Protein 1TU7 (pdb70)

Foldseek 3Di:
DQKEWEAAQFCPLCVLVVLVCLLVVPDYHDHHDHPVPLVVCQVVAPNSHDTWIGRRPDIDGDSVVSQVVVCVVSVQQDDDDVSNVLLSVLLVLLVVVVVVVVCCQPPPVPPCLVVCLVPPLLVSVVVVLVQCCPACNLQEASNHPGHHSSLSSLLLSLVVVCVSPVCSCVVRVSSVNSNVNSCPSVSNVVVVVVCVVVVRANDPVSGD/DQKEWEEALFCPLCVLVVLVCLLLVPDYHDHHDHPVRLVVCQVVAPVSHDTWMRRRPDIDGDSLVSLCVVQVVSVQQDDDDVSNVLLNVLLVLLVVVVVVVVCCQPPPVVHCLVCCLVPPLLVSVVVVLVQCCPACNLQEASNRPGHHSSLSSLLVSVVVVCVSPVCSCVPRVSSVNSNVNSCPSVSNVVVVVVCVVVVHHNDDVNGD

B-factor: mean 19.77, std 8.71, range [2.0, 52.6]

Secondary structure (DSSP, 8-state):
--EEEEEESSSGGGHHHHHHHHHTT---EEEEE-GGGSTTTGGGSTTS-S-EEEETTEEEESHHHHHHHHHHHTT-S-SSHHHHHHHHHHHHHHHHHHHHHHHHHHH-HHHHHHHIIIIIHHHHHHHHHHHHTTTGGGSSBTTBSS--HHHHHHHHHHHHHHHH-TTTTTT-HHHHHHHHHHHTSHHHHHHHHHHHHTT--SSTTS--/--EEEEEESSSTTTHHHHHHHHHTT---EEEEEPGGGHHHHGGGSTTS-S-EEEETTEEEE-HHHHHHHHHHHTT-S-SSHHHHHHHHHHHHHHHHHHHHHHHHHHH-HHHHHHHIIIIIHHHHHHHHHHHHTTSGGGSSBTTBSS--HHHHHHHHHHHHHHHH-TTTTTT-HHHHHHHHHHHTSHHHHHHHHHHHHTT--SSTTS--

Radius of gyration: 21.1 Å; Cα contacts (8 Å, |Δi|>4): 565; chains: 2; bounding box: 50×56×51 Å

Structure (mmCIF, N/CA/C/O backbone):
data_1TU7
#
_entry.id   1TU7
#
_cell.length_a   51.645
_cell.length_b   82.330
_cell.length_c   56.6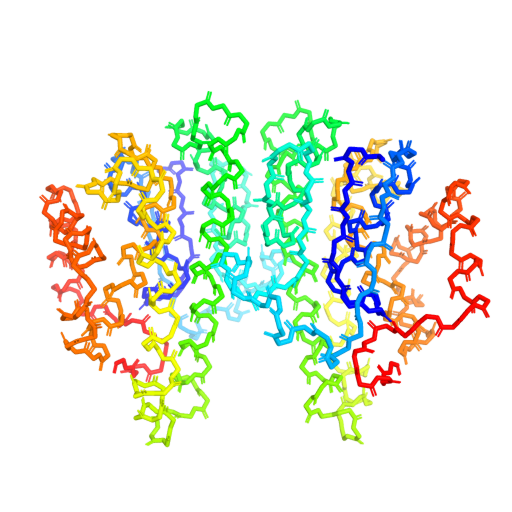62
_cell.angle_alpha   90.00
_cell.angle_beta   95.89
_cell.angle_gamma   90.00
#
_symmetry.space_group_name_H-M   'P 1 21 1'
#
loop_
_entity.id
_entity.type
_entity.pdbx_description
1 polymer 'Glutathione S-transferase 2'
2 non-polymer GLUTATHIONE
3 non-polymer GLYCEROL
4 water water
#
loop_
_atom_site.group_PDB
_atom_site.id
_atom_site.type_symbol
_atom_site.label_atom_id
_atom_site.label_alt_id
_atom_site.label_comp_id
_atom_site.label_asym_id
_atom_site.label_entity_id
_atom_site.label_seq_id
_atom_site.pdbx_PDB_ins_code
_atom_site.Cartn_x
_atom_site.Cartn_y
_atom_site.Cartn_z
_atom_site.occupancy
_atom_site.B_iso_or_equiv
_atom_site.auth_seq_id
_atom_site.auth_comp_id
_atom_site.auth_asym_id
_atom_site.auth_atom_id
_atom_site.pdbx_PDB_model_num
ATOM 1 N N . MET A 1 1 ? 11.075 14.510 41.928 1.00 21.91 1 MET A N 1
ATOM 2 C CA . MET A 1 1 ? 10.203 14.678 40.738 1.00 21.61 1 MET A CA 1
ATOM 3 C C . MET A 1 1 ? 9.495 13.392 40.371 1.00 20.89 1 MET A C 1
ATOM 4 O O . MET A 1 1 ? 10.016 12.274 40.608 1.00 21.35 1 MET A O 1
ATOM 9 N N . SER A 1 2 ? 8.319 13.537 39.762 1.00 18.75 2 SER A N 1
ATOM 10 C CA . SER A 1 2 ? 7.499 12.369 39.484 1.00 19.30 2 SER A CA 1
ATOM 11 C C . SER A 1 2 ? 7.793 11.652 38.168 1.00 17.98 2 SER A C 1
ATOM 12 O O . SER A 1 2 ? 7.408 10.484 38.004 1.00 20.04 2 SER A O 1
ATOM 15 N N . TYR A 1 3 ? 8.457 12.333 37.237 1.00 16.45 3 TYR A N 1
ATOM 16 C CA . TYR A 1 3 ? 8.922 11.721 36.005 1.00 15.05 3 TYR A CA 1
ATOM 17 C C . TYR A 1 3 ? 10.398 11.430 36.122 1.00 14.37 3 TYR A C 1
ATOM 18 O O . TYR A 1 3 ? 11.198 12.290 36.463 1.00 14.56 3 TYR A O 1
ATOM 27 N N . LYS A 1 4 ? 10.786 10.210 35.790 1.00 13.86 4 LYS A N 1
ATOM 28 C CA . LYS A 1 4 ? 12.188 9.813 35.755 1.00 13.75 4 LYS A CA 1
ATOM 29 C C . LYS A 1 4 ? 12.403 8.999 34.498 1.00 13.35 4 LYS A C 1
ATOM 30 O O . LYS A 1 4 ? 11.683 8.045 34.251 1.00 14.35 4 LYS A O 1
ATOM 36 N N . LEU A 1 5 ? 13.410 9.353 33.719 1.00 12.43 5 LEU A N 1
ATOM 37 C CA . LEU A 1 5 ? 13.776 8.601 32.536 1.00 12.67 5 LEU A CA 1
ATOM 38 C C . LEU A 1 5 ? 15.124 7.986 32.764 1.00 13.12 5 LEU A C 1
ATOM 39 O O . LEU A 1 5 ? 16.110 8.714 32.985 1.00 13.62 5 LEU A O 1
ATOM 44 N N . THR A 1 6 ? 15.179 6.666 32.688 1.00 12.18 6 THR A N 1
ATOM 45 C CA . THR A 1 6 ? 16.396 5.904 32.921 1.00 12.81 6 THR A CA 1
ATOM 46 C C . THR A 1 6 ? 16.906 5.386 31.589 1.00 13.11 6 THR A C 1
ATOM 47 O O . THR A 1 6 ? 16.188 4.696 30.865 1.00 13.24 6 THR A O 1
ATOM 51 N N . TYR A 1 7 ? 18.142 5.753 31.255 1.00 13.23 7 TYR A N 1
ATOM 52 C CA . TYR A 1 7 ? 18.800 5.282 30.051 1.00 13.52 7 TYR A CA 1
ATOM 53 C C . TYR A 1 7 ? 20.302 5.404 30.255 1.00 14.11 7 TYR A C 1
ATOM 54 O O . TYR A 1 7 ? 20.768 5.897 31.268 1.00 15.22 7 TYR A O 1
ATOM 63 N N . PHE A 1 8 ? 21.062 4.935 29.291 1.00 14.98 8 PHE A N 1
ATOM 64 C CA . PHE A 1 8 ? 22.505 5.128 29.331 1.00 15.00 8 PHE A CA 1
ATOM 65 C C . PHE A 1 8 ? 22.849 6.597 29.103 1.00 15.42 8 PHE A C 1
ATOM 66 O O . PHE A 1 8 ? 22.003 7.429 28.717 1.00 14.81 8 PHE A O 1
ATOM 74 N N . SER A 1 9 ? 24.110 6.931 29.327 1.00 14.81 9 SER A N 1
ATOM 75 C CA . SER A 1 9 ? 24.563 8.298 29.235 1.00 15.41 9 SER A CA 1
ATOM 76 C C . SER A 1 9 ? 25.005 8.629 27.821 1.00 15.04 9 SER A C 1
ATOM 77 O O . SER A 1 9 ? 26.123 9.060 27.568 1.00 15.58 9 SER A O 1
ATOM 80 N N . ILE A 1 10 ? 24.083 8.409 26.894 1.00 13.98 10 ILE A N 1
ATOM 81 C CA . ILE A 1 10 ? 24.251 8.679 25.474 1.00 14.37 10 ILE A CA 1
ATOM 82 C C . ILE A 1 10 ? 22.883 9.142 24.991 1.00 13.37 10 ILE A C 1
ATOM 83 O O . ILE A 1 10 ? 21.877 9.008 25.694 1.00 14.07 10 ILE A O 1
ATOM 88 N N . ARG A 1 11 ? 22.836 9.640 23.767 1.00 12.96 11 ARG A N 1
ATOM 89 C CA . ARG A 1 11 ? 21.581 10.041 23.172 1.00 12.79 11 ARG A CA 1
ATOM 90 C C . ARG A 1 11 ? 20.736 8.819 22.847 1.00 13.03 11 ARG A C 1
ATOM 91 O O . ARG A 1 11 ? 19.689 8.607 23.468 1.00 12.75 11 ARG A O 1
ATOM 99 N N . GLY A 1 12 ? 21.203 8.007 21.912 1.00 13.23 12 GLY A N 1
ATOM 100 C CA . GLY A 1 12 ? 20.564 6.748 21.616 1.00 12.73 12 GLY A CA 1
ATOM 101 C C . GLY A 1 12 ? 19.056 6.820 21.496 1.00 12.99 12 GLY A C 1
ATOM 102 O O . GLY A 1 12 ? 18.510 7.738 20.900 1.00 13.87 12 GLY A O 1
ATOM 103 N N . LEU A 1 13 ? 18.381 5.824 22.051 1.00 12.76 13 LEU A N 1
ATOM 104 C CA . LEU A 1 13 ? 16.928 5.702 21.953 1.00 13.31 13 LEU A CA 1
ATOM 105 C C . LEU A 1 13 ? 16.184 6.625 22.854 1.00 13.62 13 LEU A C 1
ATOM 106 O O . LEU A 1 13 ? 14.989 6.851 22.643 1.00 15.38 13 LEU A O 1
ATOM 111 N N . ALA A 1 14 ? 16.843 7.147 23.877 1.00 12.64 14 ALA A N 1
ATOM 112 C CA . ALA A 1 14 ? 16.195 8.016 24.852 1.00 12.94 14 ALA A CA 1
ATOM 113 C C . ALA A 1 14 ? 16.031 9.405 24.330 1.00 12.30 14 ALA A C 1
ATOM 114 O O . ALA A 1 14 ? 15.171 10.105 24.834 1.00 11.86 14 ALA A O 1
ATOM 116 N N . GLU A 1 15 ? 16.866 9.836 23.387 1.00 11.78 15 GLU A N 1
ATOM 117 C CA . GLU A 1 15 ? 16.950 11.259 23.129 1.00 11.01 15 GLU A CA 1
ATOM 118 C C . GLU A 1 15 ? 15.630 11.843 22.630 1.00 11.50 15 GLU A C 1
ATOM 119 O O . GLU A 1 15 ? 15.283 12.957 23.035 1.00 11.32 15 GLU A O 1
ATOM 125 N N . PRO A 1 16 ? 14.861 11.183 21.765 1.00 11.34 16 PRO A N 1
ATOM 126 C CA . PRO A 1 16 ? 13.580 11.787 21.366 1.00 10.94 16 PRO A CA 1
ATOM 127 C C . PRO A 1 16 ? 12.662 12.013 22.542 1.00 11.32 16 PRO A C 1
ATOM 128 O O . PRO A 1 16 ? 11.878 12.979 22.526 1.00 11.82 16 PRO A O 1
ATOM 132 N N . ILE A 1 17 ? 12.723 11.128 23.544 1.00 10.88 17 ILE A N 1
ATOM 133 C CA . ILE A 1 17 ? 11.917 11.301 24.762 1.00 10.88 17 ILE A CA 1
ATOM 134 C C . ILE A 1 17 ? 12.420 12.494 25.572 1.00 11.44 17 ILE A C 1
ATOM 135 O O . ILE A 1 17 ? 11.650 13.322 26.040 1.00 11.91 17 ILE A O 1
ATOM 140 N N . ARG A 1 18 ? 13.722 12.579 25.774 1.00 11.36 18 ARG A N 1
ATOM 141 C CA . ARG A 1 18 ? 14.295 13.744 26.441 1.00 11.17 18 ARG A CA 1
ATOM 142 C C . ARG A 1 18 ? 13.884 15.021 25.738 1.00 11.74 18 ARG A C 1
ATOM 143 O O . ARG A 1 18 ? 13.512 15.994 26.373 1.00 12.22 18 ARG A O 1
ATOM 151 N N . LEU A 1 19 ? 13.931 15.033 24.413 1.00 11.27 19 LEU A N 1
ATOM 152 C CA . LEU A 1 19 ? 13.587 16.226 23.652 1.00 11.70 19 LEU A CA 1
ATOM 153 C C . LEU A 1 19 ? 12.127 16.604 23.875 1.00 11.90 19 LEU A C 1
ATOM 154 O O . LEU A 1 19 ? 11.817 17.776 24.019 1.00 11.24 19 LEU A O 1
ATOM 159 N N . PHE A 1 20 ? 11.225 15.617 23.849 1.00 11.77 20 PHE A N 1
ATOM 160 C CA . PHE A 1 20 ? 9.810 15.835 24.152 1.00 11.00 20 PHE A CA 1
ATOM 161 C C . PHE A 1 20 ? 9.645 16.545 25.499 1.00 11.43 20 PHE A C 1
ATOM 162 O O . PHE A 1 20 ? 9.002 17.573 25.586 1.00 12.18 20 PHE A O 1
ATOM 170 N N . LEU A 1 21 ? 10.269 15.990 26.533 1.00 11.54 21 LEU A N 1
ATOM 171 C CA . LEU A 1 21 ? 10.114 16.468 27.896 1.00 11.93 21 LEU A CA 1
ATOM 172 C C . LEU A 1 21 ? 10.704 17.870 28.009 1.00 12.42 21 LEU A C 1
ATOM 173 O O . LEU A 1 21 ? 10.102 18.752 28.588 1.00 12.27 21 LEU A O 1
ATOM 178 N N . VAL A 1 22 ? 11.863 18.072 27.430 1.00 12.69 22 VAL A N 1
ATOM 179 C CA . VAL A 1 22 ? 12.525 19.376 27.497 1.00 12.30 22 VAL A CA 1
ATOM 180 C C . VAL A 1 22 ? 11.676 20.417 26.773 1.00 12.55 22 VAL A C 1
ATOM 181 O O . VAL A 1 22 ? 11.418 21.480 27.309 1.00 13.89 22 VAL A O 1
ATOM 185 N N . ASP A 1 23 ? 11.219 20.124 25.567 1.00 12.32 23 ASP A N 1
ATOM 186 C CA . ASP A 1 23 ? 10.480 21.098 24.781 1.00 13.37 23 ASP A CA 1
ATOM 187 C C . ASP A 1 23 ? 9.141 21.437 25.394 1.00 14.29 23 ASP A C 1
ATOM 188 O O . ASP A 1 23 ? 8.691 22.588 25.328 1.00 15.43 23 ASP A O 1
ATOM 193 N N . GLN A 1 24 ? 8.483 20.440 25.975 1.00 13.02 24 GLN A N 1
ATOM 194 C CA . GLN A 1 24 ? 7.189 20.618 26.634 1.00 12.93 24 GLN A CA 1
ATOM 195 C C . GLN A 1 24 ? 7.331 21.161 28.055 1.00 14.10 24 GLN A C 1
ATOM 196 O O . GLN A 1 24 ? 6.319 21.414 28.711 1.00 14.90 24 GLN A O 1
ATOM 202 N N . ASP A 1 25 ? 8.569 21.353 28.507 1.00 13.93 25 ASP A N 1
ATOM 203 C CA . ASP A 1 25 ? 8.886 21.828 29.849 1.00 14.96 25 ASP A CA 1
ATOM 204 C C . ASP A 1 25 ? 8.289 20.964 30.942 1.00 14.86 25 ASP A C 1
ATOM 205 O O . ASP A 1 25 ? 7.785 21.454 31.966 1.00 15.48 25 ASP A O 1
ATOM 210 N N . ILE A 1 26 ? 8.354 19.651 30.728 1.00 13.58 26 ILE A N 1
ATOM 211 C CA . ILE A 1 26 ? 7.985 18.645 31.717 1.00 13.58 26 ILE A CA 1
ATOM 212 C C . ILE A 1 26 ? 9.252 18.314 32.462 1.00 14.52 26 ILE A C 1
ATOM 213 O O . ILE A 1 26 ? 10.203 17.729 31.894 1.00 14.47 26 ILE A O 1
ATOM 218 N N . LYS A 1 27 ? 9.326 18.737 33.714 1.00 15.48 27 LYS A N 1
ATOM 219 C CA . LYS A 1 27 ? 10.519 18.498 34.490 1.00 15.54 27 LYS A CA 1
ATOM 220 C C . LYS A 1 27 ? 10.626 17.036 34.839 1.00 15.67 27 LYS A C 1
ATOM 221 O O . LYS A 1 27 ? 9.647 16.384 35.195 1.00 16.07 27 LYS A O 1
ATOM 227 N N . PHE A 1 28 ? 11.826 16.503 34.674 1.00 15.11 28 PHE A N 1
ATOM 228 C CA . PHE A 1 28 ? 12.106 15.095 34.904 1.00 13.78 28 PHE A CA 1
ATOM 229 C C . PHE A 1 28 ? 13.520 14.848 35.426 1.00 14.30 28 PHE A C 1
ATOM 230 O O . PHE A 1 28 ? 14.455 15.652 35.210 1.00 15.30 28 PHE A O 1
ATOM 238 N N . ILE A 1 29 ? 13.677 13.709 36.103 1.00 14.19 29 ILE A N 1
ATOM 239 C CA . ILE A 1 29 ? 14.996 13.200 36.471 1.00 13.99 29 ILE A CA 1
ATOM 240 C C . ILE A 1 29 ? 15.568 12.493 35.261 1.00 13.76 29 ILE A C 1
ATOM 241 O O . ILE A 1 29 ? 14.999 11.508 34.792 1.00 13.95 29 ILE A O 1
ATOM 246 N N . ASP A 1 30 ? 16.663 13.035 34.735 1.00 14.49 30 ASP A N 1
ATOM 247 C CA . ASP A 1 30 ? 17.418 12.413 33.637 1.00 14.56 30 ASP A CA 1
ATOM 248 C C . ASP A 1 30 ? 18.422 11.460 34.238 1.00 15.09 30 ASP A C 1
ATOM 249 O O . ASP A 1 30 ? 19.502 11.876 34.633 1.00 16.63 30 ASP A O 1
ATOM 254 N N . ASP A 1 31 ? 17.994 10.215 34.427 1.00 15.04 31 ASP A N 1
ATOM 255 C CA . ASP A 1 31 ? 18.743 9.207 35.150 1.00 15.26 31 ASP A CA 1
ATOM 256 C C . ASP A 1 31 ? 19.637 8.450 34.180 1.00 16.04 31 ASP A C 1
ATOM 257 O O . ASP A 1 31 ? 19.208 7.508 33.532 1.00 15.50 31 ASP A O 1
ATOM 262 N N . ARG A 1 32 ? 20.874 8.914 34.075 1.00 16.36 32 ARG A N 1
ATOM 263 C CA . ARG A 1 32 ? 21.831 8.413 33.102 1.00 16.88 32 ARG A CA 1
ATOM 264 C C . ARG A 1 32 ? 22.751 7.431 33.779 1.00 19.25 32 ARG A C 1
ATOM 265 O O . ARG A 1 32 ? 23.541 7.839 34.667 1.00 21.61 32 ARG A O 1
ATOM 273 N N . ILE A 1 33 ? 22.669 6.167 33.396 1.00 20.39 33 ILE A N 1
ATOM 274 C CA . ILE A 1 33 ? 23.454 5.142 34.079 1.00 23.01 33 ILE A CA 1
ATOM 275 C C . ILE A 1 33 ? 24.637 4.654 33.252 1.00 23.80 33 ILE A C 1
ATOM 276 O O . ILE A 1 33 ? 24.571 4.542 32.026 1.00 24.20 33 ILE A O 1
ATOM 281 N N . ALA A 1 34 ? 25.724 4.350 33.958 1.00 23.93 34 ALA A N 1
ATOM 282 C CA . ALA A 1 34 ? 26.939 3.816 33.352 1.00 24.89 34 ALA A CA 1
ATOM 283 C C . ALA A 1 34 ? 26.729 2.383 32.912 1.00 25.20 34 ALA A C 1
ATOM 284 O O . ALA A 1 34 ? 25.976 1.638 33.538 1.00 24.84 34 ALA A O 1
ATOM 286 N N . LYS A 1 35 ? 27.387 2.027 31.817 1.00 26.74 35 LYS A N 1
ATOM 287 C CA . LYS A 1 35 ? 27.331 0.689 31.249 1.00 27.90 35 LYS A CA 1
ATOM 288 C C . LYS A 1 35 ? 27.497 -0.384 32.315 1.00 28.74 35 LYS A C 1
ATOM 289 O O . LYS A 1 35 ? 26.735 -1.328 32.381 1.00 28.97 35 LYS A O 1
ATOM 295 N N . ASP A 1 36 ? 28.493 -0.220 33.177 1.00 29.39 36 ASP A N 1
ATOM 296 C CA . ASP A 1 36 ? 28.845 -1.273 34.123 1.00 29.65 36 ASP A CA 1
ATOM 297 C C . ASP A 1 36 ? 27.837 -1.426 35.268 1.00 28.69 36 ASP A C 1
ATOM 298 O O . ASP A 1 36 ? 27.816 -2.448 35.940 1.00 29.26 36 ASP A O 1
ATOM 303 N N . ASP A 1 37 ? 26.990 -0.426 35.485 1.00 27.07 37 ASP A N 1
ATOM 304 C CA . ASP A 1 37 ? 25.989 -0.496 36.548 1.00 26.64 37 ASP A CA 1
ATOM 305 C C . ASP A 1 37 ? 24.647 -1.098 36.118 1.00 25.40 37 ASP A C 1
ATOM 306 O O . ASP A 1 37 ? 23.776 -1.332 36.961 1.00 25.75 37 ASP A O 1
ATOM 311 N N . PHE A 1 38 ? 24.485 -1.369 34.831 1.00 24.20 38 PHE A N 1
ATOM 312 C CA . PHE A 1 38 ? 23.200 -1.860 34.354 1.00 23.37 38 PHE A CA 1
ATOM 313 C C . PHE A 1 38 ? 22.899 -3.295 34.778 1.00 23.84 38 PHE A C 1
ATOM 314 O O . PHE A 1 38 ? 21.758 -3.606 35.146 1.00 21.70 38 PHE A O 1
ATOM 322 N N . SER A 1 39 ? 23.901 -4.173 34.713 1.00 24.33 39 SER A N 1
ATOM 323 C CA . SER A 1 39 ? 23.706 -5.579 35.067 1.00 25.37 39 SER A CA 1
ATOM 324 C C . SER A 1 39 ? 22.989 -5.762 36.401 1.00 25.35 39 SER A C 1
ATOM 325 O O . SER A 1 39 ? 22.111 -6.617 36.498 1.00 25.69 39 SER A O 1
ATOM 328 N N . SER A 1 40 ? 23.338 -4.960 37.407 1.00 25.98 40 SER A N 1
ATOM 329 C CA . SER A 1 40 ? 22.764 -5.125 38.746 1.00 26.49 40 SER A CA 1
ATOM 330 C C . SER A 1 40 ? 21.280 -4.778 38.829 1.00 25.39 40 SER A C 1
ATOM 331 O O . SER A 1 40 ? 20.588 -5.225 39.741 1.00 25.65 40 SER A O 1
ATOM 334 N N . ILE A 1 41 ? 20.792 -3.983 37.872 1.00 23.42 41 ILE A N 1
ATOM 335 C CA . ILE A 1 41 ? 19.412 -3.504 37.889 1.00 22.08 41 ILE A CA 1
ATOM 336 C C . ILE A 1 41 ? 18.573 -4.049 36.729 1.00 20.34 41 ILE A C 1
ATOM 337 O O . ILE A 1 41 ? 17.380 -3.820 36.713 1.00 19.22 41 ILE A O 1
ATOM 342 N N . LYS A 1 42 ? 19.197 -4.769 35.799 1.00 19.50 42 LYS A N 1
ATOM 343 C CA . LYS A 1 42 ? 18.564 -5.185 34.533 1.00 19.51 42 LYS A CA 1
ATOM 344 C C . LYS A 1 42 ? 17.228 -5.913 34.721 1.00 19.18 42 LYS A C 1
ATOM 345 O O . LYS A 1 42 ? 16.284 -5.707 33.964 1.00 17.64 42 LYS A O 1
ATOM 351 N N . SER A 1 43 ? 17.145 -6.763 35.727 1.00 18.57 43 SER A N 1
ATOM 352 C CA . SER A 1 43 ? 15.935 -7.550 35.962 1.00 18.38 43 SER A CA 1
ATOM 353 C C . SER A 1 43 ? 14.733 -6.709 36.397 1.00 17.82 43 SER A C 1
ATOM 354 O O . SER A 1 43 ? 13.597 -7.174 36.333 1.00 17.56 43 SER A O 1
ATOM 357 N N . GLN A 1 44 ? 14.977 -5.467 36.814 1.00 16.47 44 GLN A N 1
ATOM 358 C CA . GLN A 1 44 ? 13.896 -4.564 37.187 1.00 16.24 44 GLN A CA 1
ATOM 359 C C . GLN A 1 44 ? 13.069 -4.062 36.003 1.00 14.80 44 GLN A C 1
ATOM 360 O O . GLN A 1 44 ? 12.006 -3.505 36.219 1.00 16.88 44 GLN A O 1
ATOM 366 N N . PHE A 1 45 ? 13.571 -4.251 34.793 1.00 14.64 45 PHE A N 1
ATOM 367 C CA . PHE A 1 45 ? 12.942 -3.753 33.558 1.00 14.27 45 PHE A CA 1
ATOM 368 C C . PHE A 1 45 ? 12.293 -4.904 32.840 1.00 14.20 45 PHE A C 1
ATOM 369 O O . PHE A 1 45 ? 12.868 -5.971 32.767 1.00 14.08 45 PHE A O 1
ATOM 377 N N . GLN A 1 46 ? 11.100 -4.667 32.308 1.00 13.74 46 GLN A N 1
ATOM 378 C CA . GLN A 1 46 ? 10.255 -5.734 31.797 1.00 13.28 46 GLN A CA 1
ATOM 379 C C . GLN A 1 46 ? 10.872 -6.555 30.653 1.00 13.29 46 GLN A C 1
ATOM 380 O O . GLN A 1 46 ? 10.582 -7.736 30.528 1.00 14.31 46 GLN A O 1
ATOM 386 N N . PHE A 1 47 ? 11.710 -5.945 29.816 1.00 13.37 47 PHE A N 1
ATOM 387 C CA . PHE A 1 47 ? 12.477 -6.662 28.809 1.00 13.08 47 PHE A CA 1
ATOM 388 C C . PHE A 1 47 ? 13.985 -6.640 29.045 1.00 13.11 47 PHE A C 1
ATOM 389 O O . PHE A 1 47 ? 14.746 -6.940 28.156 1.00 14.46 47 PHE A O 1
ATOM 397 N N . GLY A 1 48 ? 14.392 -6.256 30.250 1.00 13.06 48 GLY A N 1
ATOM 398 C CA . GLY A 1 48 ? 15.797 -6.196 30.598 1.00 13.76 48 GLY A CA 1
ATOM 399 C C . GLY A 1 48 ? 16.566 -5.110 29.894 1.00 14.48 48 GLY A C 1
ATOM 400 O O . GLY A 1 48 ? 17.787 -5.185 29.769 1.00 14.75 48 GLY A O 1
ATOM 401 N N . GLN A 1 49 ? 15.851 -4.089 29.411 1.00 13.69 49 GLN A N 1
ATOM 402 C CA . GLN A 1 49 ? 16.440 -3.040 28.581 1.00 13.52 49 GLN A CA 1
ATOM 403 C C . GLN A 1 49 ? 15.888 -1.652 28.944 1.00 13.53 49 GLN A C 1
ATOM 404 O O . GLN A 1 49 ? 14.900 -1.493 29.658 1.00 12.77 49 GLN A O 1
ATOM 410 N N . LEU A 1 50 ? 16.600 -0.650 28.460 1.00 13.44 50 LEU A N 1
ATOM 411 C CA . LEU A 1 50 ? 16.266 0.763 28.627 1.00 13.10 50 LEU A CA 1
ATOM 412 C C . LEU A 1 50 ? 15.999 1.343 27.235 1.00 12.07 50 LEU A C 1
ATOM 413 O O . LEU A 1 50 ? 16.468 0.797 26.244 1.00 13.04 50 LEU A O 1
ATOM 418 N N . PRO A 1 51 ? 15.293 2.467 27.101 1.00 11.93 51 PRO A N 1
ATOM 419 C CA . PRO A 1 51 ? 14.878 3.364 28.175 1.00 11.79 51 PRO A CA 1
ATOM 420 C C . PRO A 1 51 ? 13.688 2.906 28.966 1.00 11.87 51 PRO A C 1
ATOM 421 O O . PRO A 1 51 ? 12.919 2.050 28.511 1.00 11.93 51 PRO A O 1
ATOM 425 N N . CYS A 1 52 ? 13.589 3.445 30.173 1.00 12.29 52 CYS A N 1
ATOM 426 C CA . CYS A 1 52 ? 12.414 3.306 31.034 1.00 11.65 52 CYS A CA 1
ATOM 427 C C . CYS A 1 52 ? 11.943 4.632 31.516 1.00 12.20 52 CYS A C 1
ATOM 428 O O . CYS A 1 52 ? 12.752 5.397 32.019 1.00 12.48 52 CYS A O 1
ATOM 431 N N . LEU A 1 53 ? 10.648 4.916 31.391 1.00 11.40 53 LEU A N 1
ATOM 432 C CA . LEU A 1 53 ? 10.050 6.081 32.017 1.00 11.55 53 LEU A CA 1
ATOM 433 C C . LEU A 1 53 ? 9.251 5.634 33.233 1.00 11.45 53 LEU A C 1
ATOM 434 O O . LEU A 1 53 ? 8.342 4.803 33.110 1.00 12.14 53 LEU A O 1
ATOM 439 N N . TYR A 1 54 ? 9.586 6.207 34.375 1.00 12.46 54 TYR A N 1
ATOM 440 C CA . TYR A 1 54 ? 8.732 6.164 35.544 1.00 12.84 54 TYR A CA 1
ATOM 441 C C . TYR A 1 54 ? 7.863 7.405 35.530 1.00 12.67 54 TYR A C 1
ATOM 442 O O . TYR A 1 54 ? 8.365 8.519 35.535 1.00 13.64 54 TYR A O 1
ATOM 451 N N . ASP A 1 55 ? 6.563 7.183 35.439 1.00 13.92 55 ASP A N 1
ATOM 452 C CA . ASP A 1 55 ? 5.577 8.243 35.464 1.00 14.91 55 ASP A CA 1
ATOM 453 C C . ASP A 1 55 ? 4.743 8.015 36.702 1.00 15.02 55 ASP A C 1
ATOM 454 O O . ASP A 1 55 ? 3.840 7.171 36.710 1.00 14.52 55 ASP A O 1
ATOM 459 N N . GLY A 1 56 ? 5.079 8.735 37.766 1.00 16.02 56 GLY A N 1
ATOM 460 C CA . GLY A 1 56 ? 4.533 8.415 39.071 1.00 17.25 56 GLY A CA 1
ATOM 461 C C . GLY A 1 56 ? 4.853 6.958 39.415 1.00 18.36 56 GLY A C 1
ATOM 462 O O . GLY A 1 56 ? 6.012 6.558 39.348 1.00 19.39 56 GLY A O 1
ATOM 463 N N . ASP A 1 57 ? 3.816 6.177 39.714 1.00 19.43 57 ASP A N 1
ATOM 464 C CA . ASP A 1 57 ? 3.966 4.740 40.059 1.00 20.08 57 ASP A CA 1
ATOM 465 C C . ASP A 1 57 ? 3.934 3.790 38.851 1.00 19.87 57 ASP A C 1
ATOM 466 O O . ASP A 1 57 ? 3.934 2.570 39.010 1.00 22.44 57 ASP A O 1
ATOM 471 N N . GLN A 1 58 ? 3.938 4.328 37.635 1.00 18.66 58 GLN A N 1
ATOM 472 C CA . GLN A 1 58 ? 3.890 3.532 36.422 1.00 18.95 58 GLN A CA 1
ATOM 473 C C . GLN A 1 58 ? 5.287 3.409 35.847 1.00 17.79 58 GLN A C 1
ATOM 474 O O . GLN A 1 58 ? 5.950 4.411 35.633 1.00 19.82 58 GLN A O 1
ATOM 480 N N . GLN A 1 59 ? 5.729 2.183 35.604 1.00 15.21 59 GLN A N 1
ATOM 481 C CA . GLN A 1 59 ? 6.995 1.888 35.016 1.00 14.82 59 GLN A CA 1
ATOM 482 C C . GLN A 1 59 ? 6.772 1.429 33.578 1.00 13.77 59 GLN A C 1
ATOM 483 O O . GLN A 1 59 ? 6.198 0.360 33.317 1.00 14.89 59 GLN A O 1
ATOM 489 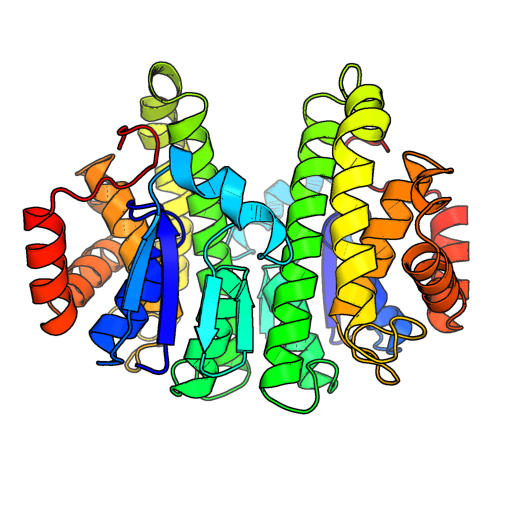N N . ILE A 1 60 ? 7.244 2.256 32.629 1.00 13.26 60 ILE A N 1
ATOM 490 C CA . ILE A 1 60 ? 7.006 2.042 31.212 1.00 13.10 60 ILE A CA 1
ATOM 491 C C . ILE A 1 60 ? 8.332 1.886 30.479 1.00 12.61 60 ILE A C 1
ATOM 492 O O . ILE A 1 60 ? 9.133 2.822 30.426 1.00 13.74 60 ILE A O 1
ATOM 497 N N . VAL A 1 61 ? 8.593 0.713 29.926 1.00 11.69 61 VAL A N 1
ATOM 498 C CA . VAL A 1 61 ? 9.684 0.530 28.999 1.00 11.93 61 VAL A CA 1
ATOM 499 C C . VAL A 1 61 ? 9.136 0.542 27.559 1.00 11.85 61 VAL A C 1
ATOM 500 O O . VAL A 1 61 ? 7.924 0.681 27.362 1.00 12.66 61 VAL A O 1
ATOM 504 N N . GLN A 1 62 ? 10.060 0.462 26.593 1.00 11.45 62 GLN A N 1
ATOM 505 C CA . GLN A 1 62 ? 9.822 0.539 25.153 1.00 11.77 62 GLN A CA 1
ATOM 506 C C . GLN A 1 62 ? 9.678 1.984 24.728 1.00 11.39 62 GLN A C 1
ATOM 507 O O . GLN A 1 62 ? 8.670 2.625 24.970 1.00 11.70 62 GLN A O 1
ATOM 513 N N . SER A 1 63 ? 10.703 2.475 24.038 1.00 11.98 63 SER A N 1
ATOM 514 C CA . SER A 1 63 ? 10.772 3.867 23.672 1.00 11.99 63 SER A CA 1
ATOM 515 C C . SER A 1 63 ? 9.531 4.342 22.936 1.00 10.84 63 SER A C 1
ATOM 516 O O . SER A 1 63 ? 9.069 5.441 23.190 1.00 11.72 63 SER A O 1
ATOM 519 N N . GLY A 1 64 ? 8.977 3.545 22.021 1.00 11.68 64 GLY A N 1
ATOM 520 C CA . GLY A 1 64 ? 7.788 3.976 21.318 1.00 11.81 64 GLY A CA 1
ATOM 521 C C . GLY A 1 64 ? 6.556 4.062 22.184 1.00 11.97 64 GLY A C 1
ATOM 522 O O . GLY A 1 64 ? 5.711 4.941 22.035 1.00 12.57 64 GLY A O 1
ATOM 523 N N . ALA A 1 65 ? 6.436 3.132 23.127 1.00 11.56 65 ALA A N 1
ATOM 524 C CA . ALA A 1 65 ? 5.312 3.151 24.067 1.00 11.58 65 ALA A CA 1
ATOM 525 C C . ALA A 1 65 ? 5.420 4.334 25.025 1.00 11.13 65 ALA A C 1
ATOM 526 O O . ALA A 1 65 ? 4.431 4.949 25.364 1.00 12.54 65 ALA A O 1
ATOM 528 N N . ILE A 1 66 ? 6.646 4.661 25.423 1.00 12.34 66 ILE A N 1
ATOM 529 C CA . ILE A 1 66 ? 6.891 5.813 26.283 1.00 11.84 66 ILE A CA 1
ATOM 530 C C . ILE A 1 66 ? 6.462 7.075 25.559 1.00 12.46 66 ILE A C 1
ATOM 531 O O . ILE A 1 66 ? 5.726 7.906 26.101 1.00 11.63 66 ILE A O 1
ATOM 536 N N . LEU A 1 67 ? 6.926 7.223 24.329 1.00 12.12 67 LEU A N 1
ATOM 537 C CA . LEU A 1 67 ? 6.595 8.408 23.552 1.00 12.94 67 LEU A CA 1
ATOM 538 C C . LEU A 1 67 ? 5.087 8.562 23.336 1.00 13.41 67 LEU A C 1
ATOM 539 O O . LEU A 1 67 ? 4.551 9.660 23.467 1.00 12.77 67 LEU A O 1
ATOM 544 N N . ARG A 1 68 ? 4.402 7.478 22.980 1.00 13.04 68 ARG A N 1
ATOM 545 C CA . ARG A 1 68 ? 2.952 7.577 22.759 1.00 13.61 68 ARG A CA 1
ATOM 546 C C . ARG A 1 68 ? 2.188 7.843 24.044 1.00 13.46 68 ARG A C 1
ATOM 547 O O . ARG A 1 68 ? 1.187 8.534 24.048 1.00 14.66 68 ARG A O 1
ATOM 555 N N . HIS A 1 69 ? 2.654 7.306 25.170 1.00 12.59 69 HIS A N 1
ATOM 556 C CA . HIS A 1 69 ? 2.024 7.611 26.434 1.00 12.41 69 HIS A CA 1
ATOM 557 C C . HIS A 1 69 ? 2.151 9.090 26.771 1.00 12.40 69 HIS A C 1
ATOM 558 O O . HIS A 1 69 ? 1.196 9.740 27.146 1.00 13.20 69 HIS A O 1
ATOM 565 N N . LEU A 1 70 ? 3.360 9.626 26.641 1.00 12.30 70 LEU A N 1
ATOM 566 C CA . LEU A 1 70 ? 3.551 11.035 26.888 1.00 12.16 70 LEU A CA 1
ATOM 567 C C . LEU A 1 70 ? 2.716 11.887 25.924 1.00 12.81 70 LEU A C 1
ATOM 568 O O . LEU A 1 70 ? 2.124 12.903 26.329 1.00 12.72 70 LEU A O 1
ATOM 573 N N . ALA A 1 71 ? 2.678 11.463 24.661 1.00 12.12 71 ALA A N 1
ATOM 574 C CA . ALA A 1 71 ? 1.903 12.164 23.653 1.00 12.10 71 ALA A CA 1
ATOM 575 C C . ALA A 1 71 ? 0.427 12.233 24.023 1.00 12.87 71 ALA A C 1
ATOM 576 O O . ALA A 1 71 ? -0.196 13.282 23.881 1.00 12.87 71 ALA A O 1
ATOM 578 N N . ARG A 1 72 ? -0.169 11.142 24.474 1.00 12.91 72 ARG A N 1
ATOM 579 C CA . ARG A 1 72 ? -1.585 11.181 24.885 1.00 13.29 72 ARG A CA 1
ATOM 580 C C . ARG A 1 72 ? -1.778 12.109 26.093 1.00 12.89 72 ARG A C 1
ATOM 581 O O . ARG A 1 72 ? -2.692 12.921 26.111 1.00 13.26 72 ARG A O 1
ATOM 589 N N . LYS A 1 73 ? -0.897 12.020 27.073 1.00 13.80 73 LYS A N 1
ATOM 590 C CA . LYS A 1 73 ? -1.034 12.801 28.279 1.00 14.57 73 LYS A CA 1
ATOM 591 C C . LYS A 1 73 ? -0.949 14.296 27.985 1.00 13.68 73 LYS A C 1
ATOM 592 O O . LYS A 1 73 ? -1.686 15.093 28.582 1.00 13.91 73 LYS A O 1
ATOM 598 N N . TYR A 1 74 ? -0.091 14.673 27.042 1.00 12.49 74 TYR A N 1
ATOM 599 C CA . TYR A 1 74 ? 0.181 16.071 26.749 1.00 12.48 74 TYR A CA 1
ATOM 600 C C . TYR A 1 74 ? -0.398 16.561 25.434 1.00 11.78 74 TYR A C 1
ATOM 601 O O . TYR A 1 74 ? -0.034 17.625 24.962 1.00 12.72 74 TYR A O 1
ATOM 610 N N . ASN A 1 75 ? -1.311 15.792 24.845 1.00 11.92 75 ASN A N 1
ATOM 611 C CA . ASN A 1 75 ? -2.004 16.211 23.633 1.00 11.71 75 ASN A CA 1
ATOM 612 C C . ASN A 1 75 ? -1.108 16.443 22.429 1.00 11.97 75 ASN A C 1
ATOM 613 O O . ASN A 1 75 ? -1.335 17.345 21.630 1.00 12.79 75 ASN A O 1
ATOM 618 N N . LEU A 1 76 ? -0.068 15.606 22.319 1.00 11.21 76 LEU A N 1
ATOM 619 C CA . LEU A 1 76 ? 0.871 15.620 21.202 1.00 11.31 76 LEU A CA 1
ATOM 620 C C . LEU A 1 76 ? 0.726 14.355 20.337 1.00 11.96 76 LEU A C 1
ATOM 621 O O . LEU A 1 76 ? 1.679 13.930 19.705 1.00 12.27 76 LEU A O 1
ATOM 626 N N . ASN A 1 77 ? -0.472 13.802 20.298 1.00 12.50 77 ASN A N 1
ATOM 627 C CA . ASN A 1 77 ? -0.803 12.565 19.566 1.00 12.12 77 ASN A CA 1
ATOM 628 C C . ASN A 1 77 ? -1.778 12.826 18.419 1.00 12.41 77 ASN A C 1
ATOM 629 O O . ASN A 1 77 ? -2.486 11.923 18.022 1.00 13.23 77 ASN A O 1
ATOM 634 N N . GLY A 1 78 ? -1.843 14.042 17.910 1.00 12.35 78 GLY A N 1
ATOM 635 C CA . GLY A 1 78 ? -2.785 14.407 16.848 1.00 13.10 78 GLY A CA 1
ATOM 636 C C . GLY A 1 78 ? -4.147 14.726 17.386 1.00 13.33 78 GLY A C 1
ATOM 637 O O . GLY A 1 78 ? -4.478 14.409 18.512 1.00 13.99 78 GLY A O 1
ATOM 638 N N . GLU A 1 79 ? -4.953 15.335 16.524 1.00 14.54 79 GLU A N 1
ATOM 639 C CA . GLU A 1 79 ? -6.280 15.802 16.924 1.00 16.66 79 GLU A CA 1
ATOM 640 C C . GLU A 1 79 ? -7.404 14.879 16.494 1.00 17.85 79 GLU A C 1
ATOM 641 O O . GLU A 1 79 ? -8.528 15.016 16.990 1.00 19.07 79 GLU A O 1
ATOM 647 N N . ASN A 1 80 ? -7.107 13.956 15.594 1.00 16.20 80 ASN A N 1
ATOM 648 C CA . ASN A 1 80 ? -8.089 12.985 15.141 1.00 15.46 80 ASN A CA 1
ATOM 649 C C . ASN A 1 80 ? -7.399 11.697 14.749 1.00 15.51 80 ASN A C 1
ATOM 650 O O . ASN A 1 80 ? -6.166 11.650 14.700 1.00 15.27 80 ASN A O 1
ATOM 655 N N . GLU A 1 81 ? -8.173 10.675 14.435 1.00 16.04 81 GLU A N 1
ATOM 656 C CA . GLU A 1 81 ? -7.606 9.338 14.156 1.00 16.21 81 GLU A CA 1
ATOM 657 C C . GLU A 1 81 ? -6.589 9.371 13.040 1.00 16.17 81 GLU A C 1
ATOM 658 O O . GLU A 1 81 ? -5.541 8.695 13.090 1.00 15.45 81 GLU A O 1
ATOM 664 N N . MET A 1 82 ? -6.896 10.083 11.973 1.00 15.57 82 MET A N 1
ATOM 665 C CA . MET A 1 82 ? -6.007 10.118 10.844 1.00 17.04 82 MET A CA 1
ATOM 666 C C . MET A 1 82 ? -4.684 10.756 11.199 1.00 14.90 82 MET A C 1
ATOM 667 O O . MET A 1 82 ? -3.621 10.280 10.787 1.00 14.99 82 MET A O 1
ATOM 672 N N . GLU A 1 83 ? -4.713 11.805 12.010 1.00 13.75 83 GLU A N 1
ATOM 673 C CA . GLU A 1 83 ? -3.461 12.438 12.414 1.00 12.83 83 GLU A CA 1
ATOM 674 C C . GLU A 1 83 ? -2.667 11.502 13.334 1.00 12.29 83 GLU A C 1
ATOM 675 O O . GLU A 1 83 ? -1.443 11.413 13.239 1.00 12.17 83 GLU A O 1
ATOM 681 N N . THR A 1 84 ? -3.354 10.860 14.267 1.00 11.99 84 THR A N 1
ATOM 682 C CA . THR A 1 84 ? -2.707 9.921 15.178 1.00 12.09 84 THR A CA 1
ATOM 683 C C . THR A 1 84 ? -1.987 8.805 14.401 1.00 12.91 84 THR A C 1
ATOM 684 O O . THR A 1 84 ? -0.867 8.416 14.720 1.00 12.88 84 THR A O 1
ATOM 688 N N . THR A 1 85 ? -2.666 8.273 13.390 1.00 11.72 85 THR A N 1
ATOM 689 C CA . THR A 1 85 ? -2.094 7.246 12.559 1.00 11.47 85 THR A CA 1
ATOM 690 C C . THR A 1 85 ? -0.912 7.781 11.760 1.00 10.90 85 THR A C 1
ATOM 691 O O . THR A 1 85 ? 0.126 7.129 11.643 1.00 11.63 85 THR A O 1
ATOM 695 N N . TYR A 1 86 ? -1.072 8.979 11.203 1.00 12.04 86 TYR A N 1
ATOM 696 C CA . TYR A 1 86 ? -0.031 9.578 10.377 1.00 12.27 86 TYR A CA 1
ATOM 697 C C . TYR A 1 86 ? 1.270 9.803 11.125 1.00 12.04 86 TYR A C 1
ATOM 698 O O . TYR A 1 86 ? 2.354 9.432 10.659 1.00 11.48 86 TYR A O 1
ATOM 707 N N . ILE A 1 87 ? 1.189 10.398 12.307 1.00 11.53 87 ILE A N 1
ATOM 708 C CA . ILE A 1 87 ? 2.398 10.640 13.057 1.00 11.69 87 ILE A CA 1
ATOM 709 C C . ILE A 1 87 ? 3.072 9.363 13.499 1.00 11.54 87 ILE A C 1
ATOM 710 O O . ILE A 1 87 ? 4.277 9.308 13.576 1.00 11.73 87 ILE A O 1
ATOM 715 N N . ASP A 1 88 ? 2.287 8.329 13.790 1.00 11.09 88 ASP A N 1
ATOM 716 C CA . ASP A 1 88 ? 2.825 7.017 14.155 1.00 11.34 88 ASP A CA 1
ATOM 717 C C . ASP A 1 88 ? 3.556 6.434 12.980 1.00 11.34 88 ASP A C 1
ATOM 718 O O . ASP A 1 88 ? 4.708 6.021 13.071 1.00 11.12 88 ASP A O 1
ATOM 723 N N . MET A 1 89 ? 2.881 6.423 11.839 1.00 11.16 89 MET A N 1
ATOM 724 C CA . MET A 1 89 ? 3.482 5.917 10.614 1.00 11.92 89 MET A CA 1
ATOM 725 C C . MET A 1 89 ? 4.810 6.658 10.335 1.00 11.64 89 MET A C 1
ATOM 726 O O . MET A 1 89 ? 5.823 6.046 10.001 1.00 11.79 89 MET A O 1
ATOM 731 N N . PHE A 1 90 ? 4.796 7.976 10.447 1.00 11.33 90 PHE A N 1
ATOM 732 C CA . PHE A 1 90 ? 5.983 8.794 10.207 1.00 11.40 90 PHE A CA 1
ATOM 733 C C . PHE A 1 90 ? 7.104 8.412 11.190 1.00 12.11 90 PHE A C 1
ATOM 734 O O . PHE A 1 90 ? 8.243 8.163 10.793 1.00 11.95 90 PHE A O 1
ATOM 742 N N . CYS A 1 91 ? 6.758 8.342 12.465 1.00 11.34 91 CYS A N 1
ATOM 743 C CA . CYS A 1 91 ? 7.708 8.018 13.509 1.00 12.16 91 CYS A CA 1
ATOM 744 C C . CYS A 1 91 ? 8.305 6.631 13.286 1.00 12.01 91 CYS A C 1
ATOM 745 O O . CYS A 1 91 ? 9.507 6.429 13.454 1.00 11.78 91 CYS A O 1
ATOM 748 N N . GLU A 1 92 ? 7.488 5.687 12.858 1.00 11.13 92 GLU A N 1
ATOM 749 C CA . GLU A 1 92 ? 7.981 4.354 12.534 1.00 11.44 92 GLU A CA 1
ATOM 750 C C . GLU A 1 92 ? 8.976 4.386 11.380 1.00 11.87 92 GLU A C 1
ATOM 751 O O . GLU A 1 92 ? 9.961 3.637 11.382 1.00 11.83 92 GLU A O 1
ATOM 757 N N . GLY A 1 93 ? 8.723 5.225 10.382 1.00 12.05 93 GLY A N 1
ATOM 758 C CA . GLY A 1 93 ? 9.713 5.405 9.334 1.00 12.83 93 GLY A CA 1
ATOM 759 C C . GLY A 1 93 ? 11.011 5.951 9.874 1.00 13.04 93 GLY A C 1
ATOM 760 O O . GLY A 1 93 ? 12.075 5.547 9.462 1.00 12.55 93 GLY A O 1
ATOM 761 N N . VAL A 1 94 ? 10.938 6.879 10.819 1.00 11.83 94 VAL A N 1
ATOM 762 C CA . VAL A 1 94 ? 12.153 7.417 11.430 1.00 12.16 94 VAL A CA 1
ATOM 763 C C . VAL A 1 94 ? 12.905 6.320 12.143 1.00 12.28 94 VAL A C 1
ATOM 764 O O . VAL A 1 94 ? 14.121 6.217 12.025 1.00 12.39 94 VAL A O 1
ATOM 768 N N . ARG A 1 95 ? 12.166 5.478 12.855 1.00 12.59 95 ARG A N 1
ATOM 769 C CA . ARG A 1 95 ? 12.798 4.364 13.575 1.00 13.51 95 ARG A CA 1
ATOM 770 C C . ARG A 1 95 ? 13.476 3.405 12.613 1.00 13.08 95 ARG A C 1
ATOM 771 O O . ARG A 1 95 ? 14.567 2.884 12.922 1.00 14.20 95 ARG A O 1
ATOM 779 N N . ASP A 1 96 ? 12.903 3.185 11.446 1.00 13.49 96 ASP A N 1
ATOM 780 C CA . ASP A 1 96 ? 13.554 2.325 10.453 1.00 14.42 96 ASP A CA 1
ATOM 781 C C . ASP A 1 96 ? 14.890 2.924 10.003 1.00 15.14 96 ASP A C 1
ATOM 782 O O . ASP A 1 96 ? 15.872 2.191 9.822 1.00 15.16 96 ASP A O 1
ATOM 787 N N . LEU A 1 97 ? 14.944 4.239 9.767 1.00 13.49 97 LEU A N 1
ATOM 788 C CA . LEU A 1 97 ? 16.208 4.861 9.409 1.00 14.01 97 LEU A CA 1
ATOM 789 C C . LEU A 1 97 ? 17.173 4.677 10.556 1.00 13.48 97 LEU A C 1
ATOM 790 O O . LEU A 1 97 ? 18.343 4.407 10.333 1.00 14.03 97 LEU A O 1
ATOM 795 N N . HIS A 1 98 ? 16.710 4.815 11.796 1.00 13.20 98 HIS A N 1
ATOM 796 C CA . HIS A 1 98 ? 17.584 4.687 12.931 1.00 13.39 98 HIS A CA 1
ATOM 797 C C . HIS A 1 98 ? 18.167 3.284 13.045 1.00 13.50 98 HIS A C 1
ATOM 798 O O . HIS A 1 98 ? 19.320 3.132 13.451 1.00 14.21 98 HIS A O 1
ATOM 805 N N . VAL A 1 99 ? 17.410 2.276 12.641 1.00 14.20 99 VAL A N 1
ATOM 806 C CA . VAL A 1 99 ? 17.920 0.897 12.628 1.00 15.28 99 VAL A CA 1
ATOM 807 C C . VAL A 1 99 ? 19.075 0.799 11.635 1.00 15.00 99 VAL A C 1
ATOM 808 O O . VAL A 1 99 ? 20.110 0.196 11.936 1.00 15.44 99 VAL A O 1
ATOM 812 N N . LYS A 1 100 ? 18.932 1.402 10.471 1.00 14.26 100 LYS A N 1
ATOM 813 C CA . LYS A 1 100 ? 20.004 1.367 9.473 1.00 14.78 100 LYS A CA 1
ATOM 814 C C . LYS A 1 100 ? 21.237 2.099 9.971 1.00 13.82 100 LYS A C 1
ATOM 815 O O . LYS A 1 100 ? 22.382 1.608 9.834 1.00 15.66 100 LYS A O 1
ATOM 821 N N . TYR A 1 101 ? 21.013 3.280 10.512 1.00 13.44 101 TYR A N 1
ATOM 822 C CA . TYR A 1 101 ? 22.078 4.082 11.081 1.00 13.53 101 TYR A CA 1
ATOM 823 C C . TYR A 1 101 ? 22.811 3.312 12.175 1.00 14.37 101 TYR A C 1
ATOM 824 O O . TYR A 1 101 ? 24.037 3.223 12.147 1.00 14.13 101 TYR A O 1
ATOM 833 N N . THR A 1 102 ? 22.077 2.731 13.108 1.00 15.36 102 THR A N 1
ATOM 834 C CA . THR A 1 102 ? 22.740 2.038 14.227 1.00 16.68 102 THR A CA 1
ATOM 835 C C . THR A 1 102 ? 23.464 0.756 13.801 1.00 16.18 102 THR A C 1
ATOM 836 O O . THR A 1 102 ? 24.493 0.424 14.383 1.00 15.69 102 THR A O 1
ATOM 840 N N . ARG A 1 103 ? 22.974 0.058 12.784 1.00 16.59 103 ARG A N 1
ATOM 841 C CA . ARG A 1 103 ? 23.664 -1.143 12.300 1.00 17.06 103 ARG A CA 1
ATOM 842 C C . ARG A 1 103 ? 25.028 -0.710 11.765 1.00 17.44 103 ARG A C 1
ATOM 843 O O . ARG A 1 103 ? 26.049 -1.323 12.063 1.00 18.20 103 ARG A O 1
ATOM 851 N N . MET A 1 104 ? 25.055 0.378 11.015 1.00 15.91 104 MET A N 1
ATOM 852 C CA . MET A 1 104 ? 26.303 0.907 10.481 1.00 15.69 104 MET A CA 1
ATOM 853 C C . MET A 1 104 ? 27.223 1.306 11.631 1.00 16.71 104 MET A C 1
ATOM 854 O O . MET A 1 104 ? 28.372 0.887 11.687 1.00 16.64 104 MET A O 1
ATOM 859 N N . ILE A 1 105 ? 26.702 2.076 12.585 1.00 16.26 105 ILE A N 1
ATOM 860 C CA . ILE A 1 105 ? 27.499 2.586 13.687 1.00 16.49 105 ILE A CA 1
ATOM 861 C C . ILE A 1 105 ? 28.141 1.466 14.499 1.00 17.23 105 ILE A C 1
ATOM 862 O O . ILE A 1 105 ? 29.334 1.541 14.833 1.00 17.15 105 ILE A O 1
ATOM 867 N N . TYR A 1 106 ? 27.366 0.439 14.820 1.00 18.46 106 TYR A N 1
ATOM 868 C CA . TYR A 1 106 ? 27.806 -0.559 15.806 1.00 19.57 106 TYR A CA 1
ATOM 869 C C . TYR A 1 106 ? 28.488 -1.748 15.142 1.00 21.40 106 TYR A C 1
ATOM 870 O O . TYR A 1 106 ? 29.291 -2.419 15.799 1.00 22.94 106 TYR A O 1
ATOM 879 N N . MET A 1 107 ? 28.194 -2.012 13.871 1.00 21.46 107 MET A N 1
ATOM 880 C CA . MET A 1 107 ? 28.672 -3.237 13.214 1.00 22.60 107 MET A CA 1
ATOM 881 C C . MET A 1 107 ? 29.688 -2.996 12.127 1.00 22.35 107 MET A C 1
ATOM 882 O O . MET A 1 107 ? 30.441 -3.916 11.800 1.00 23.96 107 MET A O 1
ATOM 887 N N . ALA A 1 108 ? 29.707 -1.812 11.521 1.00 20.16 108 ALA A N 1
ATOM 888 C CA . ALA A 1 108 ? 30.495 -1.612 10.302 1.00 19.94 108 ALA A CA 1
ATOM 889 C C . ALA A 1 108 ? 30.920 -0.182 10.084 1.00 18.61 108 ALA A C 1
ATOM 890 O O . ALA A 1 108 ? 30.993 0.306 8.968 1.00 18.67 108 ALA A O 1
ATOM 892 N N . TYR A 1 109 ? 31.245 0.522 11.156 1.00 18.19 109 TYR A N 1
ATOM 893 C CA . TYR A 1 109 ? 31.526 1.944 11.033 1.00 17.58 109 TYR A CA 1
ATOM 894 C C . TYR A 1 109 ? 32.750 2.234 10.186 1.00 17.47 109 TYR A C 1
ATOM 895 O O . TYR A 1 109 ? 32.772 3.178 9.410 1.00 18.81 109 TYR A O 1
ATOM 904 N N . GLU A 1 110 ? 33.755 1.379 10.323 1.00 17.22 110 GLU A N 1
ATOM 905 C CA . GLU A 1 110 ? 35.038 1.629 9.680 1.00 18.47 110 GLU A CA 1
ATOM 906 C C . GLU A 1 110 ? 35.010 1.349 8.178 1.00 19.98 110 GLU A C 1
ATOM 907 O O . GLU A 1 110 ? 35.840 1.866 7.444 1.00 23.85 110 GLU A O 1
ATOM 913 N N . THR A 1 111 ? 34.082 0.539 7.715 1.00 19.94 111 THR A N 1
ATOM 914 C CA . THR A 1 111 ? 34.046 0.242 6.277 1.00 20.82 111 THR A CA 1
ATOM 915 C C . THR A 1 111 ? 32.780 0.652 5.572 1.00 21.42 111 THR A C 1
ATOM 916 O O . THR A 1 111 ? 32.760 0.675 4.346 1.00 21.97 111 THR A O 1
ATOM 920 N N . GLU A 1 112 ? 31.724 0.974 6.305 1.00 21.45 112 GLU A N 1
ATOM 921 C CA . GLU A 1 112 ? 30.445 1.225 5.639 1.00 22.10 112 GLU A CA 1
ATOM 922 C C . GLU A 1 112 ? 29.874 2.583 5.914 1.00 21.24 112 GLU A C 1
ATOM 923 O O . GLU A 1 112 ? 28.810 2.894 5.403 1.00 19.88 112 GLU A O 1
ATOM 929 N N . LYS A 1 113 ? 30.570 3.397 6.679 1.00 20.85 113 LYS A N 1
ATOM 930 C CA . LYS A 1 113 ? 30.129 4.763 6.882 1.00 20.60 113 LYS A CA 1
ATOM 931 C C . LYS A 1 113 ? 30.029 5.496 5.548 1.00 21.26 113 LYS A C 1
ATOM 932 O O . LYS A 1 113 ? 29.024 6.124 5.241 1.00 20.06 113 LYS A O 1
ATOM 938 N N . ASP A 1 114 ? 31.063 5.418 4.734 1.00 21.88 114 ASP A N 1
ATOM 939 C CA . ASP A 1 114 ? 31.072 6.229 3.539 1.00 22.85 114 ASP A CA 1
ATOM 940 C C . ASP A 1 114 ? 30.053 5.776 2.484 1.00 22.96 114 ASP A C 1
ATOM 941 O O . ASP A 1 114 ? 29.368 6.625 1.927 1.00 22.37 114 ASP A O 1
ATOM 946 N N . PRO A 1 115 ? 29.911 4.469 2.259 1.00 22.60 115 PRO A N 1
ATOM 947 C CA . PRO A 1 115 ? 28.831 3.930 1.423 1.00 22.11 115 PRO A CA 1
ATOM 948 C C . PRO A 1 115 ? 27.451 4.266 1.960 1.00 20.58 115 PRO A C 1
ATOM 949 O O . PRO A 1 115 ? 26.534 4.512 1.200 1.00 21.14 115 PRO A O 1
ATOM 953 N N . TYR A 1 116 ? 27.291 4.257 3.269 1.00 18.62 116 TYR A N 1
ATOM 954 C CA . TYR A 1 116 ? 25.995 4.628 3.838 1.00 18.09 116 TYR A CA 1
ATOM 955 C C . TYR A 1 116 ? 25.663 6.073 3.490 1.00 17.78 116 TYR A C 1
ATOM 956 O O . TYR A 1 116 ? 24.580 6.376 2.976 1.00 16.77 116 TYR A O 1
ATOM 965 N N . ILE A 1 117 ? 26.590 6.965 3.760 1.00 17.46 117 ILE A N 1
ATOM 966 C CA . ILE A 1 117 ? 26.447 8.383 3.450 1.00 17.68 117 ILE A CA 1
ATOM 967 C C . ILE A 1 117 ? 26.163 8.632 1.970 1.00 18.56 117 ILE A C 1
ATOM 968 O O . ILE A 1 117 ? 25.296 9.431 1.635 1.00 19.28 117 ILE A O 1
ATOM 973 N N . LYS A 1 118 ? 26.902 7.952 1.097 1.00 19.40 118 LYS A N 1
ATOM 974 C CA . LYS A 1 118 ? 26.802 8.176 -0.345 1.00 20.32 118 LYS A CA 1
ATOM 975 C C . LYS A 1 118 ? 25.610 7.505 -1.016 1.00 20.76 118 LYS A C 1
ATOM 976 O O . LYS A 1 118 ? 24.927 8.132 -1.847 1.00 21.87 118 LYS A O 1
ATOM 982 N N . SER A 1 119 ? 25.321 6.265 -0.637 1.00 20.78 119 SER A N 1
ATOM 983 C CA . SER A 1 119 ? 24.423 5.387 -1.390 1.00 21.50 119 SER A CA 1
ATOM 984 C C . SER A 1 119 ? 23.137 4.952 -0.717 1.00 21.25 119 SER A C 1
ATOM 985 O O . SER A 1 119 ? 22.193 4.541 -1.417 1.00 22.66 119 SER A O 1
ATOM 988 N N . ILE A 1 120 ? 23.082 5.001 0.621 1.00 20.41 120 ILE A N 1
ATOM 989 C CA . ILE A 1 120 ? 21.881 4.615 1.349 1.00 19.41 120 ILE A CA 1
ATOM 990 C C . ILE A 1 120 ? 21.124 5.842 1.840 1.00 17.62 120 ILE A C 1
ATOM 991 O O . ILE A 1 120 ? 19.929 5.996 1.590 1.00 18.37 120 ILE A O 1
ATOM 996 N N . LEU A 1 121 ? 21.832 6.698 2.548 1.00 16.51 121 LEU A N 1
ATOM 997 C CA . LEU A 1 121 ? 21.192 7.814 3.231 1.00 15.63 121 LEU A CA 1
ATOM 998 C C . LEU A 1 121 ? 20.390 8.729 2.315 1.00 15.94 121 LEU A C 1
ATOM 999 O O . LEU A 1 121 ? 19.286 9.088 2.672 1.00 15.25 121 LEU A O 1
ATOM 1004 N N . PRO A 1 122 ? 20.904 9.151 1.159 1.00 15.72 122 PRO A N 1
ATOM 1005 C CA . PRO A 1 122 ? 20.121 10.109 0.366 1.00 15.69 122 PRO A CA 1
ATOM 1006 C C . PRO A 1 122 ? 18.720 9.598 0.005 1.00 16.40 122 PRO A C 1
ATOM 1007 O O . PRO A 1 122 ? 17.773 10.347 0.186 1.00 16.53 122 PRO A O 1
ATOM 1011 N N . GLY A 1 123 ? 18.590 8.359 -0.454 1.00 16.05 123 GLY A N 1
ATOM 1012 C CA . GLY A 1 123 ? 17.294 7.803 -0.788 1.00 16.00 123 GLY A CA 1
ATOM 1013 C C . GLY A 1 123 ? 16.380 7.683 0.407 1.00 16.07 123 GLY A C 1
ATOM 1014 O O . GLY A 1 123 ? 15.144 7.783 0.289 1.00 16.93 123 GLY A O 1
ATOM 1015 N N . GLU A 1 124 ? 16.967 7.431 1.568 1.00 15.29 124 GLU A N 1
ATOM 1016 C CA . GLU A 1 124 ? 16.146 7.348 2.768 1.00 16.00 124 GLU A CA 1
ATOM 1017 C C . GLU A 1 124 ? 15.633 8.724 3.156 1.00 15.22 124 GLU A C 1
ATOM 1018 O O . GLU A 1 124 ? 14.451 8.867 3.474 1.00 14.84 124 GLU A O 1
ATOM 1024 N N . LEU A 1 125 ? 16.484 9.739 3.107 1.00 15.09 125 LEU A N 1
ATOM 1025 C CA . LEU A 1 125 ? 16.028 11.086 3.409 1.00 14.64 125 LEU A CA 1
ATOM 1026 C C . LEU A 1 125 ? 15.003 11.574 2.416 1.00 14.93 125 LEU A C 1
ATOM 1027 O O . LEU A 1 125 ? 14.083 12.289 2.781 1.00 14.54 125 LEU A O 1
ATOM 1032 N N . ALA A 1 126 ? 15.161 11.176 1.162 1.00 14.67 126 ALA A N 1
ATOM 1033 C CA . ALA A 1 126 ? 14.211 11.580 0.144 1.00 13.78 126 ALA A CA 1
ATOM 1034 C C . ALA A 1 126 ? 12.803 11.146 0.483 1.00 14.58 126 ALA A C 1
ATOM 1035 O O . ALA A 1 126 ? 11.835 11.855 0.192 1.00 14.76 126 ALA A O 1
ATOM 1037 N N . LYS A 1 127 ? 12.659 9.979 1.108 1.00 13.98 127 LYS A N 1
ATOM 1038 C CA . LYS A 1 127 ? 11.343 9.493 1.480 1.00 14.50 127 LYS A CA 1
ATOM 1039 C C . LYS A 1 127 ? 10.713 10.449 2.488 1.00 14.52 127 LYS A C 1
ATOM 1040 O O . LYS A 1 127 ? 9.525 10.734 2.436 1.00 14.67 127 LYS A O 1
ATOM 1046 N N . PHE A 1 128 ? 11.511 10.920 3.436 1.00 13.67 128 PHE A N 1
ATOM 1047 C CA . PHE A 1 128 ? 11.030 11.894 4.429 1.00 14.24 128 PHE A CA 1
ATOM 1048 C C . PHE A 1 128 ? 10.723 13.281 3.858 1.00 14.24 128 PHE A C 1
ATOM 1049 O O . PHE A 1 128 ? 9.769 13.916 4.280 1.00 14.24 128 PHE A O 1
ATOM 1057 N N . GLU A 1 129 ? 11.572 13.751 2.945 1.00 14.76 129 GLU A N 1
ATOM 1058 C CA . GLU A 1 129 ? 11.370 15.035 2.318 1.00 14.88 129 GLU A CA 1
ATOM 1059 C C . GLU A 1 129 ? 10.014 15.016 1.594 1.00 14.67 129 GLU A C 1
ATOM 1060 O O . GLU A 1 129 ? 9.261 15.996 1.659 1.00 15.97 129 GLU A O 1
ATOM 1066 N N . LYS A 1 130 ? 9.719 13.920 0.916 1.00 14.00 130 LYS A N 1
ATOM 1067 C CA . LYS A 1 130 ? 8.468 13.736 0.200 1.00 14.31 130 LYS A CA 1
ATOM 1068 C C . LYS A 1 130 ? 7.267 13.654 1.159 1.00 14.53 130 LYS A C 1
ATOM 1069 O O . LYS A 1 130 ? 6.234 14.270 0.930 1.00 16.28 130 LYS A O 1
ATOM 1075 N N . LEU A 1 131 ? 7.412 12.877 2.222 1.00 14.46 131 LEU A N 1
ATOM 1076 C CA . LEU A 1 131 ? 6.279 12.638 3.120 1.00 15.11 131 LEU A CA 1
ATOM 1077 C C . LEU A 1 131 ? 5.982 13.878 3.929 1.00 14.65 131 LEU A C 1
ATOM 1078 O O . LEU A 1 131 ? 4.822 14.220 4.131 1.00 14.42 131 LEU A O 1
ATOM 1083 N N . LEU A 1 132 ? 7.021 14.586 4.367 1.00 14.08 132 LEU A N 1
ATOM 1084 C CA . LEU A 1 132 ? 6.818 15.772 5.182 1.00 14.38 132 LEU A CA 1
ATOM 1085 C C . LEU A 1 132 ? 5.922 16.804 4.471 1.00 14.50 132 LEU A C 1
ATOM 1086 O O . LEU A 1 132 ? 5.135 17.488 5.129 1.00 14.17 132 LEU A O 1
ATOM 1091 N N . ALA A 1 133 ? 6.019 16.865 3.138 1.00 15.56 133 ALA A N 1
ATOM 1092 C CA . ALA A 1 133 ? 5.252 17.800 2.332 1.00 15.39 133 ALA A CA 1
ATOM 1093 C C . ALA A 1 133 ? 3.747 17.637 2.459 1.00 15.76 133 ALA A C 1
ATOM 1094 O O . ALA A 1 133 ? 2.991 18.540 2.118 1.00 17.07 133 ALA A O 1
ATOM 1096 N N . THR A 1 134 ? 3.288 16.493 2.952 1.00 16.07 134 THR A N 1
ATOM 1097 C CA . THR A 1 134 ? 1.856 16.197 2.846 1.00 16.87 134 THR A CA 1
ATOM 1098 C C . THR A 1 134 ? 0.983 17.031 3.758 1.00 16.92 134 THR A C 1
ATOM 1099 O O . THR A 1 134 ? -0.219 17.098 3.535 1.00 18.35 134 THR A O 1
ATOM 1103 N N . ARG A 1 135 ? 1.563 17.637 4.789 1.00 17.17 135 ARG A N 1
ATOM 1104 C CA . ARG A 1 135 ? 0.807 18.518 5.683 1.00 17.46 135 ARG A CA 1
ATOM 1105 C C . ARG A 1 135 ? 1.532 19.828 5.794 1.00 17.07 135 ARG A C 1
ATOM 1106 O O . ARG A 1 135 ? 2.724 19.856 5.963 1.00 16.48 135 ARG A O 1
ATOM 1114 N N . GLY A 1 136 ? 0.810 20.939 5.657 1.00 17.08 136 GLY A N 1
ATOM 1115 C CA . GLY A 1 136 ? 1.407 22.247 5.786 1.00 17.69 136 GLY A CA 1
ATOM 1116 C C . GLY A 1 136 ? 2.454 22.539 4.753 1.00 17.07 136 GLY A C 1
ATOM 1117 O O . GLY A 1 136 ? 3.352 23.346 4.974 1.00 17.05 136 GLY A O 1
ATOM 1118 N N . ASN A 1 137 ? 2.360 21.836 3.633 1.00 17.96 137 ASN A N 1
ATOM 1119 C CA . ASN A 1 137 ? 3.345 21.901 2.555 1.00 17.89 137 ASN A CA 1
ATOM 1120 C C . ASN A 1 137 ? 4.728 21.480 3.010 1.00 17.96 137 ASN A C 1
ATOM 1121 O O . ASN A 1 137 ? 5.730 21.778 2.358 1.00 17.81 137 ASN A O 1
ATOM 1126 N N . GLY A 1 138 ? 4.776 20.806 4.155 1.00 16.71 138 GLY A N 1
ATOM 1127 C CA . GLY A 1 138 ? 6.040 20.462 4.773 1.00 16.41 138 GLY A CA 1
ATOM 1128 C C . GLY A 1 138 ? 6.876 21.621 5.269 1.00 16.98 138 GLY A C 1
ATOM 1129 O O . GLY A 1 138 ? 8.046 21.445 5.542 1.00 16.03 138 GLY A O 1
ATOM 1130 N N . ARG A 1 139 ? 6.266 22.782 5.442 1.00 17.53 139 ARG A N 1
ATOM 1131 C CA . ARG A 1 139 ? 6.980 24.014 5.734 1.00 17.97 139 ARG A CA 1
ATOM 1132 C C . ARG A 1 139 ? 6.963 24.380 7.207 1.00 17.13 139 ARG A C 1
ATOM 1133 O O . ARG A 1 139 ? 7.540 25.391 7.609 1.00 17.75 139 ARG A O 1
ATOM 1141 N N . ASN A 1 140 ? 6.322 23.547 8.018 1.00 16.20 140 ASN A N 1
ATOM 1142 C CA . ASN A 1 140 ? 6.282 23.775 9.452 1.00 16.18 140 ASN A CA 1
ATOM 1143 C C . ASN A 1 140 ? 6.635 22.469 10.178 1.00 15.58 140 ASN A C 1
ATOM 1144 O O . ASN A 1 140 ? 7.776 22.029 10.112 1.00 16.92 140 ASN A O 1
ATOM 1149 N N . LEU A 1 141 ? 5.683 21.857 10.851 1.00 15.08 141 LEU A N 1
ATOM 1150 C CA . LEU A 1 141 ? 5.929 20.608 11.575 1.00 14.20 141 LEU A CA 1
ATOM 1151 C C . LEU A 1 141 ? 5.240 19.439 10.882 1.00 13.55 141 LEU A C 1
ATOM 1152 O O . LEU A 1 141 ? 4.545 19.590 9.859 1.00 14.21 141 LEU A O 1
ATOM 1157 N N . ILE A 1 142 ? 5.358 18.230 11.434 1.00 12.74 142 ILE A N 1
ATOM 1158 C CA . ILE A 1 142 ? 4.818 17.075 10.740 1.00 13.16 142 ILE A CA 1
ATOM 1159 C C . ILE A 1 142 ? 3.311 17.185 10.523 1.00 13.76 142 ILE A C 1
ATOM 1160 O O . ILE A 1 142 ? 2.820 16.835 9.465 1.00 14.11 142 ILE A O 1
ATOM 1165 N N . LEU A 1 143 ? 2.579 17.712 11.497 1.00 15.34 143 LEU A N 1
ATOM 1166 C CA . LEU A 1 143 ? 1.127 17.867 11.332 1.00 15.63 143 LEU A CA 1
ATOM 1167 C C . LEU A 1 143 ? 0.730 19.225 10.789 1.00 17.81 143 LEU A C 1
ATOM 1168 O O . LEU A 1 143 ? -0.468 19.497 10.618 1.00 19.02 143 LEU A O 1
ATOM 1173 N N . GLY A 1 144 ? 1.720 20.066 10.494 1.00 17.14 144 GLY A N 1
ATOM 1174 C CA . GLY A 1 144 ? 1.474 21.462 10.131 1.00 17.45 144 GLY A CA 1
ATOM 1175 C C . GLY A 1 144 ? 1.832 22.409 11.260 1.00 17.69 144 GLY A C 1
ATOM 1176 O O . GLY A 1 144 ? 2.999 22.579 11.583 1.00 17.39 144 GLY A O 1
ATOM 1177 N N . ASP A 1 145 ? 0.839 23.045 11.883 1.00 19.41 145 ASP A N 1
ATOM 1178 C CA . ASP A 1 145 ? 1.122 24.062 12.895 1.00 20.35 145 ASP A CA 1
ATOM 1179 C C . ASP A 1 145 ? 1.314 23.539 14.321 1.00 19.70 145 ASP A C 1
ATOM 1180 O O . ASP A 1 145 ? 1.745 24.277 15.189 1.00 21.18 145 ASP A O 1
ATOM 1185 N N . LYS A 1 146 ? 0.962 22.286 14.555 1.00 19.13 146 LYS A N 1
ATOM 1186 C CA . LYS A 1 146 ? 0.912 21.756 15.902 1.00 18.04 146 LYS A CA 1
ATOM 1187 C C . LYS A 1 146 ? 1.922 20.653 16.037 1.00 16.62 146 LYS A C 1
ATOM 1188 O O . LYS A 1 146 ? 2.007 19.754 15.207 1.00 16.72 146 LYS A O 1
ATOM 1194 N N . ILE A 1 147 ? 2.677 20.734 17.119 1.00 15.80 147 ILE A N 1
ATOM 1195 C CA . ILE A 1 147 ? 3.725 19.782 17.391 1.00 15.89 147 ILE A CA 1
ATOM 1196 C C . ILE A 1 147 ? 3.158 18.448 17.823 1.00 15.29 147 ILE A C 1
ATOM 1197 O O . ILE A 1 147 ? 2.085 18.368 18.436 1.00 15.19 147 ILE A O 1
ATOM 1202 N N . SER A 1 148 ? 3.887 17.399 17.485 1.00 14.13 148 SER A N 1
ATOM 1203 C CA . SER A 1 148 ? 3.541 16.044 17.874 1.00 13.74 148 SER A CA 1
ATOM 1204 C C . SER A 1 148 ? 4.791 15.298 18.284 1.00 13.53 148 SER A C 1
ATOM 1205 O O . SER A 1 148 ? 5.910 15.759 18.034 1.00 12.55 148 SER A O 1
ATOM 1208 N N . TYR A 1 149 ? 4.628 14.107 18.842 1.00 13.18 149 TYR A N 1
ATOM 1209 C CA . TYR A 1 149 ? 5.797 13.395 19.305 1.00 12.18 149 TYR A CA 1
ATOM 1210 C C . TYR A 1 149 ? 6.747 13.063 18.162 1.00 12.57 149 TYR A C 1
ATOM 1211 O O . TYR A 1 149 ? 7.960 12.980 18.376 1.00 13.35 149 TYR A O 1
ATOM 1220 N N . ALA A 1 150 ? 6.203 12.852 16.964 1.00 12.04 150 ALA A N 1
ATOM 1221 C CA . ALA A 1 150 ? 7.019 12.450 15.845 1.00 11.76 150 ALA A CA 1
ATOM 1222 C C . ALA A 1 150 ? 8.006 13.535 15.453 1.00 11.90 150 ALA A C 1
ATOM 1223 O O . ALA A 1 150 ? 9.081 13.216 14.959 1.00 11.73 150 ALA A O 1
ATOM 1225 N N . ASP A 1 151 ? 7.681 14.800 15.704 1.00 12.00 151 ASP A N 1
ATOM 1226 C CA . ASP A 1 151 ? 8.624 15.875 15.424 1.00 11.71 151 ASP A CA 1
ATOM 1227 C C . ASP A 1 151 ? 9.940 15.713 16.158 1.00 11.90 151 ASP A C 1
ATOM 1228 O O . ASP A 1 151 ? 11.019 15.965 15.593 1.00 11.92 151 ASP A O 1
A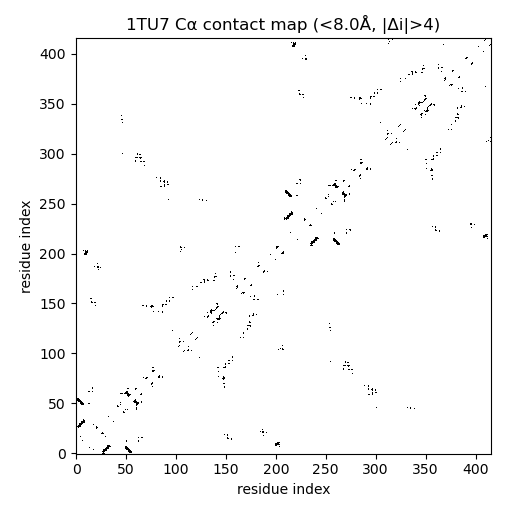TOM 1233 N N . TYR A 1 152 ? 9.895 15.279 17.403 1.00 11.99 152 TYR A N 1
ATOM 1234 C CA . TYR A 1 152 ? 11.136 15.105 18.170 1.00 10.97 152 TYR A CA 1
ATOM 1235 C C . TYR A 1 152 ? 11.980 13.976 17.633 1.00 12.04 152 TYR A C 1
ATOM 1236 O O . TYR A 1 152 ? 13.188 14.058 17.591 1.00 12.25 152 TYR A O 1
ATOM 1245 N N . ALA A 1 153 ? 11.332 12.891 17.234 1.00 12.08 153 ALA A N 1
ATOM 1246 C CA . ALA A 1 153 ? 12.040 11.770 16.654 1.00 12.13 153 ALA A CA 1
ATOM 1247 C C . ALA A 1 153 ? 12.690 12.163 15.342 1.00 12.35 153 ALA A C 1
ATOM 1248 O O . ALA A 1 153 ? 13.853 11.851 15.097 1.00 11.72 153 ALA A O 1
ATOM 1250 N N . LEU A 1 154 ? 11.942 12.856 14.487 1.00 11.21 154 LEU A N 1
ATOM 1251 C CA . LEU A 1 154 ? 12.526 13.298 13.220 1.00 11.11 154 LEU A CA 1
ATOM 1252 C C . LEU A 1 154 ? 13.686 14.262 13.457 1.00 10.84 154 LEU A C 1
ATOM 1253 O O . LEU A 1 154 ? 14.727 14.175 12.813 1.00 11.67 154 LEU A O 1
ATOM 1258 N N . PHE A 1 155 ? 13.483 15.229 14.346 1.00 11.69 155 PHE A N 1
ATOM 1259 C CA . PHE A 1 155 ? 14.522 16.182 14.687 1.00 11.83 155 PHE A CA 1
ATOM 1260 C C . PHE A 1 155 ? 15.805 15.463 15.092 1.00 11.66 155 PHE A C 1
ATOM 1261 O O . PHE A 1 155 ? 16.893 15.744 14.574 1.00 11.80 155 PHE A O 1
ATOM 1269 N N . GLU A 1 156 ? 15.712 14.533 16.018 1.00 10.94 156 GLU A N 1
ATOM 1270 C CA . GLU A 1 156 ? 16.894 13.831 16.473 1.00 12.02 156 GLU A CA 1
ATOM 1271 C C . GLU A 1 156 ? 17.541 13.043 15.343 1.00 13.07 156 GLU A C 1
ATOM 1272 O O . GLU A 1 156 ? 18.749 13.059 15.190 1.00 12.58 156 GLU A O 1
ATOM 1278 N N . GLU A 1 157 ? 16.745 12.381 14.525 1.00 12.12 157 GLU A N 1
ATOM 1279 C CA . GLU A 1 157 ? 17.314 11.570 13.441 1.00 12.69 157 GLU A CA 1
ATOM 1280 C C . GLU A 1 157 ? 18.041 12.444 12.446 1.00 12.64 157 GLU A C 1
ATOM 1281 O O . GLU A 1 157 ? 19.140 12.079 11.981 1.00 13.19 157 GLU A O 1
ATOM 1287 N N . LEU A 1 158 ? 17.485 13.596 12.113 1.00 12.39 158 LEU A N 1
ATOM 1288 C CA . LEU A 1 158 ? 18.163 14.535 11.216 1.00 12.19 158 LEU A CA 1
ATOM 1289 C C . LEU A 1 158 ? 19.429 15.070 11.874 1.00 13.61 158 LEU A C 1
ATOM 1290 O O . LEU A 1 158 ? 20.449 15.241 11.211 1.00 13.36 158 LEU A O 1
ATOM 1295 N N . ASP A 1 159 ? 19.386 15.341 13.166 1.00 12.83 159 ASP A N 1
ATOM 1296 C CA . ASP A 1 159 ? 20.523 15.924 13.855 1.00 12.77 159 ASP A CA 1
ATOM 1297 C C . ASP A 1 159 ? 21.683 14.936 13.883 1.00 13.25 159 ASP A C 1
ATOM 1298 O O . ASP A 1 159 ? 22.812 15.281 13.571 1.00 12.94 159 ASP A O 1
ATOM 1303 N N . VAL A 1 160 ? 21.412 13.689 14.231 1.00 13.08 160 VAL A N 1
ATOM 1304 C CA . VAL A 1 160 ? 22.508 12.706 14.273 1.00 13.70 160 VAL A CA 1
ATOM 1305 C C . VAL A 1 160 ? 23.062 12.450 12.892 1.00 14.06 160 VAL A C 1
ATOM 1306 O O . VAL A 1 160 ? 24.269 12.249 12.725 1.00 13.77 160 VAL A O 1
ATOM 1310 N N . HIS A 1 161 ? 22.224 12.504 11.870 1.00 12.73 161 HIS A N 1
ATOM 1311 C CA . HIS A 1 161 ? 22.759 12.305 10.520 1.00 13.31 161 HIS A CA 1
ATOM 1312 C C . HIS A 1 161 ? 23.584 13.503 10.040 1.00 14.40 161 HIS A C 1
ATOM 1313 O O . HIS A 1 161 ? 24.499 13.307 9.255 1.00 14.32 161 HIS A O 1
ATOM 1320 N N . GLN A 1 162 ? 23.295 14.709 10.511 1.00 15.33 162 GLN A N 1
ATOM 1321 C CA . GLN A 1 162 ? 24.135 15.863 10.180 1.00 16.84 162 GLN A CA 1
ATOM 1322 C C . GLN A 1 162 ? 25.452 15.803 10.908 1.00 16.62 162 GLN A C 1
ATOM 1323 O O . GLN A 1 162 ? 26.435 16.313 10.419 1.00 17.81 162 GLN A O 1
ATOM 1329 N N . ILE A 1 163 ? 25.488 15.189 12.082 1.00 15.77 163 ILE A N 1
ATOM 1330 C CA . ILE A 1 163 ? 26.755 14.946 12.744 1.00 16.00 163 ILE A CA 1
ATOM 1331 C C . ILE A 1 163 ? 27.570 13.969 11.870 1.00 16.22 163 ILE A C 1
ATOM 1332 O O . ILE A 1 163 ? 28.785 14.156 11.678 1.00 17.63 163 ILE A O 1
ATOM 1337 N N . LEU A 1 164 ? 26.909 12.927 11.363 1.00 15.36 164 LEU A N 1
ATOM 1338 C CA . LEU A 1 164 ? 27.559 11.903 10.556 1.00 15.74 164 LEU A CA 1
ATOM 1339 C C . LEU A 1 164 ? 28.087 12.478 9.244 1.00 16.36 164 LEU A C 1
ATOM 1340 O O . LEU A 1 164 ? 29.240 12.200 8.841 1.00 17.50 164 LEU A O 1
ATOM 1345 N N . ASP A 1 165 ? 27.249 13.276 8.598 1.00 16.44 165 ASP A N 1
ATOM 1346 C CA . ASP A 1 165 ? 27.507 13.874 7.293 1.00 17.32 165 ASP A CA 1
ATOM 1347 C C . ASP A 1 165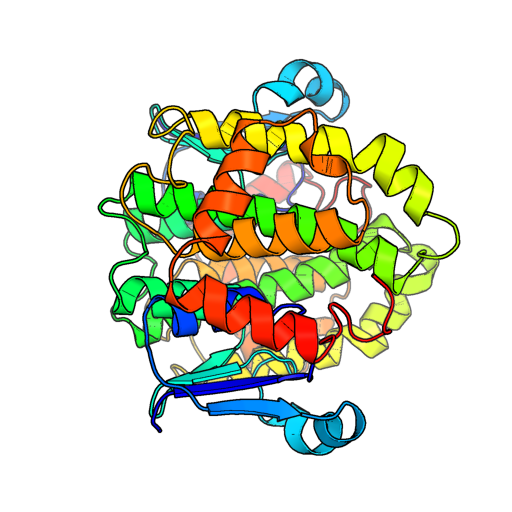 ? 26.942 15.282 7.342 1.00 16.86 165 ASP A C 1
ATOM 1348 O O . ASP A 1 165 ? 25.736 15.485 7.137 1.00 17.59 165 ASP A O 1
ATOM 1353 N N . PRO A 1 166 ? 27.770 16.267 7.661 1.00 17.91 166 PRO A N 1
ATOM 1354 C CA . PRO A 1 166 ? 27.297 17.651 7.737 1.00 18.55 166 PRO A CA 1
ATOM 1355 C C . PRO A 1 166 ? 26.524 18.158 6.519 1.00 18.20 166 PRO A C 1
ATOM 1356 O O . PRO A 1 166 ? 25.740 19.075 6.684 1.00 19.45 166 PRO A O 1
ATOM 1360 N N . HIS A 1 167 ? 26.718 17.571 5.345 1.00 18.75 167 HIS A N 1
ATOM 1361 C CA . HIS A 1 167 ? 26.060 18.028 4.134 1.00 19.83 167 HIS A CA 1
ATOM 1362 C C . HIS A 1 167 ? 24.823 17.252 3.754 1.00 19.64 167 HIS A C 1
ATOM 1363 O O . HIS A 1 167 ? 24.282 17.441 2.676 1.00 19.00 167 HIS A O 1
ATOM 1370 N N . CYS A 1 168 ? 24.376 16.315 4.594 1.00 17.33 168 CYS A N 1
ATOM 1371 C CA . CYS A 1 168 ? 23.347 15.363 4.139 1.00 17.76 168 CYS A CA 1
ATOM 1372 C C . CYS A 1 168 ? 21.986 15.978 3.788 1.00 16.80 168 CYS A C 1
ATOM 1373 O O . CYS A 1 168 ? 21.220 15.367 3.034 1.00 16.62 168 CYS A O 1
ATOM 1376 N N . LEU A 1 169 ? 21.694 17.147 4.352 1.00 17.53 169 LEU A N 1
ATOM 1377 C CA . LEU A 1 169 ? 20.421 17.823 4.092 1.00 18.05 169 LEU A CA 1
ATOM 1378 C C . LEU A 1 169 ? 20.500 18.910 3.035 1.00 19.73 169 LEU A C 1
ATOM 1379 O O . LEU A 1 169 ? 19.498 19.608 2.782 1.00 19.72 169 LEU A O 1
ATOM 1384 N N . ASP A 1 170 ? 21.658 19.023 2.383 1.00 19.92 170 ASP A N 1
ATOM 1385 C CA . ASP A 1 170 ? 21.871 20.040 1.349 1.00 21.33 170 ASP A CA 1
ATOM 1386 C C . ASP A 1 170 ? 20.783 19.970 0.290 1.00 21.39 170 ASP A C 1
ATOM 1387 O O . ASP A 1 170 ? 20.264 21.010 -0.143 1.00 23.06 170 ASP A O 1
ATOM 1392 N N . LYS A 1 171 ? 20.442 18.759 -0.146 1.00 20.18 171 LYS A N 1
ATOM 1393 C CA . LYS A 1 171 ? 19.487 18.553 -1.225 1.00 20.56 171 LYS A CA 1
ATOM 1394 C C . LYS A 1 171 ? 18.043 18.354 -0.760 1.00 18.66 171 LYS A C 1
ATOM 1395 O O . LYS A 1 171 ? 17.155 18.069 -1.565 1.00 18.38 171 LYS A O 1
ATOM 1401 N N . PHE A 1 172 ? 17.797 18.536 0.542 1.00 17.04 172 PHE A N 1
ATOM 1402 C CA . PHE A 1 172 ? 16.479 18.289 1.127 1.00 16.41 172 PHE A CA 1
ATOM 1403 C C . PHE A 1 172 ? 16.028 19.508 1.908 1.00 16.11 172 PHE A C 1
ATOM 1404 O O . PHE A 1 172 ? 16.186 19.594 3.102 1.00 15.43 172 PHE A O 1
ATOM 1412 N N . PRO A 1 173 ? 15.524 20.510 1.218 1.00 16.07 173 PRO A N 1
ATOM 1413 C CA . PRO A 1 173 ? 15.250 21.795 1.861 1.00 16.25 173 PRO A CA 1
ATOM 1414 C C . PRO A 1 173 ? 14.156 21.774 2.926 1.00 15.15 173 PRO A C 1
ATOM 1415 O O . PRO A 1 173 ? 14.250 22.507 3.916 1.00 16.23 173 PRO A O 1
ATOM 1419 N N . LEU A 1 174 ? 13.117 20.976 2.737 1.00 14.65 174 LEU A N 1
ATOM 1420 C CA . LEU A 1 174 ? 12.082 20.887 3.776 1.00 14.44 174 LEU A CA 1
ATOM 1421 C C . LEU A 1 174 ? 12.669 20.274 5.056 1.00 13.89 174 LEU A C 1
ATOM 1422 O O . LEU A 1 174 ? 12.423 20.760 6.146 1.00 14.54 174 LEU A O 1
ATOM 1427 N N . LEU A 1 175 ? 13.482 19.245 4.919 1.00 13.44 175 LEU A N 1
ATOM 1428 C CA . LEU A 1 175 ? 14.117 18.642 6.084 1.00 13.85 175 LEU A CA 1
ATOM 1429 C C . LEU A 1 175 ? 15.104 19.562 6.747 1.00 13.35 175 LEU A C 1
ATOM 1430 O O . LEU A 1 175 ? 15.167 19.636 7.972 1.00 13.72 175 LEU A O 1
ATOM 1435 N N . LYS A 1 176 ? 15.910 20.255 5.945 1.00 13.75 176 LYS A N 1
ATOM 1436 C CA . LYS A 1 176 ? 16.922 21.162 6.476 1.00 14.93 176 LYS A CA 1
ATOM 1437 C C . LYS A 1 176 ? 16.226 22.280 7.276 1.00 13.95 176 LYS A C 1
ATOM 1438 O O . LYS A 1 176 ? 16.658 22.580 8.392 1.00 15.29 176 LYS A O 1
ATOM 1444 N N . VAL A 1 177 ? 15.153 22.847 6.720 1.00 14.76 177 VAL A N 1
ATOM 1445 C CA . VAL A 1 177 ? 14.431 23.930 7.392 1.00 15.11 177 VAL A CA 1
ATOM 1446 C C . VAL A 1 177 ? 13.710 23.418 8.643 1.00 14.29 177 VAL A C 1
ATOM 1447 O O . VAL A 1 177 ? 13.685 24.088 9.679 1.00 14.40 177 VAL A O 1
ATOM 1451 N N . PHE A 1 178 ? 13.160 22.210 8.545 1.00 13.99 178 PHE A N 1
ATOM 1452 C CA . PHE A 1 178 ? 12.504 21.599 9.701 1.00 14.08 178 PHE A CA 1
ATOM 1453 C C . PHE A 1 178 ? 13.498 21.389 10.860 1.00 13.89 178 PHE A C 1
ATOM 1454 O O . PHE A 1 178 ? 13.198 21.666 12.017 1.00 13.53 178 PHE A O 1
ATOM 1462 N N . HIS A 1 179 ? 14.662 20.839 10.547 1.00 13.38 179 HIS A N 1
ATOM 1463 C CA . HIS A 1 179 ? 15.666 20.600 11.562 1.00 14.27 179 HIS A CA 1
ATOM 1464 C C . HIS A 1 179 ? 16.044 21.915 12.244 1.00 14.73 179 HIS A C 1
ATOM 1465 O O . HIS A 1 179 ? 16.143 21.964 13.469 1.00 14.33 179 HIS A O 1
ATOM 1472 N N . GLN A 1 180 ? 16.202 22.976 11.474 1.00 14.56 180 GLN A N 1
ATOM 1473 C CA . GLN A 1 180 ? 16.595 24.255 12.063 1.00 15.77 180 GLN A CA 1
ATOM 1474 C C . GLN A 1 180 ? 15.429 24.828 12.849 1.00 14.98 180 GLN A C 1
ATOM 1475 O O . GLN A 1 180 ? 15.641 25.440 13.878 1.00 16.55 180 GLN A O 1
ATOM 1481 N N . ARG A 1 181 ? 14.208 24.634 12.363 1.00 14.81 181 ARG A N 1
ATOM 1482 C CA . ARG A 1 181 ? 13.029 25.147 13.060 1.00 14.56 181 ARG A CA 1
ATOM 1483 C C . ARG A 1 181 ? 12.897 24.530 14.444 1.00 15.01 181 ARG A C 1
ATOM 1484 O O . ARG A 1 181 ? 12.613 25.215 15.428 1.00 15.39 181 ARG A O 1
ATOM 1492 N N . MET A 1 182 ? 13.133 23.219 14.520 1.00 14.29 182 MET A N 1
ATOM 1493 C CA . MET A 1 182 ? 13.088 22.530 15.801 1.00 13.96 182 MET A CA 1
ATOM 1494 C C . MET A 1 182 ? 14.173 23.011 16.749 1.00 14.09 182 MET A C 1
ATOM 1495 O O . MET A 1 182 ? 13.929 23.266 17.941 1.00 14.50 182 MET A O 1
ATOM 1500 N N . LYS A 1 183 ? 15.372 23.169 16.209 1.00 15.09 183 LYS A N 1
ATOM 1501 C CA . LYS A 1 183 ? 16.521 23.570 17.010 1.00 15.93 183 LYS A CA 1
ATOM 1502 C C . LYS A 1 183 ? 16.320 24.992 17.524 1.00 16.41 183 LYS A C 1
ATOM 1503 O O . LYS A 1 183 ? 16.865 25.363 18.549 1.00 17.15 183 LYS A O 1
ATOM 1509 N N . ASP A 1 184 ? 15.510 25.777 16.821 1.00 16.07 184 ASP A N 1
ATOM 1510 C CA . ASP A 1 184 ? 15.278 27.173 17.193 1.00 17.52 184 ASP A CA 1
ATOM 1511 C C . ASP A 1 184 ? 14.183 27.318 18.234 1.00 17.12 184 ASP A C 1
ATOM 1512 O O . ASP A 1 184 ? 13.990 28.413 18.796 1.00 18.07 184 ASP A O 1
ATOM 1517 N N . ARG A 1 185 ? 13.423 26.261 18.515 1.00 15.68 185 ARG A N 1
ATOM 1518 C CA . ARG A 1 185 ? 12.452 26.344 19.595 1.00 15.69 185 ARG A CA 1
ATOM 1519 C C . ARG A 1 185 ? 13.214 26.661 20.872 1.00 16.10 185 ARG A C 1
ATOM 1520 O O . ARG A 1 185 ? 14.243 26.057 21.118 1.00 15.80 185 ARG A O 1
ATOM 1528 N N . PRO A 1 186 ? 12.789 27.652 21.648 1.00 17.51 186 PRO A N 1
ATOM 1529 C CA . PRO A 1 186 ? 13.668 28.151 22.711 1.00 17.69 186 PRO A CA 1
ATOM 1530 C C . PRO A 1 186 ? 14.197 27.123 23.715 1.00 16.81 186 PRO A C 1
ATOM 1531 O O . PRO A 1 186 ? 15.380 27.174 24.067 1.00 16.95 186 PRO A O 1
ATOM 1535 N N . LYS A 1 187 ? 13.352 26.201 24.167 1.00 16.57 187 LYS A N 1
ATOM 1536 C CA . LYS A 1 187 ? 13.792 25.240 25.155 1.00 16.07 187 LYS A CA 1
ATOM 1537 C C . LYS A 1 187 ? 14.794 24.272 24.494 1.00 15.14 187 LYS A C 1
ATOM 1538 O O . LYS A 1 187 ? 15.742 23.834 25.137 1.00 15.63 187 LYS A O 1
ATOM 1544 N N . LEU A 1 188 ? 14.579 23.951 23.228 1.00 14.15 188 LEU A N 1
ATOM 1545 C CA . LEU A 1 188 ? 15.506 23.059 22.519 1.00 13.53 188 LEU A CA 1
ATOM 1546 C C . LEU A 1 188 ? 16.792 23.741 22.158 1.00 13.85 188 LEU A C 1
ATOM 1547 O O . LEU A 1 188 ? 17.833 23.127 22.195 1.00 14.18 188 LEU A O 1
ATOM 1552 N N . LYS A 1 189 ? 16.755 25.032 21.848 1.00 13.98 189 LYS A N 1
ATOM 1553 C CA . LYS A 1 189 ? 17.970 25.744 21.520 1.00 14.66 189 LYS A CA 1
ATOM 1554 C C . LYS A 1 189 ? 18.906 25.685 22.703 1.00 14.24 189 LYS A C 1
ATOM 1555 O O . LYS A 1 189 ? 20.093 25.396 22.548 1.00 15.28 189 LYS A O 1
ATOM 1561 N N . GLU A 1 190 ? 18.402 26.001 23.880 1.00 14.80 190 GLU A N 1
ATOM 1562 C CA . GLU A 1 190 ? 19.233 26.000 25.083 1.00 15.65 190 GLU A CA 1
ATOM 1563 C C . GLU A 1 190 ? 19.765 24.595 25.402 1.00 15.19 190 GLU A C 1
ATOM 1564 O O . GLU A 1 190 ? 20.957 24.386 25.680 1.00 14.94 190 GLU A O 1
ATOM 1570 N N . TYR A 1 191 ? 18.884 23.616 25.295 1.00 14.63 191 TYR A N 1
ATOM 1571 C CA . TYR A 1 191 ? 19.244 22.236 25.628 1.00 14.23 191 TYR A CA 1
ATOM 1572 C C . TYR A 1 191 ? 20.316 21.735 24.671 1.00 14.24 191 TYR A C 1
ATOM 1573 O O . TYR A 1 191 ? 21.283 21.105 25.086 1.00 13.83 191 TYR A O 1
ATOM 1582 N N . CYS A 1 192 ? 20.148 22.017 23.391 1.00 14.52 192 CYS A N 1
ATOM 1583 C CA . CYS A 1 192 ? 21.073 21.534 22.369 1.00 15.30 192 CYS A CA 1
ATOM 1584 C C . CYS A 1 192 ? 22.435 22.197 22.509 1.00 15.43 192 CYS A C 1
ATOM 1585 O O . CYS A 1 192 ? 23.465 21.564 22.250 1.00 15.34 192 CYS A O 1
ATOM 1588 N N . GLU A 1 193 ? 22.466 23.464 22.919 1.00 15.47 193 GLU A N 1
ATOM 1589 C CA . GLU A 1 193 ? 23.743 24.141 23.170 1.00 16.66 193 GLU A CA 1
ATOM 1590 C C . GLU A 1 193 ? 24.497 23.413 24.292 1.00 16.01 193 GLU A C 1
ATOM 1591 O O . GLU A 1 193 ? 25.704 23.153 24.185 1.00 17.25 193 GLU A O 1
ATOM 1597 N N . LYS A 1 194 ? 23.794 23.088 25.362 1.00 15.28 194 LYS A N 1
ATOM 1598 C CA . LYS A 1 194 ? 24.422 22.419 26.485 1.00 14.60 194 LYS A CA 1
ATOM 1599 C C . LYS A 1 194 ? 24.833 21.002 26.141 1.00 14.75 194 LYS A C 1
ATOM 1600 O O . LYS A 1 194 ? 25.874 20.515 26.563 1.00 13.86 194 LYS A O 1
ATOM 1606 N N . ARG A 1 195 ? 24.014 20.319 25.343 1.00 14.25 195 ARG A N 1
ATOM 1607 C CA . ARG A 1 195 ? 24.352 18.983 24.911 1.00 14.25 195 ARG A CA 1
ATOM 1608 C C . ARG A 1 195 ? 25.603 18.991 24.055 1.00 14.11 195 ARG A C 1
ATOM 1609 O O . ARG A 1 195 ? 26.474 18.113 24.195 1.00 13.88 195 ARG A O 1
ATOM 1617 N N . ASP A 1 196 ? 25.715 19.988 23.188 1.00 14.91 196 ASP A N 1
ATOM 1618 C CA . ASP A 1 196 ? 26.877 20.129 22.338 1.00 16.47 196 ASP A CA 1
ATOM 1619 C C . ASP A 1 196 ? 28.105 20.502 23.153 1.00 16.06 196 ASP A C 1
ATOM 1620 O O . ASP A 1 196 ? 29.195 20.003 22.886 1.00 16.50 196 ASP A O 1
ATOM 1625 N N . ALA A 1 197 ? 27.934 21.373 24.140 1.00 15.91 197 ALA A N 1
ATOM 1626 C CA . ALA A 1 197 ? 29.067 21.801 24.966 1.00 15.51 197 ALA A CA 1
ATOM 1627 C C . ALA A 1 197 ? 29.690 20.602 25.667 1.00 15.79 197 ALA A C 1
ATOM 1628 O O . ALA A 1 197 ? 30.922 20.520 25.803 1.00 16.39 197 ALA A O 1
ATOM 1630 N N . ALA A 1 198 ? 28.836 19.693 26.134 1.00 15.28 198 ALA A N 1
ATOM 1631 C CA . ALA A 1 198 ? 29.242 18.478 26.841 1.00 15.01 198 ALA A CA 1
ATOM 1632 C C . ALA A 1 198 ? 29.665 17.359 25.897 1.00 15.30 198 ALA A C 1
ATOM 1633 O O . ALA A 1 198 ? 30.148 16.308 26.367 1.00 15.36 198 ALA A O 1
ATOM 1635 N N . LYS A 1 199 ? 29.512 17.570 24.578 1.00 14.54 199 LYS A N 1
ATOM 1636 C CA . LYS A 1 199 ? 29.788 16.548 23.571 1.00 15.20 199 LYS A CA 1
ATOM 1637 C C . LYS A 1 199 ? 29.189 15.213 23.971 1.00 14.23 199 LYS A C 1
ATOM 1638 O O . LYS A 1 199 ? 29.848 14.156 23.971 1.00 15.41 199 LYS A O 1
ATOM 1644 N N . VAL A 1 200 ? 27.893 15.231 24.288 1.00 14.56 200 VAL A N 1
ATOM 1645 C CA . VAL A 1 200 ? 27.206 14.019 24.720 1.00 14.49 200 VAL A CA 1
ATOM 1646 C C . VAL A 1 200 ? 27.302 13.006 23.580 1.00 14.24 200 VAL A C 1
ATOM 1647 O O . VAL A 1 200 ? 26.978 13.349 22.441 1.00 14.29 200 VAL A O 1
ATOM 1651 N N . PRO A 1 201 ? 27.766 11.783 23.833 1.00 14.19 201 PRO A N 1
ATOM 1652 C CA . PRO A 1 201 ? 27.877 10.826 22.731 1.00 14.56 201 PRO A CA 1
ATOM 1653 C C . PRO A 1 201 ? 26.519 10.478 22.146 1.00 13.92 201 PRO A C 1
ATOM 1654 O O . PRO A 1 201 ? 25.551 10.333 22.880 1.00 14.54 201 PRO A O 1
ATOM 1658 N N . VAL A 1 202 ? 26.453 10.372 20.834 1.00 14.10 202 VAL A N 1
ATOM 1659 C CA . VAL A 1 202 ? 25.231 9.903 20.186 1.00 13.45 202 VAL A CA 1
ATOM 1660 C C . VAL A 1 202 ? 24.980 8.438 20.521 1.00 13.40 202 VAL A C 1
ATOM 1661 O O . VAL A 1 202 ? 23.856 8.039 20.804 1.00 14.99 202 VAL A O 1
ATOM 1665 N N . ASN A 1 203 ? 26.051 7.641 20.430 1.00 14.26 203 ASN A N 1
ATOM 1666 C CA . ASN A 1 203 ? 25.958 6.192 20.520 1.00 15.65 203 ASN A CA 1
ATOM 1667 C C . ASN A 1 203 ? 26.853 5.652 21.627 1.00 16.37 203 ASN A C 1
ATOM 1668 O O . ASN A 1 203 ? 27.715 6.345 22.135 1.00 17.77 203 ASN A O 1
ATOM 1673 N N . GLY A 1 204 ? 26.603 4.407 22.011 1.00 17.89 204 GLY A N 1
ATOM 1674 C CA . GLY A 1 204 ? 27.301 3.759 23.120 1.00 17.75 204 GLY A CA 1
ATOM 1675 C C . GLY A 1 204 ? 28.728 3.354 22.858 1.00 19.25 204 GLY A C 1
ATOM 1676 O O . GLY A 1 204 ? 29.481 3.039 23.791 1.00 19.81 204 GLY A O 1
ATOM 1677 N N . ASN A 1 205 ? 29.122 3.335 21.592 1.00 19.76 205 ASN A N 1
ATOM 1678 C CA . ASN A 1 205 ? 30.495 3.009 21.241 1.00 19.88 205 ASN A CA 1
ATOM 1679 C C . ASN A 1 205 ? 31.329 4.246 20.899 1.00 20.47 205 ASN A C 1
ATOM 1680 O O . ASN A 1 205 ? 32.471 4.133 20.482 1.00 22.45 205 ASN A O 1
ATOM 1685 N N . GLY A 1 206 ? 30.747 5.435 21.067 1.00 20.71 206 GLY A N 1
ATOM 1686 C CA . GLY A 1 206 ? 31.434 6.678 20.845 1.00 20.57 206 GLY A CA 1
ATOM 1687 C C . GLY A 1 206 ? 31.672 7.042 19.390 1.00 20.41 206 GLY A C 1
ATOM 1688 O O . GLY A 1 206 ? 32.303 8.033 19.115 1.00 22.24 206 GLY A O 1
ATOM 1689 N N . LYS A 1 207 ? 31.146 6.243 18.463 1.00 18.92 207 LYS A N 1
ATOM 1690 C CA . LYS A 1 207 ? 31.261 6.547 17.049 1.00 18.15 207 LYS A CA 1
ATOM 1691 C C . LYS A 1 207 ? 30.019 7.313 16.620 1.00 17.23 207 LYS A C 1
ATOM 1692 O O . LYS A 1 207 ? 28.938 7.040 17.117 1.00 16.97 207 LYS A O 1
ATOM 1698 N N . GLN A 1 208 ? 30.195 8.259 15.713 1.00 16.99 208 GLN A N 1
ATOM 1699 C CA . GLN A 1 208 ? 29.110 9.111 15.182 1.00 17.20 208 GLN A CA 1
ATOM 1700 C C . GLN A 1 208 ? 29.532 9.928 13.957 1.00 18.99 208 GLN A C 1
ATOM 1701 O O . GLN A 1 208 ? 30.688 9.729 13.476 1.00 19.06 208 GLN A O 1
ATOM 1707 N N . MET B 1 1 ? -14.327 -3.953 -1.549 1.00 26.03 1 MET B N 1
ATOM 1708 C CA . MET B 1 1 ? -14.121 -3.833 -0.074 1.00 25.69 1 MET B CA 1
ATOM 1709 C C . MET B 1 1 ? -13.313 -2.586 0.255 1.00 24.59 1 MET B C 1
ATOM 1710 O O . MET B 1 1 ? -12.504 -2.131 -0.538 1.00 24.42 1 MET B O 1
ATOM 1715 N N . SER B 1 2 ? -13.515 -2.047 1.450 1.00 23.59 2 SER B N 1
ATOM 1716 C CA . SER B 1 2 ? -12.877 -0.783 1.776 1.00 23.13 2 SER B CA 1
ATOM 1717 C C . SER B 1 2 ? -11.542 -0.985 2.472 1.00 21.16 2 SER B C 1
ATOM 1718 O O . SER B 1 2 ? -10.869 -0.002 2.756 1.00 22.49 2 SER B O 1
ATOM 1721 N N . TYR B 1 3 ? -11.166 -2.241 2.720 1.00 18.03 3 TYR B N 1
ATOM 1722 C CA . TYR B 1 3 ? -9.837 -2.550 3.259 1.00 16.77 3 TYR B CA 1
ATOM 1723 C C . TYR B 1 3 ? -9.086 -3.411 2.267 1.00 16.00 3 TYR B C 1
ATOM 1724 O O . TYR B 1 3 ? -9.599 -4.414 1.787 1.00 15.86 3 TYR B O 1
ATOM 1733 N N . LYS B 1 4 ? -7.843 -3.037 2.016 1.00 15.90 4 LYS B N 1
ATOM 1734 C CA . LYS B 1 4 ? -6.926 -3.889 1.269 1.00 15.26 4 LYS B CA 1
ATOM 1735 C C . LYS B 1 4 ? -5.597 -3.881 2.015 1.00 14.31 4 LYS B C 1
ATOM 1736 O O . LYS B 1 4 ? -5.057 -2.814 2.324 1.00 15.19 4 LYS B O 1
ATOM 1742 N N . LEU B 1 5 ? -5.073 -5.069 2.248 1.00 14.77 5 LEU B N 1
ATOM 1743 C CA . LEU B 1 5 ? -3.787 -5.230 2.886 1.00 13.88 5 LEU B CA 1
ATOM 1744 C C . LEU B 1 5 ? -2.812 -5.779 1.857 1.00 14.03 5 LEU B C 1
ATOM 1745 O O . LEU B 1 5 ? -2.961 -6.900 1.387 1.00 14.39 5 LEU B O 1
ATOM 1750 N N . THR B 1 6 ? -1.811 -4.988 1.548 1.00 13.93 6 THR B N 1
ATOM 1751 C CA . THR B 1 6 ? -0.828 -5.347 0.552 1.00 14.59 6 THR B CA 1
ATOM 1752 C C . THR B 1 6 ? 0.458 -5.771 1.249 1.00 13.94 6 THR B C 1
ATOM 1753 O O . THR B 1 6 ? 1.033 -5.023 2.013 1.00 14.18 6 THR B O 1
ATOM 1757 N N . TYR B 1 7 ? 0.930 -6.969 0.940 1.00 14.23 7 TYR B N 1
ATOM 1758 C CA . TYR B 1 7 ? 2.135 -7.531 1.515 1.00 14.03 7 TYR B CA 1
ATOM 1759 C C . TYR B 1 7 ? 2.615 -8.664 0.626 1.00 14.62 7 TYR B C 1
ATOM 1760 O O . TYR B 1 7 ? 1.910 -9.070 -0.298 1.00 15.38 7 TYR B O 1
ATOM 1769 N N . PHE B 1 8 ? 3.813 -9.141 0.889 1.00 15.28 8 PHE B N 1
ATOM 1770 C CA . PHE B 1 8 ? 4.285 -10.360 0.251 1.00 16.23 8 PHE B CA 1
ATOM 1771 C C . PHE B 1 8 ? 3.473 -11.574 0.644 1.00 16.49 8 PHE B C 1
ATOM 1772 O O . PHE B 1 8 ? 2.701 -11.537 1.607 1.00 16.80 8 PHE B O 1
ATOM 1780 N N . SER B 1 9 ? 3.608 -12.651 -0.119 1.00 16.47 9 SER B N 1
ATOM 1781 C CA . SER B 1 9 ? 2.825 -13.852 0.081 1.00 17.36 9 SER B CA 1
ATOM 1782 C C . SER B 1 9 ? 3.499 -14.786 1.085 1.00 16.57 9 SER B C 1
ATOM 1783 O O . SER B 1 9 ? 3.843 -15.925 0.779 1.00 17.43 9 SER B O 1
ATOM 1786 N N . ILE B 1 10 ? 3.711 -14.234 2.290 1.00 16.07 10 ILE B N 1
ATOM 1787 C CA . ILE B 1 10 ? 4.333 -14.898 3.443 1.00 15.40 10 ILE B CA 1
ATOM 1788 C C . ILE B 1 10 ? 3.592 -14.343 4.637 1.00 15.01 10 ILE B C 1
ATOM 1789 O O . ILE B 1 10 ? 2.838 -13.371 4.512 1.00 14.82 10 ILE B O 1
ATOM 1794 N N . ARG B 1 11 ? 3.799 -14.959 5.799 1.00 14.35 11 ARG B N 1
ATOM 1795 C CA . ARG B 1 11 ? 3.224 -14.426 7.038 1.00 13.14 11 ARG B CA 1
ATOM 1796 C C . ARG B 1 11 ? 3.967 -13.142 7.408 1.00 13.09 11 ARG B C 1
ATOM 1797 O O . ARG B 1 11 ? 3.392 -12.054 7.410 1.00 13.40 11 ARG B O 1
ATOM 1805 N N . GLY B 1 12 ? 5.244 -13.249 7.742 1.00 13.22 12 GLY B N 1
ATOM 1806 C CA . GLY B 1 12 ? 6.058 -12.066 7.946 1.00 13.75 12 GLY B CA 1
ATOM 1807 C C . GLY B 1 12 ? 5.450 -11.030 8.862 1.00 14.36 12 GLY B C 1
ATOM 1808 O O . GLY B 1 12 ? 4.876 -11.337 9.893 1.00 15.20 12 GLY B O 1
ATOM 1809 N N . LEU B 1 13 ? 5.634 -9.776 8.483 1.00 14.21 13 LEU B N 1
ATOM 1810 C CA . LEU B 1 13 ? 5.137 -8.639 9.248 1.00 14.15 13 LEU B CA 1
ATOM 1811 C C . LEU B 1 13 ? 3.643 -8.445 9.180 1.00 14.46 13 LEU B C 1
ATOM 1812 O O . LEU B 1 13 ? 3.066 -7.715 10.007 1.00 16.32 13 LEU B O 1
ATOM 1817 N N . ALA B 1 14 ? 3.021 -8.976 8.156 1.00 13.76 14 ALA B N 1
ATOM 1818 C CA . ALA B 1 14 ? 1.589 -8.742 7.943 1.00 13.21 14 ALA B CA 1
ATOM 1819 C C . ALA B 1 14 ? 0.705 -9.633 8.795 1.00 13.03 14 ALA B C 1
ATOM 1820 O O . ALA B 1 14 ? -0.460 -9.336 9.011 1.00 13.32 14 ALA B O 1
ATOM 1822 N N . GLU B 1 15 ? 1.243 -10.749 9.277 1.00 12.67 15 GLU B N 1
ATOM 1823 C CA . GLU B 1 15 ? 0.357 -11.771 9.812 1.00 12.39 15 GLU B CA 1
ATOM 1824 C C . GLU B 1 15 ? -0.415 -11.324 11.043 1.00 12.05 15 GLU B C 1
ATOM 1825 O O . GLU B 1 15 ? -1.590 -11.650 11.150 1.00 12.29 15 GLU B O 1
ATOM 1831 N N . PRO B 1 16 ? 0.189 -10.623 11.997 1.00 12.71 16 PRO B N 1
ATOM 1832 C CA . PRO B 1 16 ? -0.628 -10.148 13.100 1.00 12.18 16 PRO B CA 1
ATOM 1833 C C . PRO B 1 16 ? -1.820 -9.306 12.667 1.00 11.89 16 PRO B C 1
ATOM 1834 O O . PRO B 1 16 ? -2.876 -9.366 13.299 1.00 12.59 16 PRO B O 1
ATOM 1838 N N . ILE B 1 17 ? -1.639 -8.497 11.627 1.00 11.95 17 ILE B N 1
ATOM 1839 C CA . ILE B 1 17 ? -2.719 -7.683 11.094 1.00 11.73 17 ILE B CA 1
ATOM 1840 C C . ILE B 1 17 ? -3.789 -8.584 10.461 1.00 11.86 17 ILE B C 1
ATOM 1841 O O . ILE B 1 17 ? -4.967 -8.377 10.674 1.00 11.15 17 ILE B O 1
ATOM 1846 N N . ARG B 1 18 ? -3.364 -9.573 9.675 1.00 11.90 18 ARG B N 1
ATOM 1847 C CA . ARG B 1 18 ? -4.330 -10.498 9.105 1.00 11.69 18 ARG B CA 1
ATOM 1848 C C . ARG B 1 18 ? -5.123 -11.212 10.207 1.00 11.48 18 ARG B C 1
ATOM 1849 O O . ARG B 1 18 ? -6.343 -11.352 10.108 1.00 12.39 18 ARG B O 1
ATOM 1857 N N . LEU B 1 19 ? -4.439 -11.658 11.258 1.00 12.15 19 LEU B N 1
ATOM 1858 C CA . LEU B 1 19 ? -5.114 -12.329 12.349 1.00 12.17 19 LEU B CA 1
ATOM 1859 C C . LEU B 1 19 ? -6.156 -11.412 13.008 1.00 12.25 19 LEU B C 1
ATOM 1860 O O . LEU B 1 19 ? -7.265 -11.845 13.337 1.00 12.54 19 LEU B O 1
ATOM 1865 N N . PHE B 1 20 ? -5.785 -10.165 13.232 1.00 12.22 20 PHE B N 1
ATOM 1866 C CA . PHE B 1 20 ? -6.678 -9.180 13.827 1.00 11.55 20 PHE B CA 1
ATOM 1867 C C . PHE B 1 20 ? -7.919 -9.074 12.945 1.00 12.39 20 PHE B C 1
ATOM 1868 O O . PHE B 1 20 ? -9.032 -9.132 13.446 1.00 12.39 20 PHE B O 1
ATOM 1876 N N . LEU B 1 21 ? -7.725 -8.879 11.647 1.00 13.25 21 LEU B N 1
ATOM 1877 C CA . LEU B 1 21 ? -8.862 -8.651 10.745 1.00 13.14 21 LEU B CA 1
ATOM 1878 C C . LEU B 1 21 ? -9.767 -9.892 10.710 1.00 13.19 21 LEU B C 1
ATOM 1879 O O . LEU B 1 21 ? -10.996 -9.772 10.813 1.00 13.99 21 LEU B O 1
ATOM 1884 N N . VAL B 1 22 ? -9.172 -11.073 10.611 1.00 13.50 22 VAL B N 1
ATOM 1885 C CA . VAL B 1 22 ? -9.942 -12.293 10.522 1.00 14.15 22 VAL B CA 1
ATOM 1886 C C . VAL B 1 22 ? -10.711 -12.491 11.821 1.00 14.10 22 VAL B C 1
ATOM 1887 O O . VAL B 1 22 ? -11.901 -12.778 11.807 1.00 14.68 22 VAL B O 1
ATOM 1891 N N . ASP B 1 23 ? -10.056 -12.319 12.963 1.00 13.56 23 ASP B N 1
ATOM 1892 C CA . ASP B 1 23 ? -10.724 -12.645 14.228 1.00 13.68 23 ASP B CA 1
ATOM 1893 C C . ASP B 1 23 ? -11.791 -11.645 14.555 1.00 13.94 23 ASP B C 1
ATOM 1894 O O . ASP B 1 23 ? -12.749 -11.981 15.252 1.00 15.64 23 ASP B O 1
ATOM 1899 N N . GLN B 1 24 ? -11.637 -10.419 14.071 1.00 14.15 24 GLN B N 1
ATOM 1900 C CA . GLN B 1 24 ? -12.648 -9.390 14.272 1.00 14.83 24 GLN B CA 1
ATOM 1901 C C . GLN B 1 24 ? -13.688 -9.353 13.129 1.00 15.95 24 GLN B C 1
ATOM 1902 O O . GLN B 1 24 ? -14.550 -8.474 13.101 1.00 16.66 24 GLN B O 1
ATOM 1908 N N . ASP B 1 25 ? -13.600 -10.298 12.197 1.00 16.93 25 ASP B N 1
ATOM 1909 C CA . ASP B 1 25 ? -14.527 -10.392 11.073 1.00 17.51 25 ASP B CA 1
ATOM 1910 C C . ASP B 1 25 ? -14.614 -9.113 10.273 1.00 17.55 25 ASP B C 1
ATOM 1911 O O . ASP B 1 25 ? -15.708 -8.649 9.867 1.00 18.27 25 ASP B O 1
ATOM 1916 N N . ILE B 1 26 ? -13.452 -8.528 10.018 1.00 15.87 26 ILE B N 1
ATOM 1917 C CA . ILE B 1 26 ? -13.335 -7.394 9.158 1.00 16.29 26 ILE B CA 1
ATOM 1918 C C . ILE B 1 26 ? -12.918 -7.906 7.802 1.00 16.56 26 ILE B C 1
ATOM 1919 O O . ILE B 1 26 ? -11.847 -8.460 7.644 1.00 16.75 26 ILE B O 1
ATOM 1924 N N . LYS B 1 27 ? -13.777 -7.736 6.808 1.00 16.97 27 LYS B N 1
ATOM 1925 C CA . LYS B 1 27 ? -13.475 -8.247 5.479 1.00 16.51 27 LYS B CA 1
ATOM 1926 C C . LYS B 1 27 ? -12.439 -7.356 4.801 1.00 15.75 27 LYS B C 1
ATOM 1927 O O . LYS B 1 27 ? -12.500 -6.137 4.871 1.00 16.27 27 LYS B O 1
ATOM 1933 N N . PHE B 1 28 ? -11.487 -7.976 4.130 1.00 15.75 28 PHE B N 1
ATOM 1934 C CA . PHE B 1 28 ? -10.451 -7.239 3.441 1.00 15.84 28 PHE B CA 1
ATOM 1935 C C . PHE B 1 28 ? -9.926 -7.992 2.241 1.00 16.00 28 PHE B C 1
ATOM 1936 O O . PHE B 1 28 ? -10.048 -9.203 2.165 1.00 16.74 28 PHE B O 1
ATOM 1944 N N . ILE B 1 29 ? -9.341 -7.235 1.323 1.00 16.62 29 ILE B N 1
ATOM 1945 C CA . ILE B 1 29 ? -8.638 -7.808 0.205 1.00 16.76 29 ILE B CA 1
ATOM 1946 C C . ILE B 1 29 ? -7.230 -8.141 0.699 1.00 16.70 29 ILE B C 1
ATOM 1947 O O . ILE B 1 29 ? -6.476 -7.254 1.077 1.00 17.00 29 ILE B O 1
ATOM 1952 N N . ASP B 1 30 ? -6.884 -9.416 0.685 1.00 16.57 30 ASP B N 1
ATOM 1953 C CA . ASP B 1 30 ? -5.564 -9.863 1.088 1.00 16.87 30 ASP B CA 1
ATOM 1954 C C . ASP B 1 30 ? -4.721 -9.853 -0.179 1.00 16.54 30 ASP B C 1
ATOM 1955 O O . ASP B 1 30 ? -4.721 -10.833 -0.939 1.00 18.87 30 ASP B O 1
ATOM 1960 N N . ASP B 1 31 ? -4.069 -8.730 -0.431 1.00 15.83 31 ASP B N 1
ATOM 1961 C CA . ASP B 1 31 ? -3.363 -8.456 -1.688 1.00 16.29 31 ASP B CA 1
ATOM 1962 C C . ASP B 1 31 ? -1.915 -8.921 -1.557 1.00 16.83 31 ASP B C 1
ATOM 1963 O O . ASP B 1 31 ? -1.047 -8.194 -1.094 1.00 17.35 31 ASP B O 1
ATOM 1968 N N . ARG B 1 32 ? -1.660 -10.152 -1.960 1.00 17.69 32 ARG B N 1
ATOM 1969 C CA . ARG B 1 32 ? -0.353 -10.766 -1.802 1.00 18.19 32 ARG B CA 1
ATOM 1970 C C . ARG B 1 32 ? 0.434 -10.591 -3.091 1.00 19.30 32 ARG B C 1
ATOM 1971 O O . ARG B 1 32 ? -0.017 -11.032 -4.162 1.00 21.15 32 ARG B O 1
ATOM 1979 N N . ILE B 1 33 ? 1.570 -9.924 -2.972 1.00 19.66 33 ILE B N 1
ATOM 1980 C CA . ILE B 1 33 ? 2.464 -9.511 -4.055 1.00 21.14 33 ILE B CA 1
ATOM 1981 C C . ILE B 1 33 ? 3.593 -10.515 -4.193 1.00 21.96 33 ILE B C 1
ATOM 1982 O O . ILE B 1 33 ? 4.229 -10.879 -3.202 1.00 22.39 33 ILE B O 1
ATOM 1987 N N . ALA B 1 34 ? 3.846 -10.958 -5.423 1.00 22.15 34 ALA B N 1
ATOM 1988 C CA . ALA B 1 34 ? 5.014 -11.781 -5.705 1.00 23.31 34 ALA B CA 1
ATOM 1989 C C . ALA B 1 34 ? 6.248 -10.889 -5.654 1.00 23.70 34 ALA B C 1
ATOM 1990 O O . ALA B 1 34 ? 6.175 -9.709 -5.974 1.00 23.36 34 ALA B O 1
ATOM 1992 N N . LYS B 1 35 ? 7.371 -11.461 -5.235 1.00 24.97 35 LYS B N 1
ATOM 1993 C CA . LYS B 1 35 ? 8.623 -10.724 -5.073 1.00 25.92 35 LYS B CA 1
ATOM 1994 C C . LYS B 1 35 ? 9.007 -9.914 -6.313 1.00 26.80 35 LYS B C 1
ATOM 1995 O O . LYS B 1 35 ? 9.392 -8.746 -6.210 1.00 27.50 35 LYS B O 1
ATOM 2001 N N . ASP B 1 36 ? 8.879 -10.516 -7.493 1.00 27.86 36 ASP B N 1
ATOM 2002 C CA . ASP B 1 36 ? 9.308 -9.841 -8.721 1.00 28.53 36 ASP B CA 1
ATOM 2003 C C . ASP B 1 36 ? 8.400 -8.699 -9.157 1.00 28.07 36 ASP B C 1
ATOM 2004 O O . ASP B 1 36 ? 8.779 -7.900 -10.013 1.00 28.91 36 ASP B O 1
ATOM 2009 N N . ASP B 1 37 ? 7.190 -8.642 -8.607 1.00 27.48 37 ASP B N 1
ATOM 2010 C CA . ASP B 1 37 ? 6.219 -7.624 -8.985 1.00 26.91 37 ASP B CA 1
ATOM 2011 C C . ASP B 1 37 ? 6.336 -6.374 -8.122 1.00 26.48 37 ASP B C 1
ATOM 2012 O O . ASP B 1 37 ? 5.682 -5.383 -8.412 1.00 27.27 37 ASP B O 1
ATOM 2017 N N . PHE B 1 38 ? 7.151 -6.413 -7.069 1.00 25.14 38 PHE B N 1
ATOM 2018 C CA . PHE B 1 38 ? 7.195 -5.283 -6.144 1.00 24.41 38 PHE B CA 1
ATOM 2019 C C . PHE B 1 38 ? 7.939 -4.062 -6.670 1.00 24.93 38 PHE B C 1
ATOM 2020 O O . PHE B 1 38 ? 7.533 -2.929 -6.403 1.00 23.76 38 PHE B O 1
ATOM 2028 N N . SER B 1 39 ? 9.040 -4.270 -7.397 1.00 25.79 39 SER B N 1
ATOM 2029 C CA . SER B 1 39 ? 9.834 -3.142 -7.898 1.00 26.92 39 SER B CA 1
ATOM 2030 C C . SER B 1 39 ? 8.986 -2.168 -8.737 1.00 27.10 39 SER B C 1
ATOM 2031 O O . SER B 1 39 ? 9.178 -0.955 -8.652 1.00 27.60 39 SER B O 1
ATOM 2034 N N . SER B 1 40 ? 8.022 -2.681 -9.490 1.00 27.14 40 SER B N 1
ATOM 2035 C CA . SER B 1 40 ? 7.193 -1.841 -10.347 1.00 27.78 40 SER B CA 1
ATOM 2036 C C . SER B 1 40 ? 6.245 -0.927 -9.564 1.00 26.98 40 SER B C 1
ATOM 2037 O O . SER B 1 40 ? 5.870 0.134 -10.063 1.00 28.36 40 SER B O 1
ATOM 2040 N N . ILE B 1 41 ? 5.874 -1.328 -8.338 1.00 25.10 41 ILE B N 1
ATOM 2041 C CA . ILE B 1 41 ? 4.939 -0.564 -7.508 1.00 23.74 41 ILE B CA 1
ATOM 2042 C C . ILE B 1 41 ? 5.584 0.112 -6.282 1.00 22.73 41 ILE B C 1
ATOM 2043 O O . ILE B 1 41 ? 4.917 0.859 -5.587 1.00 21.80 41 ILE B O 1
ATOM 2048 N N . LYS B 1 42 ? 6.872 -0.125 -6.056 1.00 21.56 42 LYS B N 1
ATOM 2049 C CA . LYS B 1 42 ? 7.572 0.287 -4.828 1.00 21.20 42 LYS B CA 1
ATOM 2050 C C . LYS B 1 42 ? 7.437 1.782 -4.477 1.00 20.85 42 LYS B C 1
ATOM 2051 O O . LYS B 1 42 ? 7.262 2.156 -3.310 1.00 19.26 42 LYS B O 1
ATOM 2057 N N . SER B 1 43 ? 7.513 2.653 -5.482 1.00 20.79 43 SER B N 1
ATOM 2058 C CA . SER B 1 43 ? 7.472 4.080 -5.240 1.00 20.98 43 SER B CA 1
ATOM 2059 C C . SER B 1 43 ? 6.091 4.562 -4.772 1.00 19.90 43 SER B C 1
ATOM 2060 O O . SER B 1 43 ? 5.972 5.692 -4.318 1.00 21.02 43 SER B O 1
ATOM 2063 N N . GLN B 1 44 ? 5.067 3.703 -4.869 1.00 18.75 44 GLN B N 1
ATOM 2064 C CA . GLN B 1 44 ? 3.711 4.037 -4.425 1.00 18.26 44 GLN B CA 1
ATOM 2065 C C . GLN B 1 44 ? 3.561 4.009 -2.918 1.00 17.32 44 GLN B C 1
ATOM 2066 O O . GLN B 1 44 ? 2.535 4.439 -2.418 1.00 18.28 44 GLN B O 1
ATOM 2072 N N . PHE B 1 45 ? 4.572 3.490 -2.226 1.00 15.95 45 PHE B N 1
ATOM 2073 C CA . PHE B 1 45 ? 4.508 3.332 -0.779 1.00 15.59 45 PHE B CA 1
ATOM 2074 C C . PHE B 1 45 ? 5.451 4.318 -0.133 1.00 15.04 45 PHE B C 1
ATOM 2075 O O . PHE B 1 45 ? 6.558 4.552 -0.626 1.00 15.26 45 PHE B O 1
ATOM 2083 N N . GLN B 1 46 ? 5.017 4.900 0.986 1.00 14.44 46 GL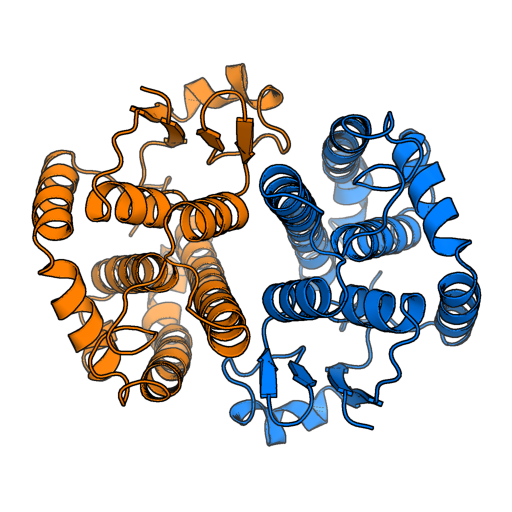N B N 1
ATOM 2084 C CA . GLN B 1 46 ? 5.687 6.069 1.514 1.00 14.77 46 GLN B CA 1
ATOM 2085 C C . GLN B 1 46 ? 7.132 5.803 1.955 1.00 14.95 46 GLN B C 1
ATOM 2086 O O . GLN B 1 46 ? 7.947 6.718 1.957 1.00 16.56 46 GLN B O 1
ATOM 2092 N N . PHE B 1 47 ? 7.459 4.576 2.371 1.00 14.21 47 PHE B N 1
ATOM 2093 C CA . PHE B 1 47 ? 8.840 4.237 2.649 1.00 14.50 47 PHE B CA 1
ATOM 2094 C C . PHE B 1 47 ? 9.354 3.157 1.718 1.00 13.79 47 PHE B C 1
ATOM 2095 O O . PHE B 1 47 ? 10.374 2.542 1.973 1.00 15.63 47 PHE B O 1
ATOM 2103 N N . GLY B 1 48 ? 8.659 2.954 0.613 1.00 14.00 48 GLY B N 1
ATOM 2104 C CA . GLY B 1 48 ? 9.092 1.981 -0.378 1.00 14.30 48 GLY B CA 1
ATOM 2105 C C . GLY B 1 48 ? 8.998 0.542 0.063 1.00 14.52 48 GLY B C 1
ATOM 2106 O O . GLY B 1 48 ? 9.659 -0.327 -0.494 1.00 14.38 48 GLY B O 1
ATOM 2107 N N . GLN B 1 49 ? 8.176 0.280 1.078 1.00 14.38 49 GLN B N 1
ATOM 2108 C CA . GLN B 1 49 ? 8.048 -1.021 1.678 1.00 13.72 49 GLN B CA 1
ATOM 2109 C C . GLN B 1 49 ? 6.624 -1.412 2.025 1.00 14.11 49 GLN B C 1
ATOM 2110 O O . GLN B 1 49 ? 5.703 -0.592 2.068 1.00 13.53 49 GLN B O 1
ATOM 2116 N N . LEU B 1 50 ? 6.474 -2.695 2.300 1.00 14.25 50 LEU B N 1
ATOM 2117 C CA . LEU B 1 50 ? 5.210 -3.312 2.710 1.00 13.54 50 LEU B CA 1
ATOM 2118 C C . LEU B 1 50 ? 5.355 -3.845 4.144 1.00 12.95 50 LEU B C 1
ATOM 2119 O O . LEU B 1 50 ? 6.460 -4.120 4.593 1.00 12.81 50 LEU B O 1
ATOM 2124 N N . PRO B 1 51 ? 4.273 -4.057 4.885 1.00 12.45 51 PRO B N 1
ATOM 2125 C CA . PRO B 1 51 ? 2.877 -3.960 4.445 1.00 12.96 51 PRO B CA 1
ATOM 2126 C C . PRO B 1 51 ? 2.304 -2.558 4.326 1.00 12.34 51 PRO B C 1
ATOM 2127 O O . PRO B 1 51 ? 2.816 -1.582 4.858 1.00 13.10 51 PRO B O 1
ATOM 2131 N N . CYS B 1 52 ? 1.183 -2.517 3.624 1.00 13.09 52 CYS B N 1
ATOM 2132 C CA . CYS B 1 52 ? 0.389 -1.327 3.455 1.00 13.22 52 CYS B CA 1
ATOM 2133 C C . CYS B 1 52 ? -1.080 -1.693 3.621 1.00 12.45 52 CYS B C 1
ATOM 2134 O O . CYS B 1 52 ? -1.564 -2.631 2.979 1.00 13.77 52 CYS B O 1
ATOM 2137 N N . LEU B 1 53 ? -1.798 -0.957 4.485 1.00 12.30 53 LEU B N 1
ATOM 2138 C CA . LEU B 1 53 ? -3.242 -1.076 4.599 1.00 12.45 53 LEU B CA 1
ATOM 2139 C C . LEU B 1 53 ? -3.888 0.131 3.934 1.00 13.61 53 LEU B C 1
ATOM 2140 O O . LEU B 1 53 ? -3.644 1.251 4.344 1.00 14.21 53 LEU B O 1
ATOM 2145 N N . TYR B 1 54 ? -4.696 -0.119 2.906 1.00 14.06 54 TYR B N 1
ATOM 2146 C CA . TYR B 1 54 ? -5.577 0.898 2.369 1.00 14.66 54 TYR B CA 1
ATOM 2147 C C . TYR B 1 54 ? -6.895 0.782 3.126 1.00 15.65 54 TYR B C 1
ATOM 2148 O O . TYR B 1 54 ? -7.529 -0.274 3.138 1.00 16.22 54 TYR B O 1
ATOM 2157 N N . ASP B 1 55 ? -7.224 1.848 3.852 1.00 16.50 55 ASP B N 1
ATOM 2158 C CA . ASP B 1 55 ? -8.425 1.938 4.658 1.00 17.01 55 ASP B CA 1
ATOM 2159 C C . ASP B 1 55 ? -9.225 3.046 4.040 1.00 17.76 55 ASP B C 1
ATOM 2160 O O . ASP B 1 55 ? -8.931 4.203 4.255 1.00 17.27 55 ASP B O 1
ATOM 2165 N N . GLY B 1 56 ? -10.189 2.672 3.209 1.00 20.27 56 GLY B N 1
ATOM 2166 C CA . GLY B 1 56 ? -10.864 3.644 2.371 1.00 21.37 56 GLY B CA 1
ATOM 2167 C C . GLY B 1 56 ? -9.835 4.375 1.545 1.00 22.65 56 GLY B C 1
ATOM 2168 O O . GLY B 1 56 ? -8.992 3.739 0.898 1.00 24.83 56 GLY B O 1
ATOM 2169 N N . ASP B 1 57 ? -9.856 5.700 1.650 1.00 23.60 57 ASP B N 1
ATOM 2170 C CA . ASP B 1 57 ? -8.949 6.576 0.924 1.00 23.95 57 ASP B CA 1
ATOM 2171 C C . ASP B 1 57 ? -7.587 6.786 1.606 1.00 23.47 57 ASP B C 1
ATOM 2172 O O . ASP B 1 57 ? -6.737 7.510 1.096 1.00 25.66 57 ASP B O 1
ATOM 2177 N N . GLN B 1 58 ? -7.370 6.136 2.743 1.00 22.05 58 GLN B N 1
ATOM 2178 C CA . GLN B 1 58 ? -6.157 6.325 3.536 1.00 21.60 58 GLN B CA 1
ATOM 2179 C C . GLN B 1 58 ? -5.186 5.220 3.184 1.00 19.68 58 GLN B C 1
ATOM 2180 O O . GLN B 1 58 ? -5.602 4.070 3.099 1.00 21.38 58 GLN B O 1
ATOM 2186 N N . GLN B 1 59 ? -3.929 5.589 2.952 1.00 16.90 59 GLN B N 1
ATOM 2187 C CA . GLN B 1 59 ? -2.899 4.631 2.617 1.00 15.95 59 GLN B CA 1
ATOM 2188 C C . GLN B 1 59 ? -1.943 4.614 3.805 1.00 14.77 59 GLN B C 1
ATOM 2189 O O . GLN B 1 59 ? -1.217 5.571 4.027 1.00 15.71 59 GLN B O 1
ATOM 2195 N N . ILE B 1 60 ? -1.890 3.498 4.524 1.00 13.82 60 ILE B N 1
ATOM 2196 C CA . ILE B 1 60 ? -1.168 3.439 5.800 1.00 14.22 60 ILE B CA 1
ATOM 2197 C C . ILE B 1 60 ? -0.106 2.359 5.705 1.00 13.03 60 ILE B C 1
ATOM 2198 O O . ILE B 1 60 ? -0.432 1.152 5.706 1.00 14.38 60 ILE B O 1
ATOM 2203 N N . VAL B 1 61 ? 1.152 2.757 5.641 1.00 12.76 61 VAL B N 1
ATOM 2204 C CA . VAL B 1 61 ? 2.245 1.812 5.724 1.00 12.01 61 VAL B CA 1
ATOM 2205 C C . VAL B 1 61 ? 2.666 1.741 7.193 1.00 11.46 61 VAL B C 1
ATOM 2206 O O . VAL B 1 61 ? 2.082 2.439 8.054 1.00 12.42 61 VAL B O 1
ATOM 2210 N N . GLN B 1 62 ? 3.636 0.868 7.457 1.00 11.39 62 GLN B N 1
ATOM 2211 C CA . GLN B 1 62 ? 4.239 0.598 8.753 1.00 11.26 62 GLN B CA 1
ATOM 2212 C C . GLN B 1 62 ? 3.374 -0.321 9.598 1.00 11.70 62 GLN B C 1
ATOM 2213 O O . GLN B 1 62 ? 2.362 0.076 10.128 1.00 11.09 62 GLN B O 1
ATOM 2219 N N . SER B 1 63 ? 3.799 -1.582 9.720 1.00 11.26 63 SER B N 1
ATOM 2220 C CA . SER B 1 63 ? 3.018 -2.603 10.378 1.00 11.67 63 SER B CA 1
ATOM 2221 C C . SER B 1 63 ? 2.552 -2.226 11.770 1.00 12.36 63 SER B C 1
ATOM 2222 O O . SER B 1 63 ? 1.428 -2.532 12.149 1.00 12.20 63 SER B O 1
ATOM 2225 N N . GLY B 1 64 ? 3.398 -1.570 12.552 1.00 11.74 64 GLY B N 1
ATOM 2226 C CA . GLY B 1 64 ? 3.017 -1.179 13.888 1.00 11.64 64 GLY B CA 1
ATOM 2227 C C . GLY B 1 64 ? 1.940 -0.122 13.894 1.00 12.09 64 GLY B C 1
ATOM 2228 O O . GLY B 1 64 ? 1.010 -0.126 14.723 1.00 12.30 64 GLY B O 1
ATOM 2229 N N . ALA B 1 65 ? 2.054 0.824 12.975 1.00 10.86 65 ALA B N 1
ATOM 2230 C CA . ALA B 1 65 ? 1.075 1.886 12.844 1.00 11.02 65 ALA B CA 1
ATOM 2231 C C . ALA B 1 65 ? -0.261 1.335 12.332 1.00 11.22 65 ALA B C 1
ATOM 2232 O O . ALA B 1 65 ? -1.335 1.752 12.778 1.00 11.66 65 ALA B O 1
ATOM 2234 N N . ILE B 1 66 ? -0.208 0.385 11.404 1.00 11.39 66 ILE B N 1
ATOM 2235 C CA . ILE B 1 66 ? -1.415 -0.211 10.879 1.00 11.27 66 ILE B CA 1
ATOM 2236 C C . ILE B 1 66 ? -2.153 -0.894 12.015 1.00 11.21 66 ILE B C 1
ATOM 2237 O O . ILE B 1 66 ? -3.368 -0.708 12.210 1.00 11.60 66 ILE B O 1
ATOM 2242 N N . LEU B 1 67 ? -1.447 -1.705 12.799 1.00 10.95 67 LEU B N 1
ATOM 2243 C CA . LEU B 1 67 ? -2.121 -2.470 13.858 1.00 11.53 67 LEU B CA 1
ATOM 2244 C C . LEU B 1 67 ? -2.658 -1.551 14.944 1.00 11.81 67 LEU B C 1
ATOM 2245 O O . LEU B 1 67 ?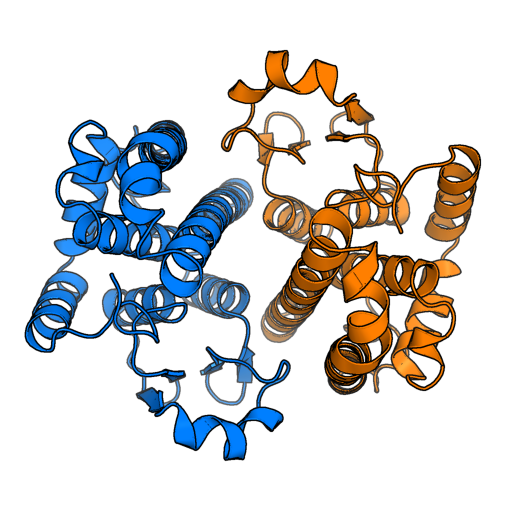 -3.758 -1.757 15.441 1.00 11.05 67 LEU B O 1
ATOM 2250 N N . ARG B 1 68 ? -1.906 -0.518 15.304 1.00 11.91 68 ARG B N 1
ATOM 2251 C CA . ARG B 1 68 ? -2.379 0.398 16.314 1.00 11.87 68 ARG B CA 1
ATOM 2252 C C . ARG B 1 68 ? -3.596 1.188 15.846 1.00 11.51 68 ARG B C 1
ATOM 2253 O O . ARG B 1 68 ? -4.495 1.499 16.649 1.00 12.18 68 ARG B O 1
ATOM 2261 N N . HIS B 1 69 ? -3.641 1.516 14.567 1.00 12.07 69 HIS B N 1
ATOM 2262 C CA . HIS B 1 69 ? -4.802 2.169 13.973 1.00 11.95 69 HIS B CA 1
ATOM 2263 C C . HIS B 1 69 ? -6.029 1.272 14.022 1.00 12.69 69 HIS B C 1
ATOM 2264 O O . HIS B 1 69 ? -7.103 1.703 14.427 1.00 12.10 69 HIS B O 1
ATOM 2271 N N . LEU B 1 70 ? -5.882 0.024 13.594 1.00 12.80 70 LEU B N 1
ATOM 2272 C CA . LEU B 1 70 ? -6.980 -0.919 13.652 1.00 12.69 70 LEU B CA 1
ATOM 2273 C C . LEU B 1 70 ? -7.476 -1.083 15.084 1.00 12.69 70 LEU B C 1
ATOM 2274 O O . LEU B 1 70 ? -8.666 -1.136 15.320 1.00 13.14 70 LEU B O 1
ATOM 2279 N N . ALA B 1 71 ? -6.560 -1.126 16.029 1.00 11.83 71 ALA B N 1
ATOM 2280 C CA . ALA B 1 71 ? -6.900 -1.313 17.431 1.00 11.91 71 ALA B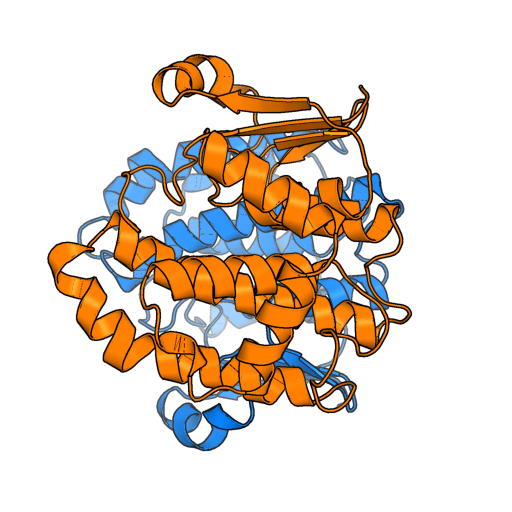 CA 1
ATOM 2281 C C . ALA B 1 71 ? -7.767 -0.167 17.914 1.00 11.99 71 ALA B C 1
ATOM 2282 O O . ALA B 1 71 ? -8.739 -0.393 18.616 1.00 12.88 71 ALA B O 1
ATOM 2284 N N . ARG B 1 72 ? -7.430 1.059 17.550 1.00 13.64 72 ARG B N 1
ATOM 2285 C CA . ARG B 1 72 ? -8.257 2.199 17.961 1.00 13.76 72 ARG B CA 1
ATOM 2286 C C . ARG B 1 72 ? -9.636 2.134 17.323 1.00 14.57 72 ARG B C 1
ATOM 2287 O O . ARG B 1 72 ? -10.674 2.278 17.977 1.00 15.30 72 ARG B O 1
ATOM 2295 N N . LYS B 1 73 ? -9.657 1.883 16.032 1.00 14.09 73 LYS B N 1
ATOM 2296 C CA . LYS B 1 73 ? -10.872 1.914 15.240 1.00 15.57 73 LYS B CA 1
ATOM 2297 C C . LYS B 1 73 ? -11.877 0.863 15.693 1.00 15.62 73 LYS B C 1
ATOM 2298 O O . LYS B 1 73 ? -13.072 1.108 15.681 1.00 18.52 73 LYS B O 1
ATOM 2304 N N . TYR B 1 74 ? -11.399 -0.290 16.162 1.00 14.75 74 TYR B N 1
ATOM 2305 C CA . TYR B 1 74 ? -12.231 -1.413 16.568 1.00 14.73 74 TYR B CA 1
ATOM 2306 C C . TYR B 1 74 ? -12.231 -1.696 18.075 1.00 15.48 74 TYR B C 1
ATOM 2307 O O . TYR B 1 74 ? -12.664 -2.763 18.524 1.00 16.06 74 TYR B O 1
ATOM 2316 N N . ASN B 1 75 ? -11.744 -0.721 18.850 1.00 15.21 75 ASN B N 1
ATOM 2317 C CA . ASN B 1 75 ? -11.844 -0.778 20.317 1.00 15.58 75 ASN B CA 1
ATOM 2318 C C . ASN B 1 75 ? -11.138 -1.999 20.923 1.00 15.74 75 ASN B C 1
ATOM 2319 O O . ASN B 1 75 ? -11.656 -2.687 21.802 1.00 16.95 75 ASN B O 1
ATOM 2324 N N . LEU B 1 76 ? -9.961 -2.301 20.382 1.00 13.67 76 LEU B N 1
ATOM 2325 C CA . LEU B 1 76 ? -9.068 -3.346 20.867 1.00 13.48 76 LEU B CA 1
ATOM 2326 C C . LEU B 1 76 ? -7.743 -2.705 21.358 1.00 12.63 76 LEU B C 1
ATOM 2327 O O . LEU B 1 76 ? -6.652 -3.305 21.251 1.00 12.45 76 LEU B O 1
ATOM 2332 N N . ASN B 1 77 ? -7.865 -1.515 21.957 1.00 12.26 77 ASN B N 1
ATOM 2333 C CA . ASN B 1 77 ? -6.704 -0.713 22.367 1.00 12.94 77 ASN B CA 1
ATOM 2334 C C . ASN B 1 77 ? -6.684 -0.479 23.862 1.00 13.06 77 ASN B C 1
ATOM 2335 O O . ASN B 1 77 ? -6.070 0.496 24.288 1.00 13.75 77 ASN B O 1
ATOM 2340 N N . GLY B 1 78 ? -7.354 -1.322 24.656 1.00 13.86 78 GLY B N 1
ATOM 2341 C CA . GLY B 1 78 ? -7.413 -1.119 26.101 1.00 14.50 78 GLY B CA 1
ATOM 2342 C C . GLY B 1 78 ? -8.510 -0.146 26.489 1.00 15.70 78 GLY B C 1
ATOM 2343 O O . GLY B 1 78 ? -9.070 0.532 25.650 1.00 16.90 78 GLY B O 1
ATOM 2344 N N . GLU B 1 79 ? -8.806 -0.089 27.781 1.00 15.66 79 GLU B N 1
ATOM 2345 C CA . GLU B 1 79 ? -9.938 0.698 28.281 1.00 17.30 79 GLU B CA 1
ATOM 2346 C C . GLU B 1 79 ? -9.523 1.952 29.021 1.00 16.81 79 GLU B C 1
ATOM 2347 O O . GLU B 1 79 ? -10.372 2.750 29.389 1.00 18.63 79 GLU B O 1
ATOM 2353 N N . ASN B 1 80 ? -8.242 2.123 29.276 1.00 15.64 80 ASN B N 1
ATOM 2354 C CA . ASN B 1 80 ? -7.741 3.302 29.990 1.00 15.02 80 ASN B CA 1
ATOM 2355 C C . ASN B 1 80 ? -6.264 3.485 29.658 1.00 14.99 80 ASN B C 1
ATOM 2356 O O . ASN B 1 80 ? -5.681 2.650 28.947 1.00 14.35 80 ASN B O 1
ATOM 2361 N N . GLU B 1 81 ? -5.678 4.582 30.104 1.00 14.41 81 GLU B N 1
ATOM 2362 C CA . GLU B 1 81 ? -4.324 4.924 29.721 1.00 14.03 81 GLU B CA 1
ATOM 2363 C C . GLU B 1 81 ? -3.322 3.852 30.110 1.00 14.47 81 GLU B C 1
ATOM 2364 O O . GLU B 1 81 ? -2.386 3.557 29.349 1.00 14.47 81 GLU B O 1
ATOM 2370 N N . MET B 1 82 ? -3.460 3.280 31.293 1.00 13.88 82 MET B N 1
ATOM 2371 C CA . MET B 1 82 ? -2.547 2.262 31.773 1.00 15.91 82 MET B CA 1
ATOM 2372 C C . MET B 1 82 ? -2.625 1.057 30.846 1.00 14.63 82 MET B C 1
ATOM 2373 O O . MET B 1 82 ? -1.585 0.517 30.467 1.00 13.72 82 MET B O 1
ATOM 2378 N N . GLU B 1 83 ? -3.841 0.631 30.484 1.00 14.17 83 GLU B N 1
ATOM 2379 C CA . GLU B 1 83 ? -4.007 -0.518 29.594 1.00 12.70 83 GLU B CA 1
ATOM 2380 C C . GLU B 1 83 ? -3.435 -0.282 28.207 1.00 12.35 83 GLU B C 1
ATOM 2381 O O . GLU B 1 83 ? -2.765 -1.145 27.650 1.00 11.95 83 GLU B O 1
ATOM 2387 N N . THR B 1 84 ? -3.703 0.885 27.661 1.00 12.60 84 THR B N 1
ATOM 2388 C CA . THR B 1 84 ? -3.262 1.234 26.332 1.00 12.14 84 THR B CA 1
ATOM 2389 C C . THR B 1 84 ? -1.744 1.276 26.282 1.00 11.85 84 THR B C 1
ATOM 2390 O O . THR B 1 84 ? -1.121 0.790 25.344 1.00 11.34 84 THR B O 1
ATOM 2394 N N . THR B 1 85 ? -1.140 1.836 27.330 1.00 12.08 85 THR B N 1
ATOM 2395 C CA . THR B 1 85 ? 0.306 1.886 27.413 1.00 12.06 85 THR B CA 1
ATOM 2396 C C . THR B 1 85 ? 0.882 0.478 27.547 1.00 11.74 85 THR B C 1
ATOM 2397 O O . THR B 1 85 ? 1.866 0.140 26.892 1.00 12.45 85 THR B O 1
ATOM 2401 N N . TYR B 1 86 ? 0.258 -0.330 28.397 1.00 12.39 86 TYR B N 1
ATOM 2402 C CA . TYR B 1 86 ? 0.748 -1.669 28.680 1.00 11.95 86 TYR B CA 1
ATOM 2403 C C . TYR B 1 86 ? 0.763 -2.545 27.428 1.00 11.67 86 TYR B C 1
ATOM 2404 O O . TYR B 1 86 ? 1.778 -3.199 27.144 1.00 11.29 86 TYR B O 1
ATOM 2413 N N . ILE B 1 87 ? -0.327 -2.561 26.666 1.00 11.28 87 ILE B N 1
ATOM 2414 C CA . ILE B 1 87 ? -0.345 -3.399 25.483 1.00 11.44 87 ILE B CA 1
ATOM 2415 C C . ILE B 1 87 ? 0.623 -2.884 24.407 1.00 11.50 87 ILE B C 1
ATOM 2416 O O . ILE B 1 87 ? 1.155 -3.669 23.607 1.00 11.68 87 ILE B O 1
ATOM 2421 N N . ASP B 1 88 ? 0.888 -1.570 24.407 1.00 10.93 88 ASP B N 1
ATOM 2422 C CA . ASP B 1 88 ? 1.860 -0.981 23.471 1.00 10.81 88 ASP B CA 1
ATOM 2423 C C . ASP B 1 88 ? 3.263 -1.476 23.836 1.00 10.98 88 ASP B C 1
ATOM 2424 O O . ASP B 1 88 ? 4.027 -2.032 23.029 1.00 11.21 88 ASP B O 1
ATOM 2429 N N . MET B 1 89 ? 3.587 -1.348 25.109 1.00 10.41 89 MET B N 1
ATOM 2430 C CA . MET B 1 89 ? 4.847 -1.853 25.638 1.00 11.18 89 MET B CA 1
ATOM 2431 C C . MET B 1 89 ? 5.036 -3.354 25.310 1.00 11.08 89 MET B C 1
ATOM 2432 O O . MET B 1 89 ? 6.056 -3.792 24.802 1.00 11.18 89 MET B O 1
ATOM 2437 N N . PHE B 1 90 ? 4.001 -4.123 25.584 1.00 10.76 90 PHE B N 1
ATOM 2438 C CA . PHE B 1 90 ? 4.004 -5.549 25.350 1.00 10.63 90 PHE B CA 1
ATOM 2439 C C . PHE B 1 90 ? 4.206 -5.872 23.877 1.00 10.75 90 PHE B C 1
ATOM 2440 O O . PHE B 1 90 ? 5.080 -6.673 23.524 1.00 11.76 90 PHE B O 1
ATOM 2448 N N . CYS B 1 91 ? 3.399 -5.263 23.021 1.00 10.79 91 CYS B N 1
ATOM 2449 C CA . CYS B 1 91 ? 3.508 -5.514 21.581 1.00 11.30 91 CYS B CA 1
ATOM 2450 C C . CYS B 1 91 ? 4.859 -5.065 21.030 1.00 10.68 91 CYS B C 1
ATOM 2451 O O . CYS B 1 91 ? 5.437 -5.701 20.168 1.00 11.20 91 CYS B O 1
ATOM 2454 N N . GLU B 1 92 ? 5.387 -3.948 21.501 1.00 10.70 92 GLU B N 1
ATOM 2455 C CA . GLU B 1 92 ? 6.736 -3.550 21.093 1.00 11.32 92 GLU B CA 1
ATOM 2456 C C . GLU B 1 92 ? 7.778 -4.558 21.527 1.00 10.83 92 GLU B C 1
ATOM 2457 O O . GLU B 1 92 ? 8.754 -4.782 20.825 1.00 12.33 92 GLU B O 1
ATOM 2463 N N . GLY B 1 93 ? 7.580 -5.198 22.674 1.00 11.18 93 GLY B N 1
ATOM 2464 C CA . GLY B 1 93 ? 8.483 -6.267 23.049 1.00 11.53 93 GLY B CA 1
ATOM 2465 C C . GLY B 1 93 ? 8.376 -7.458 22.102 1.00 10.70 93 GLY B C 1
ATOM 2466 O O . GLY B 1 93 ? 9.382 -8.088 21.776 1.00 11.54 93 GLY B O 1
ATOM 2467 N N . VAL B 1 94 ? 7.169 -7.765 21.655 1.00 11.16 94 VAL B N 1
ATOM 2468 C CA . VAL B 1 94 ? 6.984 -8.842 20.678 1.00 10.88 94 VAL B CA 1
ATOM 2469 C C . VAL B 1 94 ? 7.760 -8.516 19.398 1.00 11.57 94 VAL B C 1
ATOM 2470 O O . VAL B 1 94 ? 8.446 -9.376 18.831 1.00 11.79 94 VAL B O 1
ATOM 2474 N N . ARG B 1 95 ? 7.699 -7.261 18.960 1.00 12.23 95 ARG B N 1
ATOM 2475 C CA . ARG B 1 95 ? 8.433 -6.837 17.742 1.00 12.87 95 ARG B CA 1
ATOM 2476 C C . ARG B 1 95 ? 9.937 -7.000 17.951 1.00 12.73 95 ARG B C 1
ATOM 2477 O O . ARG B 1 95 ? 10.620 -7.404 17.032 1.00 13.73 95 ARG B O 1
ATOM 2485 N N . ASP B 1 96 ? 10.455 -6.729 19.148 1.00 11.93 96 ASP B N 1
ATOM 2486 C CA . ASP B 1 96 ? 11.893 -6.911 19.400 1.00 12.87 96 ASP B CA 1
ATOM 2487 C C . ASP B 1 96 ? 12.258 -8.401 19.255 1.00 13.42 96 ASP B C 1
ATOM 2488 O O . ASP B 1 96 ? 13.290 -8.737 18.672 1.00 13.75 96 ASP B O 1
ATOM 2493 N N . LEU B 1 97 ? 11.427 -9.307 19.756 1.00 11.67 97 LEU B N 1
ATOM 2494 C CA . LEU B 1 97 ? 11.731 -10.724 19.567 1.00 12.58 97 LEU B CA 1
ATOM 2495 C C . LEU B 1 97 ? 11.703 -11.076 18.089 1.00 12.95 97 LEU B C 1
ATOM 2496 O O . LEU B 1 97 ? 12.552 -11.816 17.608 1.00 11.88 97 LEU B O 1
ATOM 2501 N N . HIS B 1 98 ? 10.755 -10.500 17.355 1.00 12.56 98 HIS B N 1
ATOM 2502 C CA . HIS B 1 98 ? 10.640 -10.790 15.940 1.00 12.62 98 HIS B CA 1
ATOM 2503 C C . HIS B 1 98 ? 11.884 -10.326 15.183 1.00 12.91 98 HIS B C 1
ATOM 2504 O O . HIS B 1 98 ? 12.267 -10.967 14.236 1.00 13.39 98 HIS B O 1
ATOM 2511 N N . VAL B 1 99 ? 12.511 -9.226 15.601 1.00 12.60 99 VAL B N 1
ATOM 2512 C CA . VAL B 1 99 ? 13.755 -8.762 14.988 1.00 14.07 99 VAL B CA 1
ATOM 2513 C C . VAL B 1 99 ? 14.854 -9.804 15.173 1.00 14.17 99 VAL B C 1
ATOM 2514 O O . VAL B 1 99 ? 15.592 -10.088 14.244 1.00 13.64 99 VAL B O 1
ATOM 2518 N N . LYS B 1 100 ? 14.993 -10.346 16.373 1.00 13.75 100 LYS B N 1
ATOM 2519 C CA . LYS B 1 100 ? 16.002 -11.383 16.631 1.00 13.31 100 LYS B CA 1
ATOM 2520 C C . LYS B 1 100 ? 15.705 -12.614 15.788 1.00 13.60 100 LYS B C 1
ATOM 2521 O O . LYS B 1 100 ? 16.608 -13.183 15.147 1.00 14.47 100 LYS B O 1
ATOM 2527 N N . TYR B 1 101 ? 14.446 -13.005 15.740 1.00 13.15 101 TYR B N 1
ATOM 2528 C CA . TYR B 1 101 ? 14.036 -14.150 14.959 1.00 13.21 101 TYR B CA 1
ATOM 2529 C C . TYR B 1 101 ? 14.377 -13.971 13.499 1.00 14.15 101 TYR B C 1
ATOM 2530 O O . TYR B 1 101 ? 14.980 -14.862 12.891 1.00 14.10 101 TYR B O 1
ATOM 2539 N N . THR B 1 102 ? 14.065 -12.814 12.956 1.00 14.76 102 THR B N 1
ATOM 2540 C CA . THR B 1 102 ? 14.243 -12.598 11.534 1.00 15.99 102 THR B CA 1
ATOM 2541 C C . THR B 1 102 ? 15.715 -12.500 11.184 1.00 15.85 102 THR B C 1
ATOM 2542 O O . THR B 1 102 ? 16.098 -12.923 10.100 1.00 15.28 102 THR B O 1
ATOM 2546 N N . ARG B 1 103 ? 16.540 -11.965 12.078 1.00 15.55 103 ARG B N 1
ATOM 2547 C CA . ARG B 1 103 ? 17.977 -11.890 11.801 1.00 16.61 103 ARG B CA 1
ATOM 2548 C C . ARG B 1 103 ? 18.542 -13.289 11.677 1.00 16.91 103 ARG B C 1
ATOM 2549 O O . ARG B 1 103 ? 19.306 -13.572 10.774 1.00 17.08 103 ARG B O 1
ATOM 2557 N N . MET B 1 104 ? 18.141 -14.192 12.550 1.00 15.74 104 MET B N 1
ATOM 2558 C CA . MET B 1 104 ? 18.589 -15.568 12.467 1.00 16.52 104 MET B CA 1
ATOM 2559 C C . MET B 1 104 ? 18.057 -16.242 11.203 1.00 16.54 104 MET B C 1
ATOM 2560 O O . MET B 1 104 ? 18.815 -16.905 10.488 1.00 17.81 104 MET B O 1
ATOM 2565 N N . ILE B 1 105 ? 16.788 -16.039 10.865 1.00 15.27 105 ILE B N 1
ATOM 2566 C CA . ILE B 1 105 ? 16.216 -16.675 9.681 1.00 15.55 105 ILE B CA 1
ATOM 2567 C C . ILE B 1 105 ? 16.913 -16.232 8.397 1.00 15.95 105 ILE B C 1
ATOM 2568 O O . ILE B 1 105 ? 17.243 -17.059 7.541 1.00 16.54 105 ILE B O 1
ATOM 2573 N N . TYR B 1 106 ? 17.130 -14.942 8.243 1.00 16.71 106 TYR B N 1
ATOM 2574 C CA . TYR B 1 106 ? 17.532 -14.407 6.952 1.00 17.96 106 TYR B CA 1
ATOM 2575 C C . TYR B 1 106 ? 19.049 -14.339 6.797 1.00 20.06 106 TYR B C 1
ATOM 2576 O O . TYR B 1 106 ? 19.562 -14.426 5.672 1.00 20.79 106 TYR B O 1
ATOM 2585 N N . MET B 1 107 ? 19.772 -14.179 7.888 1.00 21.68 107 MET B N 1
ATOM 2586 C CA . MET B 1 107 ? 21.183 -13.884 7.803 1.00 23.25 107 MET B CA 1
ATOM 2587 C C . MET B 1 107 ? 22.059 -15.038 8.182 1.00 23.95 107 MET B C 1
ATOM 2588 O O . MET B 1 107 ? 23.208 -15.059 7.750 1.00 25.26 107 MET B O 1
ATOM 2593 N N . ALA B 1 108 ? 21.541 -16.001 8.948 1.00 23.52 108 ALA B N 1
ATOM 2594 C CA . ALA B 1 108 ? 22.375 -17.012 9.561 1.00 23.83 108 ALA B CA 1
ATOM 2595 C C . ALA B 1 108 ? 21.618 -18.277 10.005 1.00 23.30 108 ALA B C 1
ATOM 2596 O O . ALA B 1 108 ? 21.862 -18.817 11.090 1.00 22.99 108 ALA B O 1
ATOM 2598 N N . TYR B 1 109 ? 20.710 -18.782 9.179 1.00 21.68 109 TYR B N 1
ATOM 2599 C CA . TYR B 1 109 ? 19.875 -19.885 9.626 1.00 21.41 109 TYR B CA 1
ATOM 2600 C C . TYR B 1 109 ? 20.671 -21.151 9.959 1.00 22.40 109 TYR B C 1
ATOM 2601 O O . TYR B 1 109 ? 20.451 -21.785 10.979 1.00 22.11 109 TYR B O 1
ATOM 2610 N N . GLU B 1 110 ? 21.587 -21.520 9.079 1.00 23.66 110 GLU B N 1
ATOM 2611 C CA . GLU B 1 110 ? 22.250 -22.803 9.226 1.00 24.93 110 GLU B CA 1
ATOM 2612 C C . GLU B 1 110 ? 23.162 -22.815 10.449 1.00 25.42 110 GLU B C 1
ATOM 2613 O O . GLU B 1 110 ? 23.321 -23.869 11.059 1.00 28.12 110 GLU B O 1
ATOM 2619 N N . THR B 1 111 ? 23.740 -21.666 10.803 1.00 25.59 111 THR B N 1
ATOM 2620 C CA . THR B 1 111 ? 24.684 -21.581 11.930 1.00 25.99 111 THR B CA 1
ATOM 2621 C C . THR B 1 111 ? 24.110 -21.030 13.227 1.00 25.13 111 THR B C 1
ATOM 2622 O O . THR B 1 111 ? 24.650 -21.307 14.304 1.00 25.51 111 THR B O 1
ATOM 2626 N N . GLU B 1 112 ? 23.054 -20.222 13.135 1.00 23.49 112 GLU B N 1
ATOM 2627 C CA . GLU B 1 112 ? 22.557 -19.481 14.292 1.00 21.91 112 GLU B CA 1
ATOM 2628 C C . GLU B 1 112 ? 21.234 -20.008 14.830 1.00 19.75 112 GLU B C 1
ATOM 2629 O O . GLU B 1 112 ? 20.840 -19.614 15.924 1.00 18.83 112 GLU B O 1
ATOM 2635 N N . LYS B 1 113 ? 20.572 -20.909 14.115 1.00 19.01 113 LYS B N 1
ATOM 2636 C CA . LYS B 1 113 ? 19.299 -21.467 14.594 1.00 18.98 113 LYS B CA 1
ATOM 2637 C C . LYS B 1 113 ? 19.489 -22.140 15.958 1.00 18.51 113 LYS B C 1
ATOM 2638 O O . LYS B 1 113 ? 18.726 -21.903 16.892 1.00 18.85 113 LYS B O 1
ATOM 2644 N N . ASP B 1 114 ? 20.492 -23.017 16.076 1.00 18.06 114 ASP B N 1
ATOM 2645 C CA . ASP B 1 114 ? 20.634 -23.793 17.292 1.00 18.26 114 ASP B CA 1
ATOM 2646 C C . ASP B 1 114 ? 21.048 -22.946 18.485 1.00 17.45 114 ASP B C 1
ATOM 2647 O O . ASP B 1 114 ? 20.429 -23.070 19.537 1.00 18.09 114 ASP B O 1
ATOM 2652 N N . PRO B 1 115 ? 22.047 -22.071 18.359 1.00 17.49 115 PRO B N 1
ATOM 2653 C CA . PRO B 1 115 ? 22.331 -21.160 19.473 1.00 17.51 115 PRO B CA 1
ATOM 2654 C C . PRO B 1 115 ? 21.152 -20.232 19.815 1.00 16.94 115 PRO B C 1
ATOM 2655 O O . PRO B 1 115 ? 20.960 -19.881 20.969 1.00 17.42 115 PRO B O 1
ATOM 2659 N N . TYR B 1 116 ? 20.363 -19.876 18.814 1.00 16.33 116 TYR B N 1
ATOM 2660 C CA . TYR B 1 116 ? 19.173 -19.049 19.083 1.00 15.61 116 TYR B CA 1
ATOM 2661 C C . TYR B 1 116 ? 18.187 -19.815 19.953 1.00 15.17 116 TYR B C 1
ATOM 2662 O O . TYR B 1 116 ? 17.724 -19.328 20.988 1.00 14.60 116 TYR B O 1
ATOM 2671 N N . ILE B 1 117 ? 17.872 -21.032 19.535 1.00 14.61 117 ILE B N 1
ATOM 2672 C CA . ILE B 1 117 ? 16.942 -21.874 20.278 1.00 15.49 117 ILE B CA 1
ATOM 2673 C C . ILE B 1 117 ? 17.429 -22.151 21.722 1.00 14.84 117 ILE B C 1
ATOM 2674 O O . ILE B 1 117 ? 16.644 -22.160 22.697 1.00 15.76 117 ILE B O 1
ATOM 2679 N N . LYS B 1 118 ? 18.731 -22.362 21.887 1.00 15.54 118 LYS B N 1
ATOM 2680 C CA . LYS B 1 118 ? 19.248 -22.794 23.167 1.00 16.28 118 LYS B CA 1
ATOM 2681 C C . LYS B 1 118 ? 19.610 -21.657 24.103 1.00 15.05 118 LYS B C 1
ATOM 2682 O O . LYS B 1 118 ? 19.445 -21.761 25.312 1.00 15.77 118 LYS B O 1
ATOM 2688 N N . SER B 1 119 ? 20.084 -20.556 23.541 1.00 15.97 119 SER B N 1
ATOM 2689 C CA . SER B 1 119 ? 20.780 -19.538 24.301 1.00 16.04 119 SER B CA 1
ATOM 2690 C C . SER B 1 119 ? 20.240 -18.125 24.188 1.00 16.26 119 SER B C 1
ATOM 2691 O O . SER B 1 119 ? 20.655 -17.263 24.933 1.00 17.57 119 SER B O 1
ATOM 2694 N N . ILE B 1 120 ? 19.310 -17.899 23.263 1.00 15.28 120 ILE B N 1
ATOM 2695 C CA . ILE B 1 120 ? 18.672 -16.575 23.158 1.00 15.99 120 ILE B CA 1
ATOM 2696 C C . ILE B 1 120 ? 17.188 -16.676 23.476 1.00 15.33 120 ILE B C 1
ATOM 2697 O O . ILE B 1 120 ? 16.649 -15.918 24.292 1.00 15.18 120 ILE B O 1
ATOM 2702 N N . LEU B 1 121 ? 16.519 -17.584 22.800 1.00 14.57 121 LEU B N 1
ATOM 2703 C CA . LEU B 1 121 ? 15.062 -17.643 22.864 1.00 13.61 121 LEU B CA 1
ATOM 2704 C C . LEU B 1 121 ? 14.514 -17.893 24.281 1.00 13.26 121 LEU B C 1
ATOM 2705 O O . LEU B 1 121 ? 13.552 -17.239 24.682 1.00 12.97 121 LEU B O 1
ATOM 2710 N N . PRO B 1 122 ? 15.063 -18.830 25.054 1.00 13.26 122 PRO B N 1
ATOM 2711 C CA . PRO B 1 122 ? 14.475 -19.103 26.369 1.00 13.07 122 PRO B CA 1
ATOM 2712 C C . PRO B 1 122 ? 14.434 -17.849 27.254 1.00 12.59 122 PRO B C 1
ATOM 2713 O O . PRO B 1 122 ? 13.432 -17.578 27.878 1.00 12.96 122 PRO B O 1
ATOM 2717 N N . GLY B 1 123 ? 15.505 -17.064 27.281 1.00 13.11 123 GLY B N 1
ATOM 2718 C CA . GLY B 1 123 ? 15.529 -15.861 28.105 1.00 12.83 123 GLY B CA 1
ATOM 2719 C C . GLY B 1 123 ? 14.519 -14.834 27.613 1.00 12.67 123 GLY B C 1
ATOM 2720 O O . GLY B 1 123 ? 13.961 -14.072 28.402 1.00 13.15 123 GLY B O 1
ATOM 2721 N N . GLU B 1 124 ? 14.306 -14.774 26.301 1.00 12.48 124 GLU B N 1
ATOM 2722 C CA . GLU B 1 124 ? 13.329 -13.846 25.760 1.00 12.78 124 GLU B CA 1
ATOM 2723 C C . GLU B 1 124 ? 11.919 -14.275 26.068 1.00 12.84 124 GLU B C 1
ATOM 2724 O O . GLU B 1 124 ? 11.087 -13.433 26.412 1.00 12.51 124 GLU B O 1
ATOM 2730 N N . LEU B 1 125 ? 11.640 -15.561 25.937 1.00 12.14 125 LEU B N 1
ATOM 2731 C CA . LEU B 1 125 ? 10.331 -16.071 26.355 1.00 12.60 125 LEU B CA 1
ATOM 2732 C C . LEU B 1 125 ? 10.076 -15.867 27.840 1.00 12.04 125 LEU B C 1
ATOM 2733 O O . LEU B 1 125 ? 8.954 -15.548 28.227 1.00 12.77 125 LEU B O 1
ATOM 2738 N N . ALA B 1 126 ? 11.104 -16.023 28.671 1.00 12.27 126 ALA B N 1
ATOM 2739 C CA . ALA B 1 126 ? 10.935 -15.878 30.093 1.00 12.20 126 ALA B CA 1
ATOM 2740 C C . ALA B 1 126 ? 10.467 -14.472 30.418 1.00 12.16 126 ALA B C 1
ATOM 2741 O O . ALA B 1 126 ? 9.682 -14.281 31.322 1.00 13.02 126 ALA B O 1
ATOM 2743 N N . LYS B 1 127 ? 10.898 -13.475 29.646 1.00 12.44 127 LYS B N 1
ATOM 2744 C CA . LYS B 1 127 ? 10.463 -12.119 29.910 1.00 12.92 127 LYS B CA 1
ATOM 2745 C C . LYS B 1 127 ? 8.966 -12.017 29.670 1.00 12.61 127 LYS B C 1
ATOM 2746 O O . LYS B 1 127 ? 8.250 -11.389 30.466 1.00 12.87 127 LYS B O 1
ATOM 2752 N N . PHE B 1 128 ? 8.478 -12.623 28.587 1.00 12.63 128 PHE B N 1
ATOM 2753 C CA . PHE B 1 128 ? 7.058 -12.597 28.303 1.00 13.06 128 PHE B CA 1
ATOM 2754 C C . PHE B 1 128 ? 6.244 -13.411 29.319 1.00 12.71 128 PHE B C 1
ATOM 2755 O O . PHE B 1 128 ? 5.141 -13.005 29.681 1.00 13.38 128 PHE B O 1
ATOM 2763 N N . GLU B 1 129 ? 6.761 -14.554 29.739 1.00 12.64 129 GLU B N 1
ATOM 2764 C CA . GLU B 1 129 ? 6.069 -15.389 30.717 1.00 13.35 129 GLU B CA 1
ATOM 2765 C C . GLU B 1 129 ? 5.852 -14.606 32.011 1.00 13.18 129 GLU B C 1
ATOM 2766 O O . GLU B 1 129 ? 4.788 -14.644 32.616 1.00 12.95 129 GLU B O 1
ATOM 2772 N N . LYS B 1 130 ? 6.870 -13.870 32.426 1.00 12.76 130 LYS B N 1
ATOM 2773 C CA . LYS B 1 130 ? 6.779 -13.055 33.615 1.00 12.82 130 LYS B CA 1
ATOM 2774 C C . LYS B 1 130 ? 5.790 -11.904 33.440 1.00 12.75 130 LYS B C 1
ATOM 2775 O O . LYS B 1 130 ? 5.016 -11.599 34.332 1.00 14.21 130 LYS B O 1
ATOM 2781 N N . LEU B 1 131 ? 5.859 -11.232 32.290 1.00 12.89 131 LEU B N 1
ATOM 2782 C CA . LEU B 1 131 ? 5.062 -10.035 32.079 1.00 13.36 131 LEU B CA 1
ATOM 2783 C C . LEU B 1 131 ? 3.598 -10.426 31.945 1.00 13.92 131 LEU B C 1
ATOM 2784 O O . LEU B 1 131 ? 2.714 -9.772 32.469 1.00 15.44 131 LEU B O 1
ATOM 2789 N N . LEU B 1 132 ? 3.345 -11.515 31.224 1.00 14.37 132 LEU B N 1
ATOM 2790 C CA . LEU B 1 132 ? 1.983 -11.945 30.981 1.00 14.27 132 LEU B CA 1
ATOM 2791 C C . LEU B 1 132 ? 1.228 -12.129 32.283 1.00 14.52 132 LEU B C 1
ATOM 2792 O O . LEU B 1 132 ? 0.050 -11.780 32.392 1.00 14.83 132 LEU B O 1
ATOM 2797 N N . ALA B 1 133 ? 1.928 -12.644 33.294 1.00 15.30 133 ALA B N 1
ATOM 2798 C CA . ALA B 1 133 ? 1.355 -12.887 34.604 1.00 15.94 133 ALA B CA 1
ATOM 2799 C C . ALA B 1 133 ? 0.865 -11.666 35.353 1.00 17.19 133 ALA B C 1
ATOM 2800 O O . ALA B 1 133 ? 0.118 -11.824 36.314 1.00 17.43 133 ALA B O 1
ATOM 2802 N N . THR B 1 134 ? 1.212 -10.445 34.916 1.00 16.56 134 THR B N 1
ATOM 2803 C CA . THR B 1 134 ? 0.792 -9.262 35.649 1.00 17.66 134 THR B CA 1
ATOM 2804 C C . THR B 1 134 ? -0.658 -8.858 35.496 1.00 18.49 134 THR B C 1
ATOM 2805 O O . THR B 1 134 ? -1.129 -8.001 36.252 1.00 20.29 134 THR B O 1
ATOM 2809 N N . ARG B 1 135 ? -1.394 -9.455 34.566 1.00 18.17 135 ARG B N 1
ATOM 2810 C CA . ARG B 1 135 ? -2.827 -9.161 34.446 1.00 17.38 135 ARG B CA 1
ATOM 2811 C C . ARG B 1 135 ? -3.590 -10.474 34.333 1.00 17.35 135 ARG B C 1
ATOM 2812 O O . ARG B 1 135 ? -3.254 -11.311 33.518 1.00 16.16 135 ARG B O 1
ATOM 2820 N N . GLY B 1 136 ? -4.594 -10.663 35.174 1.00 16.62 136 GLY B N 1
ATOM 2821 C CA . GLY B 1 136 ? -5.317 -11.917 35.174 1.00 17.10 136 GLY B CA 1
ATOM 2822 C C . GLY B 1 136 ? -4.461 -13.096 35.537 1.00 16.85 136 GLY B C 1
ATOM 2823 O O . GLY B 1 136 ? -4.777 -14.213 35.125 1.00 16.04 136 GLY B O 1
ATOM 2824 N N . ASN B 1 137 ? -3.386 -12.877 36.305 1.00 17.27 137 ASN B N 1
ATOM 2825 C CA . ASN B 1 137 ? -2.358 -13.897 36.561 1.00 17.49 137 ASN B CA 1
ATOM 2826 C C . ASN B 1 137 ? -1.793 -14.520 35.280 1.00 16.37 137 ASN B C 1
ATOM 2827 O O . ASN B 1 137 ? -1.217 -15.583 35.308 1.00 16.58 137 ASN B O 1
ATOM 2832 N N . GLY B 1 138 ? -1.964 -13.840 34.147 1.00 15.92 138 GLY B N 1
ATOM 2833 C CA . GLY B 1 138 ? -1.530 -14.352 32.860 1.00 15.41 138 GLY B CA 1
ATOM 2834 C C . GLY B 1 138 ? -2.283 -15.573 32.384 1.00 15.70 138 GLY B C 1
ATOM 2835 O O . GLY B 1 138 ? -1.830 -16.236 31.447 1.00 15.17 138 GLY B O 1
ATOM 2836 N N . ARG B 1 139 ? -3.428 -15.863 32.990 1.00 15.38 139 ARG B N 1
ATOM 2837 C CA . ARG B 1 139 ? -4.171 -17.079 32.683 1.00 15.35 139 ARG B CA 1
ATOM 2838 C C . ARG B 1 139 ? -5.264 -16.909 31.649 1.00 15.84 139 ARG B C 1
ATOM 2839 O O . ARG B 1 139 ? -6.002 -17.842 31.368 1.00 16.17 139 ARG B O 1
ATOM 2847 N N . ASN B 1 140 ? -5.364 -15.743 31.025 1.00 15.19 140 ASN B N 1
ATOM 2848 C CA . ASN B 1 140 ? -6.321 -15.548 29.917 1.00 14.50 140 ASN B CA 1
ATOM 2849 C C . ASN B 1 140 ? -5.601 -14.794 28.801 1.00 13.76 140 ASN B C 1
ATOM 2850 O O . ASN B 1 140 ? -4.721 -15.364 28.187 1.00 14.31 140 ASN B O 1
ATOM 2855 N N . LEU B 1 141 ? -5.931 -13.532 28.552 1.00 12.90 141 LEU B N 1
ATOM 2856 C CA . LEU B 1 141 ? -5.313 -12.748 27.487 1.00 12.35 141 LEU B CA 1
ATOM 2857 C C . LEU B 1 141 ? -4.410 -11.683 28.095 1.00 12.87 141 LEU B C 1
ATOM 2858 O O . LEU B 1 141 ? -4.294 -11.561 29.306 1.00 12.73 141 LEU B O 1
ATOM 2863 N N . ILE B 1 142 ? -3.765 -10.875 27.266 1.00 12.61 142 ILE B N 1
ATOM 2864 C CA . ILE B 1 142 ? -2.763 -9.956 27.794 1.00 12.44 142 ILE B CA 1
ATOM 2865 C C . ILE B 1 142 ? -3.370 -8.979 28.801 1.00 13.09 142 ILE B C 1
ATOM 2866 O O . ILE B 1 142 ? -2.746 -8.676 29.805 1.00 12.97 142 ILE B O 1
ATOM 2871 N N . LEU B 1 143 ? -4.583 -8.493 28.541 1.00 12.49 143 LEU B N 1
ATOM 2872 C CA . LEU B 1 143 ? -5.245 -7.560 29.455 1.00 13.55 143 LEU B CA 1
ATOM 2873 C C . LEU B 1 143 ? -6.153 -8.265 30.440 1.00 14.97 143 LEU B C 1
ATOM 2874 O O . LEU B 1 143 ? -6.814 -7.603 31.247 1.00 16.61 143 LEU B O 1
ATOM 2879 N N . GLY B 1 144 ? -6.144 -9.598 30.416 1.00 15.14 144 GLY B N 1
ATOM 2880 C CA . GLY B 1 144 ? -7.024 -10.373 31.274 1.00 15.62 144 GLY B CA 1
ATOM 2881 C C . GLY B 1 144 ? -8.178 -10.886 30.453 1.00 15.77 144 GLY B C 1
ATOM 2882 O O . GLY B 1 144 ? -7.985 -11.717 29.582 1.00 15.52 144 GLY B O 1
ATOM 2883 N N . ASP B 1 145 ? -9.390 -10.379 30.659 1.00 17.28 145 ASP B N 1
ATOM 2884 C CA . ASP B 1 145 ? -10.557 -10.934 29.945 1.00 18.25 145 ASP B CA 1
ATOM 2885 C C . ASP B 1 145 ? -10.839 -10.345 28.572 1.00 18.59 145 ASP B C 1
ATOM 2886 O O . ASP B 1 145 ? -11.584 -10.929 27.776 1.00 20.76 145 ASP B O 1
ATOM 2891 N N . LYS B 1 146 ? -10.315 -9.154 28.301 1.00 17.61 146 LYS B N 1
ATOM 2892 C CA . LYS B 1 146 ? -10.624 -8.491 27.024 1.00 17.22 146 LYS B CA 1
ATOM 2893 C C . LYS B 1 146 ? -9.455 -8.606 26.053 1.00 15.76 146 LYS B C 1
ATOM 2894 O O . LYS B 1 146 ? -8.343 -8.232 26.385 1.00 16.40 146 LYS B O 1
ATOM 2900 N N . ILE B 1 147 ? -9.745 -9.118 24.871 1.00 15.56 147 ILE B N 1
ATOM 2901 C CA . ILE B 1 147 ? -8.765 -9.202 23.808 1.00 14.33 147 ILE B CA 1
ATOM 2902 C C . ILE B 1 147 ? -8.315 -7.804 23.370 1.00 13.45 147 ILE B C 1
ATOM 2903 O O . IL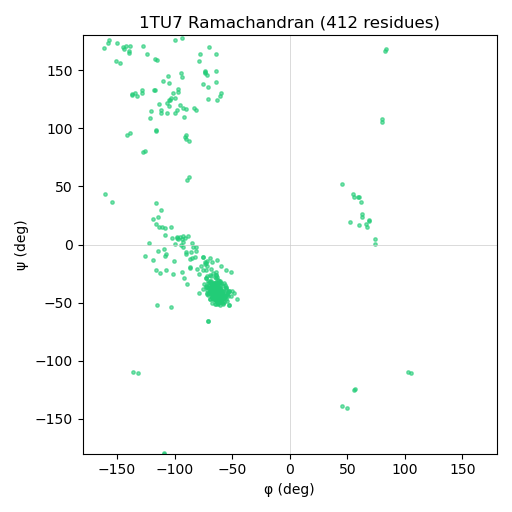E B 1 147 ? -9.048 -6.828 23.468 1.00 14.19 147 ILE B O 1
ATOM 2908 N N . SER B 1 148 ? -7.072 -7.739 22.927 1.00 13.07 148 SER B N 1
ATOM 2909 C CA . SER B 1 148 ? -6.474 -6.511 22.407 1.00 12.81 148 SER B CA 1
ATOM 2910 C C . SER B 1 148 ? -5.568 -6.845 21.233 1.00 12.68 148 SER B C 1
ATOM 2911 O O . SER B 1 148 ? -5.254 -8.004 20.987 1.00 11.96 148 SER B O 1
ATOM 2914 N N . TYR B 1 149 ? -5.106 -5.824 20.535 1.00 11.31 149 TYR B N 1
ATOM 2915 C CA . TYR B 1 149 ? -4.305 -6.080 19.373 1.00 11.50 149 TYR B CA 1
ATOM 2916 C C . TYR B 1 149 ? -3.030 -6.849 19.700 1.00 10.82 149 TYR B C 1
ATOM 2917 O O . TYR B 1 149 ? -2.518 -7.590 18.850 1.00 11.49 149 TYR B O 1
ATOM 2926 N N . ALA B 1 150 ? -2.477 -6.620 20.889 1.00 11.43 150 ALA B N 1
ATOM 2927 C CA . ALA B 1 150 ? -1.225 -7.262 21.263 1.00 11.07 150 ALA B CA 1
ATOM 2928 C C . ALA B 1 150 ? -1.345 -8.773 21.334 1.00 11.25 150 ALA B C 1
ATOM 2929 O O . ALA B 1 150 ? -0.349 -9.470 21.117 1.00 11.63 150 ALA B O 1
ATOM 2931 N N . ASP B 1 151 ? -2.542 -9.275 21.621 1.00 11.57 151 ASP B N 1
ATOM 2932 C CA . ASP B 1 151 ? -2.719 -10.720 21.678 1.00 10.90 151 ASP B CA 1
ATOM 2933 C C . ASP B 1 151 ? -2.428 -11.388 20.341 1.00 10.78 151 ASP B C 1
ATOM 2934 O O . ASP B 1 151 ? -1.852 -12.470 20.302 1.00 11.46 151 ASP B O 1
ATOM 2939 N N . TYR B 1 152 ? -2.829 -10.758 19.235 1.00 11.30 152 TYR B N 1
ATOM 2940 C CA . TYR B 1 152 ? -2.591 -11.333 17.921 1.00 10.94 152 TYR B CA 1
ATOM 2941 C C . TYR B 1 152 ? -1.104 -11.344 17.591 1.00 11.05 152 TYR B C 1
ATOM 2942 O O . TYR B 1 152 ? -0.608 -12.302 17.017 1.00 12.34 152 TYR B O 1
ATOM 2951 N N . ALA B 1 153 ? -0.397 -10.275 17.952 1.00 11.93 153 ALA B N 1
ATOM 2952 C CA . ALA B 1 153 ? 1.050 -10.222 17.743 1.00 11.58 153 ALA B CA 1
ATOM 2953 C C . ALA B 1 153 ? 1.754 -11.296 18.557 1.00 11.53 153 ALA B C 1
ATOM 2954 O O . ALA B 1 153 ? 2.598 -12.005 18.041 1.00 11.42 153 ALA B O 1
ATOM 2956 N N . LEU B 1 154 ? 1.424 -11.416 19.834 1.00 11.19 154 LEU B N 1
ATOM 2957 C CA . LEU B 1 154 ? 2.051 -12.431 20.672 1.00 11.71 154 LEU B CA 1
ATOM 2958 C C . LEU B 1 154 ? 1.734 -13.813 20.148 1.00 11.84 154 LEU B C 1
ATOM 2959 O O . LEU B 1 154 ? 2.601 -14.643 20.082 1.00 12.03 154 LEU B O 1
ATOM 2964 N N . PHE B 1 155 ? 0.491 -14.067 19.764 1.00 11.32 155 PHE B N 1
ATOM 2965 C CA . PHE B 1 155 ? 0.113 -15.385 19.254 1.00 11.85 155 PHE B CA 1
ATOM 2966 C C . PHE B 1 155 ? 0.938 -15.761 18.034 1.00 12.22 155 PHE B C 1
ATOM 2967 O O . PHE B 1 155 ? 1.467 -16.848 17.968 1.00 12.15 155 PHE B O 1
ATOM 2975 N N . GLU B 1 156 ? 1.069 -14.850 17.085 1.00 11.87 156 GLU B N 1
ATOM 2976 C CA . GLU B 1 156 ? 1.849 -15.152 15.885 1.00 11.50 156 GLU B CA 1
ATOM 2977 C C . GLU B 1 156 ? 3.296 -15.406 16.252 1.00 11.51 156 GLU B C 1
ATOM 2978 O O . GLU B 1 156 ? 3.920 -16.323 15.728 1.00 11.81 156 GLU B O 1
ATOM 2984 N N . GLU B 1 157 ? 3.859 -14.603 17.140 1.00 11.12 157 GLU B N 1
ATOM 2985 C CA . GLU B 1 157 ? 5.254 -14.800 17.504 1.00 12.09 157 GLU B CA 1
ATOM 2986 C C . GLU B 1 157 ? 5.480 -16.130 18.168 1.00 12.10 157 GLU B C 1
ATOM 2987 O O . GLU B 1 157 ? 6.474 -16.797 17.900 1.00 12.30 157 GLU B O 1
ATOM 2993 N N . LEU B 1 158 ? 4.573 -16.537 19.049 1.00 11.69 158 LEU B N 1
ATOM 2994 C CA . LEU B 1 158 ? 4.700 -17.834 19.687 1.00 12.40 158 LEU B CA 1
ATOM 2995 C C . LEU B 1 158 ? 4.511 -18.943 18.668 1.00 12.53 158 LEU B C 1
ATOM 2996 O O . LEU B 1 158 ? 5.233 -19.932 18.698 1.00 13.28 158 LEU B O 1
ATOM 3001 N N . ASP B 1 159 ? 3.593 -18.755 17.737 1.00 12.33 159 ASP B N 1
ATOM 3002 C CA . ASP B 1 159 ? 3.350 -19.767 16.719 1.00 12.78 159 ASP B CA 1
ATOM 3003 C C . ASP B 1 159 ? 4.555 -19.986 15.832 1.00 13.28 159 ASP B C 1
ATOM 3004 O O . ASP B 1 159 ? 4.976 -21.129 15.612 1.00 13.79 159 ASP B O 1
ATOM 3009 N N . VAL B 1 160 ? 5.182 -18.916 15.349 1.00 13.16 160 VAL B N 1
ATOM 3010 C CA . VAL B 1 160 ? 6.324 -19.102 14.466 1.00 14.16 160 VAL B CA 1
ATOM 3011 C C . VAL B 1 160 ? 7.496 -19.705 15.239 1.00 13.37 160 VAL B C 1
ATOM 3012 O O . VAL B 1 160 ? 8.266 -20.467 14.673 1.00 14.00 160 VAL B O 1
ATOM 3016 N N . HIS B 1 161 ? 7.633 -19.370 16.523 1.00 12.99 161 HIS B N 1
ATOM 3017 C CA . HIS B 1 161 ? 8.684 -19.944 17.318 1.00 13.06 161 HIS B CA 1
ATOM 3018 C C . HIS B 1 161 ? 8.446 -21.404 17.619 1.00 14.22 161 HIS B C 1
ATOM 3019 O O . HIS B 1 161 ? 9.401 -22.154 17.685 1.00 14.56 161 HIS B O 1
ATOM 3026 N N . GLN B 1 162 ? 7.190 -21.835 17.730 1.00 15.42 162 GLN B N 1
ATOM 3027 C CA . GLN B 1 162 ? 6.897 -23.273 17.824 1.00 17.01 162 GLN B CA 1
ATOM 3028 C C . GLN B 1 162 ? 7.156 -24.029 16.536 1.00 16.53 162 GLN B C 1
ATOM 3029 O O . GLN B 1 162 ? 7.562 -25.181 16.568 1.00 17.06 162 GLN B O 1
ATOM 3035 N N . ILE B 1 163 ? 6.964 -23.405 15.386 1.00 16.28 163 ILE B N 1
ATOM 3036 C CA . ILE B 1 163 ? 7.385 -24.033 14.123 1.00 16.54 163 ILE B CA 1
ATOM 3037 C C . ILE B 1 163 ? 8.910 -24.221 14.160 1.00 16.50 163 ILE B C 1
ATOM 3038 O O . ILE B 1 163 ? 9.439 -25.292 13.786 1.00 18.34 163 ILE B O 1
ATOM 3043 N N . LEU B 1 164 ? 9.636 -23.208 14.633 1.00 15.63 164 LEU B N 1
ATOM 3044 C CA . LEU B 1 164 ? 11.079 -23.280 14.693 1.00 15.14 164 LEU B CA 1
ATOM 3045 C C . LEU B 1 164 ? 11.584 -24.307 15.689 1.00 15.61 164 LEU B C 1
ATOM 3046 O O . LEU B 1 164 ? 12.525 -25.042 15.401 1.00 16.76 164 LEU B O 1
ATOM 3051 N N . ASP B 1 165 ? 10.987 -24.307 16.875 1.00 15.75 165 ASP B N 1
ATOM 3052 C CA . ASP B 1 165 ? 11.377 -25.193 17.957 1.00 15.77 165 ASP B CA 1
ATOM 3053 C C . ASP B 1 165 ? 10.091 -25.694 18.613 1.00 15.99 165 ASP B C 1
ATOM 3054 O O . ASP B 1 165 ? 9.501 -24.993 19.433 1.00 16.15 165 ASP B O 1
ATOM 3059 N N . PRO B 1 166 ? 9.607 -26.869 18.223 1.00 17.41 166 PRO B N 1
ATOM 3060 C CA . PRO B 1 166 ? 8.335 -27.380 18.746 1.00 18.26 166 PRO B CA 1
ATOM 3061 C C . PRO B 1 166 ? 8.280 -27.450 20.259 1.00 18.11 166 PRO B C 1
ATOM 3062 O O . PRO B 1 166 ? 7.178 -27.436 20.788 1.00 19.85 166 PRO B O 1
ATOM 3066 N N . HIS B 1 167 ? 9.422 -27.495 20.935 1.00 17.92 167 HIS B N 1
ATOM 3067 C CA . HIS B 1 167 ? 9.443 -27.586 22.381 1.00 18.30 167 HIS B CA 1
ATOM 3068 C C . HIS B 1 167 ? 9.622 -26.274 23.111 1.00 17.27 167 HIS B C 1
ATOM 3069 O O . HIS B 1 167 ? 9.741 -26.257 24.326 1.00 16.82 167 HIS B O 1
ATOM 3076 N N . CYS B 1 168 ? 9.653 -25.162 22.384 1.00 16.03 168 CYS B N 1
ATOM 3077 C CA . CYS B 1 168 ? 10.102 -23.935 23.008 1.00 14.88 168 CYS B CA 1
ATOM 3078 C C . CYS B 1 168 ? 9.202 -23.442 24.145 1.00 14.62 168 CYS B C 1
ATOM 3079 O O . CYS B 1 168 ? 9.676 -22.755 25.022 1.00 14.62 168 CYS B O 1
ATOM 3082 N N . LEU B 1 169 ? 7.923 -23.791 24.108 1.00 13.74 169 LEU B N 1
ATOM 3083 C CA . LEU B 1 169 ? 6.976 -23.385 25.143 1.00 14.07 169 LEU B CA 1
ATOM 3084 C C . LEU B 1 169 ? 6.772 -24.393 26.251 1.00 13.75 169 LEU B C 1
ATOM 3085 O O . LEU B 1 169 ? 6.003 -24.139 27.191 1.00 14.51 169 LEU B O 1
ATOM 3090 N N . ASP B 1 170 ? 7.451 -25.530 26.180 1.00 15.22 170 ASP B N 1
ATOM 3091 C CA . ASP B 1 170 ? 7.266 -26.592 27.160 1.00 15.00 170 ASP B CA 1
ATOM 3092 C C . ASP B 1 170 ? 7.357 -26.130 28.595 1.00 15.25 170 ASP B C 1
ATOM 3093 O O . ASP B 1 170 ? 6.579 -26.584 29.441 1.00 16.54 170 ASP B O 1
ATOM 3098 N N . LYS B 1 171 ? 8.291 -25.238 28.890 1.00 15.05 171 LYS B N 1
ATOM 3099 C CA . LYS B 1 171 ? 8.557 -24.822 30.263 1.00 14.98 171 LYS B CA 1
ATOM 3100 C C . LYS B 1 171 ? 7.974 -23.426 30.606 1.00 14.01 171 LYS B C 1
ATOM 3101 O O . LYS B 1 171 ? 8.327 -22.852 31.637 1.00 15.08 171 LYS B O 1
ATOM 3107 N N . PHE B 1 172 ? 7.066 -22.927 29.761 1.00 13.81 172 PHE B N 1
ATOM 3108 C CA . PHE B 1 172 ? 6.451 -21.617 29.926 1.00 13.07 172 PHE B CA 1
ATOM 3109 C C . PHE B 1 172 ? 4.938 -21.814 29.921 1.00 13.71 172 PHE B C 1
ATOM 3110 O O . PHE B 1 172 ? 4.301 -21.681 28.890 1.00 13.29 172 PHE B O 1
ATOM 3118 N N . PRO B 1 173 ? 4.360 -22.219 31.055 1.00 13.75 173 PRO B N 1
ATOM 3119 C CA . PRO B 1 173 ? 2.957 -22.654 31.051 1.00 13.21 173 PRO B CA 1
ATOM 3120 C C . PRO B 1 173 ? 1.981 -21.560 30.663 1.00 12.62 173 PRO B C 1
ATOM 3121 O O . PRO B 1 173 ? 0.989 -21.828 29.996 1.00 12.58 173 PRO B O 1
ATOM 3125 N N . LEU B 1 174 ? 2.255 -20.324 31.050 1.00 11.78 174 LEU B N 1
ATOM 3126 C CA . LEU B 1 174 ? 1.357 -19.247 30.687 1.00 12.06 174 LEU B CA 1
ATOM 3127 C C . LEU B 1 174 ? 1.362 -18.994 29.180 1.00 12.69 174 LEU B C 1
ATOM 3128 O O . LEU B 1 174 ? 0.308 -18.844 28.562 1.00 12.68 174 LEU B O 1
ATOM 3133 N N . LEU B 1 175 ? 2.539 -18.940 28.593 1.00 12.19 175 LEU B N 1
ATOM 3134 C CA . LEU B 1 175 ? 2.629 -18.701 27.158 1.00 12.34 175 LEU B CA 1
ATOM 3135 C C . LEU B 1 175 ? 2.076 -19.887 26.374 1.00 11.41 175 LEU B C 1
ATOM 3136 O O . LEU B 1 175 ? 1.407 -19.719 25.356 1.00 11.61 175 LEU B O 1
ATOM 3141 N N . LYS B 1 176 ? 2.386 -21.101 26.836 1.00 11.85 176 LYS B N 1
ATOM 3142 C CA . LYS B 1 176 ? 1.885 -22.308 26.183 1.00 13.00 176 LYS B CA 1
ATOM 3143 C C . LYS B 1 176 ? 0.360 -22.305 26.172 1.00 12.00 176 LYS B C 1
ATOM 3144 O O . LYS B 1 176 ? -0.265 -22.597 25.166 1.00 13.38 176 LYS B O 1
ATOM 3150 N N . VAL B 1 177 ? -0.229 -21.933 27.295 1.00 12.03 177 VAL B N 1
ATOM 3151 C CA . VAL B 1 177 ? -1.669 -21.959 27.424 1.00 11.45 177 VAL B CA 1
ATOM 3152 C C . VAL B 1 177 ? -2.323 -20.840 26.619 1.00 11.53 177 VAL B C 1
ATOM 3153 O O . VAL B 1 177 ? -3.351 -21.017 26.001 1.00 12.77 177 VAL B O 1
ATOM 3157 N N . PHE B 1 178 ? -1.661 -19.684 26.588 1.00 11.80 178 PHE B N 1
ATOM 3158 C CA . PHE B 1 178 ? -2.129 -18.560 25.796 1.00 11.71 178 PHE B CA 1
ATOM 3159 C C . PHE B 1 178 ? -2.182 -18.947 24.310 1.00 11.40 178 PHE B C 1
ATOM 3160 O O . PHE B 1 178 ? -3.133 -18.638 23.597 1.00 12.13 178 PHE B O 1
ATOM 3168 N N . HIS B 1 179 ? -1.145 -19.638 23.870 1.00 12.58 179 HIS B N 1
ATOM 3169 C CA . HIS B 1 179 ? -1.076 -20.055 22.484 1.00 12.59 179 HIS B CA 1
ATOM 3170 C C . HIS B 1 179 ? -2.206 -21.059 22.193 1.00 12.82 179 HIS B C 1
ATOM 3171 O O . HIS B 1 179 ? -2.896 -20.943 21.179 1.00 13.37 179 HIS B O 1
ATOM 3178 N N . GLN B 1 180 ? -2.441 -21.973 23.122 1.00 13.65 180 GLN B N 1
ATOM 3179 C CA . GLN B 1 180 ? -3.558 -22.947 23.018 1.00 14.21 180 GLN B CA 1
ATOM 3180 C C . GLN B 1 180 ? -4.899 -22.230 22.941 1.00 14.17 180 GLN B C 1
ATOM 3181 O O . GLN B 1 180 ? -5.753 -22.539 22.106 1.00 14.53 180 GLN B O 1
ATOM 3187 N N . ARG B 1 181 ? -5.088 -21.265 23.819 1.00 13.80 181 ARG B N 1
ATOM 3188 C CA . ARG B 1 181 ? -6.335 -20.531 23.896 1.00 14.11 181 ARG B CA 1
ATOM 3189 C C . ARG B 1 181 ? -6.613 -19.760 22.600 1.00 13.26 181 ARG B C 1
ATOM 3190 O O . ARG B 1 181 ? -7.731 -19.752 22.093 1.00 14.84 181 ARG B O 1
ATOM 3198 N N . MET B 1 182 ? -5.607 -19.079 22.088 1.00 12.71 182 MET B N 1
ATOM 3199 C CA . MET B 1 182 ? -5.757 -18.308 20.869 1.00 12.35 182 MET B CA 1
ATOM 3200 C C . MET B 1 182 ? -6.011 -19.196 19.659 1.00 13.35 182 MET B C 1
ATOM 3201 O O . MET B 1 182 ? -6.869 -18.908 18.854 1.00 12.99 182 MET B O 1
ATOM 3206 N N . LYS B 1 183 ? -5.281 -20.303 19.563 1.00 13.22 183 LYS B N 1
ATOM 3207 C CA . LYS B 1 183 ? -5.445 -21.180 18.417 1.00 14.19 183 LYS B CA 1
ATOM 3208 C C . LYS B 1 183 ? -6.842 -21.791 18.379 1.00 14.33 183 LYS B C 1
ATOM 3209 O O . LYS B 1 183 ? -7.330 -22.161 17.324 1.00 15.74 183 LYS B O 1
ATOM 3215 N N . ASP B 1 184 ? -7.485 -21.911 19.528 1.00 13.99 184 ASP B N 1
ATOM 3216 C CA . ASP B 1 184 ? -8.821 -22.480 19.597 1.00 14.37 184 ASP B CA 1
ATOM 3217 C C . ASP B 1 184 ? -9.947 -21.483 19.344 1.00 14.42 184 ASP B C 1
ATOM 3218 O O . ASP B 1 184 ? -11.126 -21.845 19.292 1.00 16.71 184 ASP B O 1
ATOM 3223 N N . ARG B 1 185 ? -9.648 -20.208 19.212 1.00 13.69 185 ARG B N 1
ATOM 3224 C CA . ARG B 1 185 ? -10.679 -19.255 18.850 1.00 13.95 185 ARG B CA 1
ATOM 3225 C C . ARG B 1 185 ? -11.167 -19.653 17.461 1.00 14.61 185 ARG B C 1
ATOM 3226 O O . ARG B 1 185 ? -10.358 -19.794 16.570 1.00 14.06 185 ARG B O 1
ATOM 3234 N N . PRO B 1 186 ? -12.461 -19.899 17.268 1.00 15.15 186 PRO B N 1
ATOM 3235 C CA . PRO B 1 186 ? -12.888 -20.493 15.999 1.00 15.47 186 PRO B CA 1
ATOM 3236 C C . PRO B 1 186 ? -12.500 -19.779 14.732 1.00 14.93 186 PRO B C 1
ATOM 3237 O O . PRO B 1 186 ? -12.184 -20.485 13.772 1.00 16.18 186 PRO B O 1
ATOM 3241 N N . LYS B 1 187 ? -12.533 -18.453 14.715 1.00 14.84 187 LYS B N 1
ATOM 3242 C CA . LYS B 1 187 ? -12.179 -17.747 13.501 1.00 14.38 187 LYS B CA 1
ATOM 3243 C C . LYS B 1 187 ? -10.709 -17.927 13.204 1.00 14.64 187 LYS B C 1
ATOM 3244 O O . LYS B 1 187 ? -10.298 -18.006 12.044 1.00 15.28 187 LYS B O 1
ATOM 3250 N N . LEU B 1 188 ? -9.884 -17.963 14.241 1.00 14.36 188 LEU B N 1
ATOM 3251 C CA . LEU B 1 188 ? -8.461 -18.201 14.042 1.00 14.79 188 LEU B CA 1
ATOM 3252 C C . LEU B 1 188 ? -8.153 -19.637 13.664 1.00 15.54 188 LEU B C 1
ATOM 3253 O O . LEU B 1 188 ? -7.263 -19.869 12.849 1.00 15.96 188 LEU B O 1
ATOM 3258 N N . LYS B 1 189 ? -8.882 -20.605 14.215 1.00 15.56 189 LYS B N 1
ATOM 3259 C CA . LYS B 1 189 ? -8.659 -22.008 13.861 1.00 16.59 189 LYS B CA 1
ATOM 3260 C C . LYS B 1 189 ? -9.003 -22.232 12.389 1.00 16.89 189 LYS B C 1
ATOM 3261 O O . LYS B 1 189 ? -8.227 -22.838 11.654 1.00 17.85 189 LYS B O 1
ATOM 3267 N N . GLU B 1 190 ? -10.140 -21.717 11.965 1.00 16.77 190 GLU B N 1
ATOM 3268 C CA . GLU B 1 190 ? -10.562 -21.838 10.575 1.00 18.44 190 GLU B CA 1
ATOM 3269 C C . GLU B 1 190 ? -9.514 -21.198 9.653 1.00 18.59 190 GLU B C 1
ATOM 3270 O O . GLU B 1 190 ? -9.101 -21.777 8.646 1.00 19.19 190 GLU B O 1
ATOM 3276 N N . TYR B 1 191 ? -9.047 -20.017 10.017 1.00 16.55 191 TYR B N 1
ATOM 3277 C CA . TYR B 1 191 ? -8.089 -19.303 9.194 1.00 15.72 191 TYR B CA 1
ATOM 3278 C C . TYR B 1 191 ? -6.746 -20.022 9.147 1.00 16.27 191 TYR B C 1
ATOM 3279 O O . TYR B 1 191 ? -6.107 -20.112 8.102 1.00 16.51 191 TYR B O 1
ATOM 3288 N N . CYS B 1 192 ? -6.306 -20.544 10.280 1.00 17.18 192 CYS B N 1
ATOM 3289 C CA . CYS B 1 192 ? -5.099 -21.352 10.340 1.00 19.14 192 CYS B CA 1
ATOM 3290 C C . CYS B 1 192 ? -5.199 -22.518 9.366 1.00 19.76 192 CYS B C 1
ATOM 3291 O O . CYS B 1 192 ? -4.254 -22.816 8.649 1.00 20.31 192 CYS B O 1
ATOM 3294 N N . GLU B 1 193 ? -6.361 -23.140 9.305 1.00 20.24 193 GLU B N 1
ATOM 3295 C CA . GLU B 1 193 ? -6.538 -24.284 8.389 1.00 20.15 193 GLU B CA 1
ATOM 3296 C C . GLU B 1 193 ? -6.491 -23.841 6.938 1.00 19.64 193 GLU B C 1
ATOM 3297 O O . GLU B 1 193 ? -5.895 -24.539 6.107 1.00 19.72 193 GLU B O 1
ATOM 3303 N N . LYS B 1 194 ? -7.105 -22.705 6.604 1.00 19.12 194 LYS B N 1
ATOM 3304 C CA . LYS B 1 194 ? -7.003 -22.165 5.248 1.00 18.44 194 LYS B CA 1
ATOM 3305 C C . LYS B 1 194 ? -5.547 -21.840 4.904 1.00 17.92 194 LYS B C 1
ATOM 3306 O O . LYS B 1 194 ? -5.072 -22.100 3.785 1.00 17.34 194 LYS B O 1
ATOM 3312 N N . ARG B 1 195 ? -4.817 -21.303 5.883 1.00 16.81 195 ARG B N 1
ATOM 3313 C CA . ARG B 1 195 ? -3.445 -20.868 5.670 1.00 17.07 195 ARG B CA 1
ATOM 3314 C C . ARG B 1 195 ? -2.554 -22.093 5.472 1.00 17.48 195 ARG B C 1
ATOM 3315 O O . ARG B 1 195 ? -1.644 -22.087 4.638 1.00 17.82 195 ARG B O 1
ATOM 3323 N N . ASP B 1 196 ? -2.826 -23.155 6.210 1.00 19.10 196 ASP B N 1
ATOM 3324 C CA . ASP B 1 196 ? -2.094 -24.402 6.017 1.00 20.24 196 ASP B CA 1
ATOM 3325 C C . ASP B 1 196 ? -2.391 -25.006 4.658 1.00 19.43 196 ASP B C 1
ATOM 3326 O O . ASP B 1 196 ? -1.487 -25.493 3.965 1.00 19.62 196 ASP B O 1
ATOM 3331 N N . ALA B 1 197 ? -3.649 -24.959 4.246 1.00 18.61 197 ALA B N 1
ATOM 3332 C CA . ALA B 1 197 ? -4.007 -25.487 2.936 1.00 18.75 197 ALA B CA 1
ATOM 3333 C C . ALA B 1 197 ? -3.273 -24.742 1.821 1.00 18.40 197 ALA B C 1
ATOM 3334 O O . ALA B 1 197 ? -2.885 -25.319 0.809 1.00 18.62 197 ALA B O 1
ATOM 3336 N N . ALA B 1 198 ? -3.054 -23.443 2.012 1.00 17.31 198 ALA B N 1
ATOM 3337 C CA . ALA B 1 198 ? -2.396 -22.594 1.035 1.00 17.66 198 ALA B CA 1
ATOM 3338 C C . ALA B 1 198 ? -0.885 -22.644 1.102 1.00 17.87 198 ALA B C 1
ATOM 3339 O O . ALA B 1 198 ? -0.231 -21.984 0.309 1.00 19.16 198 ALA B O 1
ATOM 3341 N N . LYS B 1 199 ? -0.351 -23.402 2.052 1.00 18.93 199 LYS B N 1
ATOM 3342 C CA . LYS B 1 199 ? 1.080 -23.670 2.155 1.00 20.39 199 LYS B CA 1
ATOM 3343 C C . LYS B 1 199 ? 1.831 -22.376 2.311 1.00 19.42 199 LYS B C 1
ATOM 3344 O O . LYS B 1 199 ? 2.900 -22.179 1.737 1.00 21.36 199 LYS B O 1
ATOM 3350 N N . VAL B 1 200 ? 1.277 -21.468 3.108 1.00 18.95 200 VAL B N 1
ATOM 3351 C CA . VAL B 1 200 ? 1.892 -20.153 3.254 1.00 16.64 200 VAL B CA 1
ATOM 3352 C C . VAL B 1 200 ? 3.198 -20.249 4.043 1.00 16.64 200 VAL B C 1
ATOM 3353 O O . VAL B 1 200 ? 3.213 -20.763 5.153 1.00 17.58 200 VAL B O 1
ATOM 3357 N N . PRO B 1 201 ? 4.297 -19.754 3.478 1.00 15.85 201 PRO B N 1
ATOM 3358 C CA . PRO B 1 201 ? 5.561 -19.741 4.212 1.00 16.58 201 PRO B CA 1
ATOM 3359 C C . PRO B 1 201 ? 5.584 -18.690 5.300 1.00 15.70 201 PRO B C 1
ATOM 3360 O O . PRO B 1 201 ? 4.958 -17.632 5.139 1.00 14.92 201 PRO B O 1
ATOM 3364 N N . VAL B 1 202 ? 6.307 -18.970 6.380 1.00 15.85 202 VAL B N 1
ATOM 3365 C CA . VAL B 1 202 ? 6.475 -17.968 7.428 1.00 15.01 202 VAL B CA 1
ATOM 3366 C C . VAL B 1 202 ? 7.270 -16.776 6.930 1.00 14.61 202 VAL B C 1
ATOM 3367 O O . VAL B 1 202 ? 6.903 -15.638 7.172 1.00 14.40 202 VAL B O 1
ATOM 3371 N N . ASN B 1 203 ? 8.361 -17.056 6.210 1.00 14.75 203 ASN B N 1
ATOM 3372 C CA . ASN B 1 203 ? 9.322 -16.056 5.807 1.00 15.91 203 ASN B CA 1
ATOM 3373 C C . ASN B 1 203 ? 9.576 -16.114 4.299 1.00 16.98 203 ASN B C 1
ATOM 3374 O O . ASN B 1 203 ? 9.139 -17.041 3.627 1.00 18.46 203 ASN B O 1
ATOM 3379 N N . GLY B 1 204 ? 10.297 -15.120 3.812 1.00 18.08 204 GLY B N 1
ATOM 3380 C CA . GLY B 1 204 ? 10.492 -14.888 2.379 1.00 18.29 204 GLY B CA 1
ATOM 3381 C C . GLY B 1 204 ? 11.581 -15.740 1.739 1.00 19.43 204 GLY B C 1
ATOM 3382 O O . GLY B 1 204 ? 11.702 -15.783 0.522 1.00 19.89 204 GLY B O 1
ATOM 3383 N N . ASN B 1 205 ? 12.372 -16.419 2.558 1.00 19.90 205 ASN B N 1
ATOM 3384 C CA . ASN B 1 205 ? 13.434 -17.290 2.085 1.00 19.61 205 ASN B CA 1
ATOM 3385 C C . ASN B 1 205 ? 13.099 -18.777 2.284 1.00 20.50 205 ASN B C 1
ATOM 3386 O O . ASN B 1 205 ? 13.974 -19.634 2.122 1.00 22.17 205 ASN B O 1
ATOM 3391 N N . GLY B 1 206 ? 11.853 -19.082 2.682 1.00 20.88 206 GLY B N 1
ATOM 3392 C CA . GLY B 1 206 ? 11.395 -20.453 2.846 1.00 21.29 206 GLY B CA 1
ATOM 3393 C C . GLY B 1 206 ? 11.904 -21.212 4.055 1.00 21.25 206 GLY B C 1
ATOM 3394 O O . GLY B 1 206 ? 11.561 -22.376 4.263 1.00 22.59 206 GLY B O 1
ATOM 3395 N N . LYS B 1 207 ? 12.717 -20.561 4.881 1.00 19.52 207 LYS B N 1
ATOM 3396 C CA . LYS B 1 207 ? 13.242 -21.185 6.085 1.00 19.46 207 LYS B CA 1
ATOM 3397 C C . LYS B 1 207 ? 12.348 -20.820 7.252 1.00 18.61 207 LYS B C 1
ATOM 3398 O O . LYS B 1 207 ? 11.798 -19.727 7.281 1.00 18.90 207 LYS B O 1
ATOM 3404 N N . GLN B 1 208 ? 12.231 -21.739 8.197 1.00 18.53 208 GLN B N 1
ATOM 3405 C CA . GLN B 1 208 ? 11.352 -21.564 9.370 1.00 18.94 208 GLN B CA 1
ATOM 3406 C C . GLN B 1 208 ? 11.552 -22.627 10.452 1.00 20.41 208 GLN B C 1
ATOM 3407 O O . GLN B 1 208 ? 12.515 -23.429 10.277 1.00 20.98 208 GLN B O 1
#

InterPro domains:
  IPR003082 Glutathione S-transferase, Pi class [PR01268] (45-61)
  IPR003082 Glutathione S-transferase, Pi class [PR01268] (97-118)
  IPR003082 Glutathione S-transferase, Pi class [PR01268] (189-208)
  IPR004045 Glutathione S-transferase, N-terminal [PF02798] (4-72)
  IPR004045 Glutathione S-transferase, N-terminal [PS50404] (1-78)
  IPR004046 Glutathione S-transferase, C-terminal [PF14497] (96-195)
  IPR010987 Glutathione S-transferase, C-terminal-like [PS50405] (80-200)
  IPR036249 Thioredoxin-like superfamily [SSF52833] (1-76)
  IPR036282 Glutathione S-transferase, C-terminal domain superfamily [SSF47616] (76-204)
  IPR040079 Glutathione transferase family [SFLDS00019] (1-197)
  IPR050213 Glutathione S-transferase superfamily [PTHR11571] (2-196)

Nearest PDB structures (foldseek):
  1tu7-assembly1_B  TM=9.997E-01  e=1.571E-34  Onchocerca volvulus
  5d73-assembly1_B  TM=9.989E-01  e=4.728E-29  Wuchereria bancrofti
  4edz-assembly1_B  TM=8.768E-01  e=1.760E-12  Homo sapiens
  4edy-assembly1_B  TM=8.731E-01  e=3.629E-12  Homo sapiens
  3vpq-assembly1_A  TM=8.285E-01  e=3.446E-12  Bombyx mori

CATH classification: 3.40.30.10 (+1 more: 1.20.1050.10)

Solvent-accessible surface area: 18868 Å² total; per-residue (Å²): 133,73,23,70,1,3,14,46,54,21,11,10,82,0,1,18,0,0,0,0,0,32,10,47,74,10,134,33,70,52,42,80,22,58,151,135,84,23,97,99,45,82,99,106,8,37,14,4,94,12,4,0,0,54,16,48,145,35,56,2,3,23,7,2,0,0,5,8,3,0,0,71,99,87,120,10,21,17,115,77,60,105,28,14,1,20,0,1,7,0,3,9,2,4,68,47,3,22,91,78,0,32,128,6,0,102,140,12,41,124,105,71,56,102,67,11,35,167,82,80,1,53,42,28,1,43,47,4,26,152,9,0,42,88,66,42,114,2,157,40,6,0,22,6,124,119,27,0,1,0,0,0,6,1,0,3,6,2,16,1,0,39,68,9,24,96,127,13,1,86,176,23,83,23,0,101,70,2,8,85,95,0,82,78,65,108,93,0,109,100,44,8,103,135,18,107,88,74,175,29,52,1,2,29,56,54,65,64,144,74,15,73,0,2,14,52,53,20,11,9,75,0,0,21,1,0,2,0,0,35,3,51,91,14,143,32,69,52,41,76,21,58,172,126,85,22,95,95,43,85,95,107,8,41,14,4,91,14,4,0,0,50,14,45,163,40,53,1,3,21,8,4,0,0,10,9,2,0,0,67,100,74,93,13,25,15,99,77,58,115,30,15,2,19,0,3,7,0,6,7,2,4,75,48,4,22,73,67,0,32,122,4,0,93,155,20,36,132,106,77,61,71,63,5,32,141,92,79,1,54,41,28,1,44,48,4,25,150,10,0,38,89,66,51,111,2,163,40,8,0,20,7,124,109,30,0,2,0,0,0,7,1,12,3,6,0,25,1,0,47,68,6,23,92,126,13,1,80,184,26,81,33,0,108,68,3,8,82,100,0,88,62,68,110,103,2,92,106,23,50,117,129,15,97,78,69,169,26,48,2,2,48,54,56,68,65

Sequence (416 aa):
MSYKLTYFSIRGLAEPIRLFLVDQDIKFIDDRIAKDDFSSIKSQFQFGQLPCLYDGDQQIVQSGAILRHLARKYNLNGENEMETTYIDMFCEGVRDLHVKYTRMIYMAYETEKDPYIKSILPGELAKFEKLLATRGNGRNLILGDKISYADYALFEELDVHQILDPHCLDKFPLLKVFHQRMKDRPKLKEYCEKRDAAKVPVNGNGKQMSYKLTYFSIRGLAEPIRLFLVDQDIKFIDDRIAKDDFSSIKSQFQFGQLPCLYDGDQQIVQSGAILRHLARKYNLNGENEMETTYIDMFCEGVRDLHVKYTRMIYMAYETEKDPYIKSILPGELAKFEKLLATRGNGRNLILGDKISYADYALFEELDVHQILDPHCLDKFPLLKVFHQRMKDRPKLKEYCEKRDAAKVPVNGNGKQ

Organism: Onchocerca volvulus (NCBI:txid6282)